Protein AF-L8HFN6-F1 (afdb_monomer_lite)

Secondary structure (DSSP, 8-state):
---------PPP-------------------SS--SB-HHHHHT-SSS-TTS-SS--S-EEEEEEEEEEEEEE--HHHHHHHSBTTEEESSSEEEEEEEEEEEETTTEEEEEEEEEEEEEETTEEEEEEEEEEES-SHHHHHHHHHH---EEE-EEEEEEETTEEEEEEEETTEEEEEEEEETT-EEPPHHHHHHHHTS-EEEEEEEE-TTSSEEEEEEEEE--EEEEEEEEEEE-EEEEE---TTS-GGGS---EEEEEEEEEEEEEE---EEEEETTHHHHHHHHHHHHHS-HHHHHHHHHHHHHHHTT--PPP-TTS-B-HHHHHT--SSSTTS-SS-SSPEEEEEEEEEEEEEE--HHHHHTTSBTTSEEEEEEEEEEEEEEETTTEEEEEEEEEEEEEETTEEEEEEEEEEES-HHHHHHHHHTT---EEE-EEEEEEETTEEEEEEEETTEEEEEEEEETT-EEPPHHHHHHHHHSPEEEEEEEE-TTSSEEEEEEEEE--EEEEEEEEEEEEEEEEETT----EEEEEEEEEEEEE---EEEEETTS-TT--------PPP------------------SSHHHHHHHHTTS--------

Structure (mmCIF, N/CA/C/O backbone):
data_AF-L8HFN6-F1
#
_entry.id   AF-L8HFN6-F1
#
loop_
_atom_site.group_PDB
_atom_site.id
_atom_site.type_symbol
_atom_site.label_atom_id
_atom_site.label_alt_id
_atom_site.label_comp_id
_atom_site.label_asym_id
_atom_site.label_entity_id
_atom_site.label_seq_id
_atom_site.pdbx_PDB_ins_code
_atom_site.Cartn_x
_atom_site.Cartn_y
_atom_site.Cartn_z
_atom_site.occupancy
_atom_site.B_iso_or_equiv
_atom_site.auth_seq_id
_atom_site.auth_comp_id
_atom_site.auth_asym_id
_atom_site.auth_atom_id
_atom_site.pdbx_PDB_model_num
ATOM 1 N N . MET A 1 1 ? 7.236 -3.598 -59.480 1.00 30.25 1 MET A N 1
ATOM 2 C CA . MET A 1 1 ? 7.307 -2.531 -60.506 1.00 30.25 1 MET A CA 1
ATOM 3 C C . MET A 1 1 ? 6.252 -1.482 -60.153 1.00 30.25 1 MET A C 1
ATOM 5 O O . MET A 1 1 ? 5.078 -1.786 -60.231 1.00 30.25 1 MET A O 1
ATOM 9 N N . LEU A 1 2 ? 6.607 -0.440 -59.393 1.00 29.55 2 LEU A N 1
ATOM 10 C CA . LEU A 1 2 ? 6.920 0.920 -59.878 1.00 29.55 2 LEU A CA 1
ATOM 11 C C . LEU A 1 2 ? 5.748 1.611 -60.611 1.00 29.55 2 LEU A C 1
ATOM 13 O O . LEU A 1 2 ? 5.614 1.443 -61.815 1.00 29.55 2 LEU A O 1
ATOM 17 N N . ARG A 1 3 ? 5.006 2.505 -59.935 1.00 27.17 3 ARG A N 1
ATOM 18 C CA . ARG A 1 3 ? 5.256 3.966 -59.955 1.00 27.17 3 ARG A CA 1
ATOM 19 C C . ARG A 1 3 ? 4.325 4.750 -59.015 1.00 27.17 3 ARG A C 1
ATOM 21 O O . ARG A 1 3 ? 3.211 4.346 -58.719 1.00 27.17 3 ARG A O 1
ATOM 28 N N . ARG A 1 4 ? 4.888 5.862 -58.537 1.00 30.92 4 ARG A N 1
ATOM 29 C CA . ARG A 1 4 ? 4.410 6.844 -57.554 1.00 30.92 4 ARG A CA 1
ATOM 30 C C . ARG A 1 4 ? 3.448 7.870 -58.166 1.00 30.92 4 ARG A C 1
ATOM 32 O O . ARG A 1 4 ? 3.646 8.251 -59.315 1.00 30.92 4 ARG A O 1
ATOM 39 N N . SER A 1 5 ? 2.625 8.488 -57.318 1.00 27.28 5 SER A N 1
ATOM 40 C CA . SER A 1 5 ? 2.396 9.943 -57.342 1.00 27.28 5 SER A CA 1
ATOM 41 C C . SER A 1 5 ? 2.045 10.459 -55.941 1.00 27.28 5 SER A C 1
ATOM 43 O O . SER A 1 5 ? 1.115 9.972 -55.305 1.00 27.28 5 SER A O 1
ATOM 45 N N . HIS A 1 6 ? 2.843 11.416 -55.459 1.00 29.08 6 HIS A N 1
ATOM 46 C CA . HIS A 1 6 ? 2.643 12.199 -54.239 1.00 29.08 6 HIS A CA 1
ATOM 47 C C . HIS A 1 6 ? 1.597 13.301 -54.453 1.00 29.08 6 HIS A C 1
ATOM 49 O O . HIS A 1 6 ? 1.551 13.903 -55.522 1.00 29.08 6 HIS A O 1
ATOM 55 N N . SER A 1 7 ? 0.857 13.636 -53.396 1.00 25.70 7 SER A N 1
ATOM 56 C CA . SER A 1 7 ? 0.204 14.935 -53.229 1.00 25.70 7 SER A CA 1
ATOM 57 C C . SER A 1 7 ? 0.270 15.321 -51.752 1.00 25.70 7 SER A C 1
ATOM 59 O O . SER A 1 7 ? -0.082 14.531 -50.878 1.00 25.70 7 SER A O 1
ATOM 61 N N . ALA A 1 8 ? 0.818 16.505 -51.494 1.00 26.86 8 ALA A N 1
ATOM 62 C CA . ALA A 1 8 ? 1.101 17.054 -50.180 1.00 26.86 8 ALA A CA 1
ATOM 63 C C . ALA A 1 8 ? -0.122 17.798 -49.625 1.00 26.86 8 ALA A C 1
ATOM 65 O O . ALA A 1 8 ? -0.675 18.663 -50.302 1.00 26.86 8 ALA A O 1
ATOM 66 N N . ALA A 1 9 ? -0.500 17.523 -48.375 1.00 26.67 9 ALA A N 1
ATOM 67 C CA . ALA A 1 9 ? -1.471 18.325 -47.636 1.00 26.67 9 ALA A CA 1
ATOM 68 C C . ALA A 1 9 ? -0.727 19.253 -46.663 1.00 26.67 9 ALA A C 1
ATOM 70 O O . ALA A 1 9 ? -0.125 18.805 -45.689 1.00 26.67 9 ALA A O 1
ATOM 71 N N . ARG A 1 10 ? -0.749 20.558 -46.960 1.00 25.44 10 ARG A N 1
ATOM 72 C CA . ARG A 1 10 ? -0.358 21.641 -46.047 1.00 25.44 10 ARG A CA 1
ATOM 73 C C . ARG A 1 10 ? -1.481 21.858 -45.031 1.00 25.44 10 ARG A C 1
ATOM 75 O O . ARG A 1 10 ? -2.604 22.151 -45.428 1.00 25.44 10 ARG A O 1
ATOM 82 N N . SER A 1 11 ? -1.169 21.770 -43.740 1.00 26.02 11 SER A N 1
ATOM 83 C CA . SER A 1 11 ? -2.045 22.221 -42.656 1.00 26.02 11 SER A CA 1
ATOM 84 C C . SER A 1 11 ? -1.974 23.745 -42.529 1.00 26.02 11 SER A C 1
ATOM 86 O O . SER A 1 11 ? -0.898 24.303 -42.309 1.00 26.02 11 SER A O 1
ATOM 88 N N . VAL A 1 12 ? -3.117 24.412 -42.662 1.00 26.52 12 VAL A N 1
ATOM 89 C CA . VAL A 1 12 ? -3.284 25.845 -42.395 1.00 26.52 12 VAL A CA 1
ATOM 90 C C . VAL A 1 12 ? -3.633 26.013 -40.916 1.00 26.52 12 VAL A C 1
ATOM 92 O O . VAL A 1 12 ? -4.651 25.507 -40.455 1.00 26.52 12 VAL A O 1
ATOM 95 N N . LEU A 1 13 ? -2.767 26.708 -40.177 1.00 26.59 13 LEU A N 1
ATOM 96 C CA . LEU A 1 13 ? -3.026 27.213 -38.830 1.00 26.59 13 LEU A CA 1
ATOM 97 C C . LEU A 1 13 ? -3.851 28.502 -38.947 1.00 26.59 13 LEU A C 1
ATOM 99 O O . LEU A 1 13 ? -3.356 29.499 -39.469 1.00 26.59 13 LEU A O 1
ATOM 103 N N . SER A 1 14 ? -5.087 28.496 -38.450 1.00 26.83 14 SER A N 1
ATOM 104 C CA . SER A 1 14 ? -5.863 29.710 -38.180 1.00 26.83 14 SER A CA 1
ATOM 105 C C . SER A 1 14 ? -5.984 29.888 -36.669 1.00 26.83 14 SER A C 1
ATOM 107 O O . SER A 1 14 ? -6.633 29.087 -35.996 1.00 26.83 14 SER A O 1
ATOM 109 N N . GLY A 1 15 ? -5.322 30.919 -36.145 1.00 25.78 15 GLY A N 1
ATOM 110 C CA . GLY A 1 15 ? -5.386 31.308 -34.742 1.00 25.78 15 GLY A CA 1
ATOM 111 C C . GLY A 1 15 ? -6.713 31.978 -34.390 1.00 25.78 15 GLY A C 1
ATOM 112 O O . GLY A 1 15 ? -7.187 32.854 -35.111 1.00 25.78 15 GLY A O 1
ATOM 113 N N . ALA A 1 16 ? -7.268 31.586 -33.247 1.00 25.08 16 ALA A N 1
ATOM 114 C CA . ALA A 1 16 ? -8.271 32.338 -32.506 1.00 25.08 16 ALA A CA 1
ATOM 115 C C . ALA A 1 16 ? -7.699 32.625 -31.101 1.00 25.08 16 ALA A C 1
ATOM 117 O O . ALA A 1 16 ? -7.070 31.736 -30.520 1.00 25.08 16 ALA A O 1
ATOM 118 N N . PRO A 1 17 ? -7.843 33.850 -30.565 1.00 25.36 17 PRO A N 1
ATOM 119 C CA . PRO A 1 17 ? -7.194 34.253 -29.324 1.00 25.36 17 PRO A CA 1
ATOM 120 C C . PRO A 1 17 ? -7.925 33.676 -28.106 1.00 25.36 17 PRO A C 1
ATOM 122 O O . PRO A 1 17 ? -9.143 33.786 -27.977 1.00 25.36 17 PRO A O 1
ATOM 125 N N . CYS A 1 18 ? -7.158 33.068 -27.202 1.00 23.52 18 CYS A N 1
ATOM 126 C CA . CYS A 1 18 ? -7.639 32.581 -25.916 1.00 23.52 18 CYS A CA 1
ATOM 127 C C . CYS A 1 18 ? -7.822 33.768 -24.956 1.00 23.52 18 CYS A C 1
ATOM 129 O O . CYS A 1 18 ? -6.887 34.532 -24.710 1.00 23.52 18 CYS A O 1
ATOM 131 N N . VAL A 1 19 ? -9.040 33.931 -24.440 1.00 24.48 19 VAL A N 1
ATOM 132 C CA . VAL A 1 19 ? -9.400 34.927 -23.426 1.00 24.48 19 VAL A CA 1
ATOM 133 C C . VAL A 1 19 ? -8.803 34.486 -22.087 1.00 24.48 19 VAL A C 1
ATOM 135 O O . VAL A 1 19 ? -9.232 33.497 -21.499 1.00 24.48 19 VAL A O 1
ATOM 138 N N . LEU A 1 20 ? -7.790 35.216 -21.618 1.00 25.38 20 LEU A N 1
ATOM 139 C CA . LEU A 1 20 ? -7.194 35.055 -20.292 1.00 25.38 20 LEU A CA 1
ATOM 140 C C . LEU A 1 20 ? -8.186 35.519 -19.218 1.00 25.38 20 LEU A C 1
ATOM 142 O O . LEU A 1 20 ? -8.453 36.711 -19.076 1.00 25.38 20 LEU A O 1
ATOM 146 N N . ALA A 1 21 ? -8.706 34.569 -18.442 1.00 25.39 21 ALA A N 1
ATOM 147 C CA . ALA A 1 21 ? -9.372 34.850 -17.179 1.00 25.39 21 ALA A CA 1
ATOM 148 C C . ALA A 1 21 ? -8.320 35.293 -16.150 1.00 25.39 21 ALA A C 1
ATOM 150 O O . ALA A 1 21 ? -7.453 34.525 -15.737 1.00 25.39 21 ALA A O 1
ATOM 151 N N . THR A 1 22 ? -8.383 36.557 -15.747 1.00 25.94 22 THR A N 1
ATOM 152 C CA . THR A 1 22 ? -7.576 37.123 -14.668 1.00 25.94 22 THR A CA 1
ATOM 153 C C . THR A 1 22 ? -8.143 36.695 -13.314 1.00 25.94 22 THR A C 1
ATOM 155 O O . THR A 1 22 ? -9.089 37.305 -12.820 1.00 25.94 22 THR A O 1
ATOM 158 N N . SER A 1 23 ? -7.550 35.684 -12.681 1.00 28.91 23 SER A N 1
ATOM 159 C CA . SER A 1 23 ? -7.635 35.493 -11.228 1.00 28.91 23 SER A CA 1
ATOM 160 C C . SER A 1 23 ? -6.236 35.658 -10.644 1.00 28.91 23 SER A C 1
ATOM 162 O O . SER A 1 23 ? -5.334 34.864 -10.917 1.00 28.91 23 SER A O 1
ATOM 164 N N . GLY A 1 24 ? -6.042 36.748 -9.901 1.00 28.62 24 GLY A N 1
ATOM 165 C CA . GLY A 1 24 ? -4.754 37.171 -9.370 1.00 28.62 24 GLY A CA 1
ATOM 166 C C . GLY A 1 24 ? -4.115 36.114 -8.478 1.00 28.62 24 GLY A C 1
ATOM 167 O O . GLY A 1 24 ? -4.518 35.928 -7.335 1.00 28.62 24 GLY A O 1
ATOM 168 N N . THR A 1 25 ? -3.068 35.477 -8.990 1.00 26.62 25 THR A N 1
ATOM 169 C CA . THR A 1 25 ? -2.087 34.771 -8.167 1.00 26.62 25 THR A CA 1
ATOM 170 C C . THR A 1 25 ? -0.911 35.728 -8.020 1.00 26.62 25 THR A C 1
ATOM 172 O O . THR A 1 25 ? -0.290 36.101 -9.014 1.00 26.62 25 THR A O 1
ATOM 175 N N . ARG A 1 26 ? -0.653 36.218 -6.802 1.00 25.92 26 ARG A N 1
ATOM 176 C CA . ARG A 1 26 ? 0.515 37.064 -6.524 1.00 25.92 26 ARG A CA 1
ATOM 177 C C . ARG A 1 26 ? 1.780 36.262 -6.834 1.00 25.92 26 ARG A C 1
ATOM 179 O O . ARG A 1 26 ? 2.119 35.343 -6.097 1.00 25.92 26 ARG A O 1
ATOM 186 N N . CYS A 1 27 ? 2.485 36.634 -7.898 1.00 26.44 27 CYS A N 1
ATOM 187 C CA . CYS A 1 27 ? 3.887 36.278 -8.073 1.00 26.44 27 CYS A CA 1
ATOM 188 C C . CYS A 1 27 ? 4.690 36.941 -6.946 1.00 26.44 27 CYS A C 1
ATOM 190 O O . CYS A 1 27 ? 4.787 38.167 -6.889 1.00 26.44 27 CYS A O 1
ATOM 192 N N . LEU A 1 28 ? 5.240 36.134 -6.041 1.00 32.06 28 LEU A N 1
ATOM 193 C CA . LEU A 1 28 ? 6.248 36.579 -5.085 1.00 32.06 28 LEU A CA 1
ATOM 194 C C . LEU A 1 28 ? 7.582 36.695 -5.828 1.00 32.06 28 LEU A C 1
ATOM 196 O O . LEU A 1 28 ? 8.101 35.715 -6.359 1.00 32.06 28 LEU A O 1
ATOM 200 N N . ALA A 1 29 ? 8.096 37.918 -5.915 1.00 30.14 29 ALA A N 1
ATOM 201 C CA . ALA A 1 29 ? 9.391 38.217 -6.500 1.00 30.14 29 ALA A CA 1
ATOM 202 C C . ALA A 1 29 ? 10.517 38.000 -5.472 1.00 30.14 29 ALA A C 1
ATOM 204 O O . ALA A 1 29 ? 10.477 38.567 -4.387 1.00 30.14 29 ALA A O 1
ATOM 205 N N . SER A 1 30 ? 11.504 37.189 -5.864 1.00 39.31 30 SER A N 1
ATOM 206 C CA . SER A 1 30 ? 12.950 37.278 -5.584 1.00 39.31 30 SER A CA 1
ATOM 207 C C . SER A 1 30 ? 13.430 38.089 -4.359 1.00 39.31 30 SER A C 1
ATOM 209 O O . SER A 1 30 ? 13.565 39.311 -4.452 1.00 39.31 30 SER A O 1
ATOM 211 N N . SER A 1 31 ? 13.912 37.384 -3.325 1.00 28.77 31 SER A N 1
ATOM 212 C CA . SER A 1 31 ? 15.131 37.735 -2.562 1.00 28.77 31 SER A CA 1
ATOM 213 C C . SER A 1 31 ? 15.544 36.606 -1.598 1.00 28.77 31 SER A C 1
ATOM 215 O O . SER A 1 31 ? 14.722 36.174 -0.798 1.00 28.77 31 SER A O 1
ATOM 217 N N . THR A 1 32 ? 16.829 36.212 -1.653 1.00 34.00 32 THR A N 1
ATOM 218 C CA . THR A 1 32 ? 17.643 35.457 -0.657 1.00 34.00 32 THR A CA 1
ATOM 219 C C . THR A 1 32 ? 17.161 34.073 -0.182 1.00 34.00 32 THR A C 1
ATOM 221 O O . THR A 1 32 ? 16.191 34.041 0.554 1.00 34.00 32 THR A O 1
ATOM 224 N N . LEU A 1 33 ? 17.896 32.988 -0.517 1.00 44.91 33 LEU A N 1
ATOM 225 C CA . LEU A 1 33 ? 18.160 31.686 0.179 1.00 44.91 33 LEU A CA 1
ATOM 226 C C . LEU A 1 33 ? 17.162 31.063 1.208 1.00 44.91 33 LEU A C 1
ATOM 228 O O . LEU A 1 33 ? 17.503 30.082 1.869 1.00 44.91 33 LEU A O 1
ATOM 232 N N . ASN A 1 34 ? 15.934 31.554 1.342 1.00 48.31 34 ASN A N 1
ATOM 233 C CA . ASN A 1 34 ? 14.925 31.156 2.323 1.00 48.31 34 ASN A CA 1
ATOM 234 C C . ASN A 1 34 ? 13.609 30.885 1.565 1.00 48.31 34 ASN A C 1
ATOM 236 O O . ASN A 1 34 ? 13.100 31.766 0.888 1.00 48.31 34 ASN A O 1
ATOM 240 N N . GLY A 1 35 ? 12.977 29.722 1.603 1.00 62.75 35 GLY A N 1
ATOM 241 C CA . GLY A 1 35 ? 13.132 28.619 2.529 1.00 62.75 35 GLY A CA 1
ATOM 242 C C . GLY A 1 35 ? 12.991 27.287 1.812 1.00 62.75 35 GLY A C 1
ATOM 243 O O . GLY A 1 35 ? 12.486 27.193 0.690 1.00 62.75 35 GLY A O 1
ATOM 244 N N . GLY A 1 36 ? 13.483 26.251 2.484 1.00 82.19 36 GLY A N 1
ATOM 245 C CA . GLY A 1 36 ? 13.111 24.892 2.133 1.00 82.19 36 GLY A CA 1
ATOM 246 C C . GLY A 1 36 ? 11.623 24.664 2.355 1.00 82.19 36 GLY A C 1
ATOM 247 O O . GLY A 1 36 ? 10.870 25.584 2.671 1.00 82.19 36 GLY A O 1
ATOM 248 N N . LEU A 1 37 ? 11.213 23.414 2.222 1.00 90.38 37 LEU A N 1
ATOM 249 C CA . LEU A 1 37 ? 9.872 23.001 2.591 1.00 90.38 37 LEU A CA 1
ATOM 250 C C . LEU A 1 37 ? 9.649 23.323 4.082 1.00 90.38 37 LEU A C 1
ATOM 252 O O . LEU A 1 37 ? 10.295 22.710 4.941 1.00 90.38 37 LEU A O 1
ATOM 256 N N . THR A 1 38 ? 8.813 24.327 4.366 1.00 93.38 38 THR A N 1
ATOM 257 C CA . THR A 1 38 ? 8.592 24.833 5.732 1.00 93.38 38 THR A CA 1
ATOM 258 C C . THR A 1 38 ? 7.744 23.862 6.536 1.00 93.38 38 THR A C 1
ATOM 260 O O . THR A 1 38 ? 7.013 23.048 5.963 1.00 93.38 38 THR A O 1
ATOM 263 N N . ARG A 1 39 ? 7.766 23.980 7.864 1.00 92.19 39 ARG A N 1
ATOM 264 C CA . ARG A 1 39 ? 6.853 23.246 8.746 1.00 92.19 39 ARG A CA 1
ATOM 265 C C . ARG A 1 39 ? 5.393 23.285 8.277 1.00 92.19 39 ARG A C 1
ATOM 267 O O . ARG A 1 39 ? 4.760 22.238 8.167 1.00 92.19 39 ARG A O 1
ATOM 274 N N . GLU A 1 40 ? 4.850 24.462 7.974 1.00 93.12 40 GLU A N 1
ATOM 275 C CA . GLU A 1 40 ? 3.450 24.620 7.552 1.00 93.12 40 GLU A CA 1
ATOM 276 C C . GLU A 1 40 ? 3.187 23.900 6.228 1.00 93.12 40 GLU A C 1
ATOM 278 O O . GLU A 1 40 ? 2.152 23.256 6.066 1.00 93.12 40 GLU A O 1
ATOM 283 N N . GLN A 1 41 ? 4.137 23.966 5.291 1.00 92.81 41 GLN A N 1
ATOM 284 C CA . GLN A 1 41 ? 4.040 23.258 4.016 1.00 92.81 41 GLN A CA 1
ATOM 285 C C . GLN A 1 41 ? 4.099 21.741 4.208 1.00 92.81 41 GLN A C 1
ATOM 287 O O . GLN A 1 41 ? 3.347 21.029 3.548 1.00 92.81 41 GLN A O 1
ATOM 292 N N . ILE A 1 42 ? 4.946 21.251 5.120 1.00 94.94 42 ILE A N 1
ATOM 293 C CA . ILE A 1 42 ? 5.053 19.829 5.473 1.00 94.94 42 ILE A CA 1
ATOM 294 C C . ILE A 1 42 ? 3.743 19.324 6.077 1.00 94.94 42 ILE A C 1
ATOM 296 O O . ILE A 1 42 ? 3.239 18.288 5.649 1.00 94.94 42 ILE A O 1
ATOM 300 N N . LEU A 1 43 ? 3.169 20.055 7.036 1.00 94.25 43 LEU A N 1
ATOM 301 C CA . LEU A 1 43 ? 1.906 19.682 7.681 1.00 94.25 43 LEU A CA 1
ATOM 302 C C . LEU A 1 43 ? 0.703 19.768 6.729 1.00 94.25 43 LEU A C 1
ATOM 304 O O . LEU A 1 43 ? -0.301 19.096 6.956 1.00 94.25 43 LEU A O 1
ATOM 308 N N . ALA A 1 44 ? 0.810 20.562 5.661 1.00 92.25 44 ALA A N 1
ATOM 309 C CA . ALA A 1 44 ? -0.190 20.668 4.603 1.00 92.25 44 ALA A CA 1
ATOM 310 C C . ALA A 1 44 ? -0.011 19.640 3.467 1.00 92.25 44 ALA A C 1
ATOM 312 O O . ALA A 1 44 ? -0.819 19.620 2.533 1.00 92.25 44 ALA A O 1
ATOM 313 N N . LEU A 1 45 ? 1.033 18.799 3.498 1.00 91.81 45 LEU A N 1
ATOM 314 C CA . LEU A 1 45 ? 1.214 17.761 2.486 1.00 91.81 45 LEU A CA 1
ATOM 315 C C . LEU A 1 45 ? 0.116 16.694 2.604 1.00 91.81 45 LEU A C 1
ATOM 317 O O . LEU A 1 45 ? -0.090 16.157 3.690 1.00 91.81 45 LEU A O 1
ATOM 321 N N . PRO A 1 46 ? -0.512 16.283 1.487 1.00 90.19 46 PRO A N 1
ATOM 322 C CA . PRO A 1 46 ? -1.456 15.170 1.521 1.00 90.19 46 PRO A CA 1
ATOM 323 C C . PRO A 1 46 ? -0.756 13.832 1.772 1.00 90.19 46 PRO A C 1
ATOM 325 O O . PRO A 1 46 ? -1.295 12.961 2.446 1.00 90.19 46 PRO A O 1
ATOM 328 N N . SER A 1 47 ? 0.427 13.642 1.178 1.00 93.44 47 SER A N 1
ATOM 329 C CA . SER A 1 47 ? 1.220 12.421 1.295 1.00 93.44 47 SER A CA 1
ATOM 330 C C . SER A 1 47 ? 2.633 12.605 0.753 1.00 93.44 47 SER A C 1
ATOM 332 O O . SER A 1 47 ? 2.929 13.547 0.017 1.00 93.44 47 SER A O 1
ATOM 334 N N . MET A 1 48 ? 3.506 11.650 1.065 1.00 94.50 48 MET A N 1
ATOM 335 C CA . MET A 1 48 ? 4.805 11.509 0.405 1.00 94.50 48 MET A CA 1
ATOM 336 C C . MET A 1 48 ? 4.645 11.010 -1.045 1.00 94.50 48 MET A C 1
ATOM 338 O O . MET A 1 48 ? 3.718 10.229 -1.313 1.00 94.50 48 MET A O 1
ATOM 342 N N . PRO A 1 49 ? 5.582 11.301 -1.970 1.00 94.12 49 PRO A N 1
ATOM 343 C CA . PRO A 1 49 ? 6.625 12.339 -1.922 1.00 94.12 49 PRO A CA 1
ATOM 344 C C . PRO A 1 49 ? 6.087 13.775 -1.870 1.00 94.12 49 PRO A C 1
ATOM 346 O O . PRO A 1 49 ? 5.076 14.062 -2.498 1.00 94.12 49 PRO A O 1
ATOM 349 N N . ALA A 1 50 ? 6.836 14.711 -1.278 1.00 88.88 50 ALA A N 1
ATOM 350 C CA . ALA A 1 50 ? 6.464 16.133 -1.275 1.00 88.88 50 ALA A CA 1
ATOM 351 C C . ALA A 1 50 ? 6.354 16.743 -2.691 1.00 88.88 50 ALA A C 1
ATOM 353 O O . ALA A 1 50 ? 5.440 17.511 -2.974 1.00 88.88 50 ALA A O 1
ATOM 354 N N . ILE A 1 51 ? 7.263 16.367 -3.601 1.00 87.00 51 ILE A N 1
ATOM 355 C CA . ILE A 1 51 ? 7.304 16.875 -4.986 1.00 87.00 51 ILE A CA 1
ATOM 356 C C . ILE A 1 51 ? 6.219 16.279 -5.894 1.00 87.00 51 ILE A C 1
ATOM 358 O O . ILE A 1 51 ? 5.889 16.838 -6.938 1.00 87.00 51 ILE A O 1
ATOM 362 N N . SER A 1 52 ? 5.675 15.118 -5.530 1.00 88.75 52 SER A N 1
ATOM 363 C CA . SER A 1 52 ? 4.664 14.416 -6.321 1.00 88.75 52 SER A CA 1
ATOM 364 C C . SER A 1 52 ? 3.886 13.455 -5.425 1.00 88.75 52 SER A C 1
ATOM 366 O O . SER A 1 52 ? 4.149 12.247 -5.474 1.00 88.75 52 SER A O 1
ATOM 368 N N . PRO A 1 53 ? 2.941 13.959 -4.609 1.00 91.56 53 PRO A N 1
ATOM 369 C CA . PRO A 1 53 ? 2.216 13.133 -3.654 1.00 91.56 53 PRO A CA 1
ATOM 370 C C . PRO A 1 53 ? 1.614 11.879 -4.291 1.00 91.56 53 PRO A C 1
ATOM 372 O O . PRO A 1 53 ? 1.268 11.857 -5.479 1.00 91.56 53 PRO A O 1
ATOM 375 N N . SER A 1 54 ? 1.540 10.797 -3.518 1.00 92.00 54 SER A N 1
ATOM 376 C CA . SER A 1 54 ? 1.021 9.512 -4.016 1.00 92.00 54 SER A CA 1
ATOM 377 C C . SER A 1 54 ? -0.495 9.511 -4.145 1.00 92.00 54 SER A C 1
ATOM 379 O O . SER A 1 54 ? -1.040 8.763 -4.948 1.00 92.00 54 SER A O 1
ATOM 381 N N . TYR A 1 55 ? -1.156 10.383 -3.394 1.00 93.69 55 TYR A N 1
ATOM 382 C CA . TYR A 1 55 ? -2.577 10.665 -3.490 1.00 93.69 55 TYR A CA 1
ATOM 383 C C . TYR A 1 55 ? -2.843 12.129 -3.094 1.00 93.69 55 TYR A C 1
ATOM 385 O O . TYR A 1 55 ? -2.079 12.689 -2.297 1.00 93.69 55 TYR A O 1
ATOM 393 N N . PRO A 1 56 ? -3.883 12.768 -3.665 1.00 90.38 56 PRO A N 1
ATOM 394 C CA . PRO A 1 56 ? -4.278 14.133 -3.324 1.00 90.38 56 PRO A CA 1
ATOM 395 C C . PRO A 1 56 ? -5.129 14.173 -2.047 1.00 90.38 56 PRO A C 1
ATOM 397 O O . PRO A 1 56 ? -5.560 13.130 -1.555 1.00 90.38 56 PRO A O 1
ATOM 400 N N . MET A 1 57 ? -5.427 15.379 -1.553 1.00 88.19 57 MET A N 1
ATOM 401 C CA . MET A 1 57 ? -6.479 15.586 -0.548 1.00 88.19 57 MET A CA 1
ATOM 402 C C . MET A 1 57 ? -7.858 15.220 -1.120 1.00 88.19 57 MET A C 1
ATOM 404 O O . MET A 1 57 ? -8.094 15.352 -2.323 1.00 88.19 57 MET A O 1
ATOM 408 N N . GLY A 1 58 ? -8.767 14.778 -0.249 1.00 86.31 58 GLY A N 1
ATOM 409 C CA . GLY A 1 58 ? -10.168 14.529 -0.595 1.00 86.31 58 GLY A CA 1
ATOM 410 C C . GLY A 1 58 ? -10.986 15.815 -0.834 1.00 86.31 58 GLY A C 1
ATOM 411 O O . GLY A 1 58 ? -10.428 16.914 -0.857 1.00 86.31 58 GLY A O 1
ATOM 412 N N . PRO A 1 59 ? -12.322 15.703 -0.980 1.00 87.94 59 PRO A N 1
ATOM 413 C CA . PRO A 1 59 ? -13.126 14.485 -0.837 1.00 87.94 59 PRO A CA 1
ATOM 414 C C . PRO A 1 59 ? -12.990 13.521 -2.025 1.00 87.94 59 PRO A C 1
ATOM 416 O O . PRO A 1 59 ? -12.792 13.934 -3.167 1.00 87.94 59 PRO A O 1
ATOM 419 N N . TYR A 1 60 ? -13.163 12.223 -1.762 1.00 95.06 60 TYR A N 1
ATOM 420 C CA . TYR A 1 60 ? -13.072 11.173 -2.780 1.00 95.06 60 TYR A CA 1
ATOM 421 C C . TYR A 1 60 ? -14.474 10.741 -3.214 1.00 95.06 60 TYR A C 1
ATOM 423 O O . TYR A 1 60 ? -15.174 10.007 -2.508 1.00 95.06 60 TYR A O 1
ATOM 431 N N . ARG A 1 61 ? -14.899 11.239 -4.379 1.00 97.38 61 ARG A N 1
ATOM 432 C CA . ARG A 1 61 ? -16.177 10.896 -5.008 1.00 97.38 61 ARG A CA 1
ATOM 433 C C . ARG A 1 61 ? -15.998 9.699 -5.935 1.00 97.38 61 ARG A C 1
ATOM 435 O O . ARG A 1 61 ? -15.084 9.685 -6.750 1.00 97.38 61 ARG A O 1
ATOM 442 N N . PHE A 1 62 ? -16.910 8.741 -5.831 1.00 98.38 62 PHE A N 1
ATOM 443 C CA . PHE A 1 62 ? -16.999 7.572 -6.696 1.00 98.38 62 PHE A CA 1
ATOM 444 C C . PHE A 1 62 ? -18.270 7.665 -7.535 1.00 98.38 62 PHE A C 1
ATOM 446 O O . PHE A 1 62 ? -19.375 7.759 -6.991 1.00 98.38 62 PHE A O 1
ATOM 453 N N . VAL A 1 63 ? -18.113 7.624 -8.854 1.00 98.12 63 VAL A N 1
ATOM 454 C CA . VAL A 1 63 ? -19.205 7.648 -9.827 1.00 98.12 63 VAL A CA 1
ATOM 455 C C . VAL A 1 63 ? -19.307 6.275 -10.485 1.00 98.12 63 VAL A C 1
ATOM 457 O O . VAL A 1 63 ? -18.308 5.670 -10.867 1.00 98.12 63 VAL A O 1
ATOM 460 N N . ASN A 1 64 ? -20.532 5.759 -10.599 1.00 97.94 64 ASN A N 1
ATOM 461 C CA . ASN A 1 64 ? -20.831 4.428 -11.127 1.00 97.94 64 ASN A CA 1
ATOM 462 C C . ASN A 1 64 ? -20.048 3.295 -10.439 1.00 97.94 64 ASN A C 1
ATOM 464 O O . ASN A 1 64 ? -19.690 2.313 -11.088 1.00 97.94 64 ASN A O 1
ATOM 468 N N . ARG A 1 65 ? -19.818 3.402 -9.124 1.00 98.69 65 ARG A N 1
ATOM 469 C CA . ARG A 1 65 ? -19.197 2.334 -8.335 1.00 98.69 65 ARG A CA 1
ATOM 470 C C . ARG A 1 65 ? -20.096 1.104 -8.366 1.00 98.69 65 ARG A C 1
ATOM 472 O O . ARG A 1 65 ? -21.251 1.159 -7.939 1.00 98.69 65 ARG A O 1
ATOM 479 N N . GLU A 1 66 ? -19.574 0.011 -8.899 1.00 98.81 66 GLU A N 1
ATOM 480 C CA . GLU A 1 66 ? -20.310 -1.221 -9.162 1.00 98.81 66 GLU A CA 1
ATOM 481 C C . GLU A 1 66 ? -19.820 -2.323 -8.228 1.00 98.81 66 GLU A C 1
ATOM 483 O O . GLU A 1 66 ? -18.655 -2.687 -8.258 1.00 98.81 66 GLU A O 1
ATOM 488 N N . TYR A 1 67 ? -20.714 -2.849 -7.402 1.00 98.81 67 TYR A N 1
ATOM 489 C CA . TYR A 1 67 ? -20.468 -3.883 -6.409 1.00 98.81 67 TYR A CA 1
ATOM 490 C C . TYR A 1 67 ? -21.040 -5.214 -6.875 1.00 98.81 67 TYR A C 1
ATOM 492 O O . TYR A 1 67 ? -22.209 -5.289 -7.256 1.00 98.81 67 TYR A O 1
ATOM 500 N N . PHE A 1 68 ? -20.267 -6.278 -6.713 1.00 98.88 68 PHE A N 1
ATOM 501 C CA . PHE A 1 68 ? -20.730 -7.655 -6.690 1.00 98.88 68 PHE A CA 1
ATOM 502 C C . PHE A 1 68 ? -20.345 -8.287 -5.354 1.00 98.88 68 PHE A C 1
ATOM 504 O O . PHE A 1 68 ? -19.167 -8.468 -5.063 1.00 98.88 68 PHE A O 1
ATOM 511 N N . ILE A 1 69 ? -21.343 -8.625 -4.542 1.00 98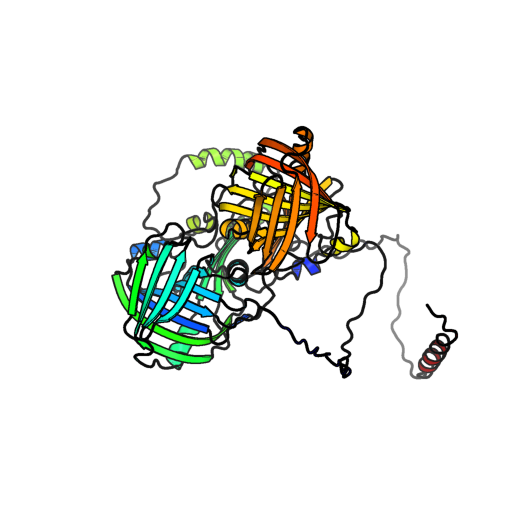.88 69 ILE A N 1
ATOM 512 C CA . ILE A 1 69 ? -21.159 -9.128 -3.180 1.00 98.88 69 ILE A CA 1
ATOM 513 C C . ILE A 1 69 ? -21.768 -10.522 -3.085 1.00 98.88 69 ILE A C 1
ATOM 515 O O . ILE A 1 69 ? -22.954 -10.697 -3.366 1.00 98.88 69 ILE A O 1
ATOM 519 N N . VAL A 1 70 ? -20.990 -11.503 -2.635 1.00 98.88 70 VAL A N 1
ATOM 520 C CA . VAL A 1 70 ? -21.474 -12.839 -2.277 1.00 98.88 70 VAL A CA 1
ATOM 521 C C . VAL A 1 70 ? -21.467 -12.980 -0.762 1.00 98.88 70 VAL A C 1
ATOM 523 O O . VAL A 1 70 ? -20.415 -12.929 -0.127 1.00 98.88 70 VAL A O 1
ATOM 526 N N . THR A 1 71 ? -22.644 -13.186 -0.176 1.00 98.81 71 THR A N 1
ATOM 527 C CA . THR A 1 71 ? -22.771 -13.516 1.246 1.00 98.81 71 THR A CA 1
ATOM 528 C C . THR A 1 71 ? -22.715 -15.028 1.422 1.00 98.81 71 THR A C 1
ATOM 530 O O . THR A 1 71 ? -23.429 -15.770 0.738 1.00 98.81 71 THR A O 1
ATOM 533 N N . TYR A 1 72 ? -21.886 -15.496 2.350 1.00 98.88 72 TYR A N 1
ATOM 534 C CA . TYR A 1 72 ? -21.739 -16.913 2.661 1.00 98.88 72 TYR A CA 1
ATOM 535 C C . TYR A 1 72 ? -21.574 -17.152 4.162 1.00 98.88 72 TYR A C 1
ATOM 537 O O . TYR A 1 72 ? -21.122 -16.284 4.900 1.00 98.88 72 TYR A O 1
ATOM 545 N N . GLU A 1 73 ? -21.959 -18.338 4.613 1.00 98.75 73 GLU A N 1
ATOM 546 C CA . GLU A 1 73 ? -21.716 -18.831 5.965 1.00 98.75 73 GLU A CA 1
ATOM 547 C C . GLU A 1 73 ? -20.329 -19.493 6.025 1.00 98.75 73 GLU A C 1
ATOM 549 O O . GLU A 1 73 ? -19.999 -20.324 5.169 1.00 98.75 73 GLU A O 1
ATOM 554 N N . THR A 1 74 ? -19.531 -19.137 7.032 1.00 98.69 74 THR A N 1
ATOM 555 C CA . THR A 1 74 ? -18.189 -19.680 7.294 1.00 98.69 74 THR A CA 1
ATOM 556 C C . THR A 1 74 ? -18.139 -20.497 8.592 1.00 98.69 74 THR A C 1
ATOM 558 O O . THR A 1 74 ? -19.146 -20.708 9.274 1.00 98.69 74 THR A O 1
ATOM 561 N N . ASP A 1 75 ? -16.946 -20.981 8.923 1.00 97.38 75 ASP A N 1
ATOM 562 C CA . ASP A 1 75 ? -16.603 -21.562 10.216 1.00 97.38 75 ASP A CA 1
ATOM 563 C C . ASP A 1 75 ? -16.452 -20.479 11.304 1.00 97.38 75 ASP A C 1
ATOM 565 O O . ASP A 1 75 ? -15.658 -19.549 11.154 1.00 97.38 75 ASP A O 1
ATOM 569 N N . MET A 1 76 ? -17.214 -20.587 12.400 1.00 95.56 76 MET A N 1
ATOM 570 C CA . MET A 1 76 ? -17.225 -19.561 13.456 1.00 95.56 76 MET A CA 1
ATOM 571 C C . MET A 1 76 ? -15.892 -19.407 14.181 1.00 95.56 76 MET A C 1
ATOM 573 O O . MET A 1 76 ? -15.564 -18.299 14.605 1.00 95.56 76 MET A O 1
ATOM 577 N N . ASP A 1 77 ? -15.120 -20.481 14.327 1.00 94.00 77 ASP A N 1
ATOM 578 C CA . ASP A 1 77 ? -13.837 -20.406 15.017 1.00 94.00 77 ASP A CA 1
ATOM 579 C C . ASP A 1 77 ? -12.783 -19.768 14.108 1.00 94.00 77 ASP A C 1
ATOM 581 O O . ASP A 1 77 ? -12.007 -18.934 14.572 1.00 94.00 77 ASP A O 1
ATOM 585 N N . SER A 1 78 ? -12.805 -20.057 12.798 1.00 95.25 78 SER A N 1
ATOM 586 C CA . SER A 1 78 ? -12.034 -19.277 11.816 1.00 95.25 78 SER A CA 1
ATOM 587 C C . SER A 1 78 ? -12.405 -17.801 11.826 1.00 95.25 78 SER A C 1
ATOM 589 O O . SER A 1 78 ? -11.513 -16.957 11.791 1.00 95.25 78 SER A O 1
ATOM 591 N N . LEU A 1 79 ? -13.699 -17.482 11.906 1.00 95.62 79 LEU A N 1
ATOM 592 C CA . LEU A 1 79 ? -14.156 -16.098 11.927 1.00 95.62 79 LEU A CA 1
ATOM 593 C C . LEU A 1 79 ? -13.626 -15.354 13.155 1.00 95.62 79 LEU A C 1
ATOM 595 O O . LEU A 1 79 ? -13.022 -14.300 13.013 1.00 95.62 79 LEU A O 1
ATOM 599 N N . ARG A 1 80 ? -13.776 -15.919 14.359 1.00 94.50 80 ARG A N 1
ATOM 600 C CA . ARG A 1 80 ? -13.307 -15.281 15.603 1.00 94.50 80 ARG A CA 1
ATOM 601 C C . ARG A 1 80 ? -11.809 -14.979 15.596 1.00 94.50 80 ARG A C 1
ATOM 603 O O . ARG A 1 80 ? -11.409 -13.954 16.135 1.00 94.50 80 ARG A O 1
ATOM 610 N N . ARG A 1 81 ? -10.988 -15.822 14.958 1.00 93.94 81 ARG A N 1
ATOM 611 C CA . ARG A 1 81 ? -9.529 -15.625 14.869 1.00 93.94 81 ARG A CA 1
ATOM 612 C C . ARG A 1 81 ? -9.113 -14.366 14.108 1.00 93.94 81 ARG A C 1
ATOM 614 O O . ARG A 1 81 ? -8.017 -13.875 14.352 1.00 93.94 81 ARG A O 1
ATOM 621 N N . VAL A 1 82 ? -9.950 -13.853 13.204 1.00 95.44 82 VAL A N 1
ATOM 622 C CA . VAL A 1 82 ? -9.605 -12.705 12.345 1.00 95.44 82 VAL A CA 1
ATOM 623 C C . VAL A 1 82 ? -10.266 -11.396 12.776 1.00 95.44 82 VAL A C 1
ATOM 625 O O . VAL A 1 82 ? -10.008 -10.362 12.166 1.00 95.44 82 VAL A O 1
ATOM 628 N N . ILE A 1 83 ? -11.117 -11.426 13.806 1.00 97.00 83 ILE A N 1
ATOM 629 C CA . ILE A 1 83 ? -11.812 -10.243 14.322 1.00 97.00 83 ILE A CA 1
ATOM 630 C C . ILE A 1 83 ? -11.038 -9.675 15.521 1.00 97.00 83 ILE A C 1
ATOM 632 O O . ILE A 1 83 ? -10.780 -10.418 16.474 1.00 97.00 83 ILE A O 1
ATOM 636 N N . PRO A 1 84 ? -10.646 -8.386 15.490 1.00 96.75 84 PRO A N 1
ATOM 637 C CA . PRO A 1 84 ? -9.972 -7.740 16.609 1.00 96.75 84 PRO A CA 1
ATOM 638 C C . PRO A 1 84 ? -10.945 -7.321 17.707 1.00 96.75 84 PRO A C 1
ATOM 640 O O . PRO A 1 84 ? -11.979 -6.718 17.433 1.00 96.75 84 PRO A O 1
ATOM 643 N N . GLU A 1 85 ? -10.587 -7.576 18.964 1.00 94.12 85 GLU A N 1
ATOM 644 C CA . GLU A 1 85 ? -11.295 -6.995 20.113 1.00 94.12 85 GLU A CA 1
ATOM 645 C C . GLU A 1 85 ? -11.282 -5.461 20.007 1.00 94.12 85 GLU A C 1
ATOM 647 O O . GLU A 1 85 ? -10.266 -4.918 19.585 1.00 94.12 85 GLU A O 1
ATOM 652 N N . PRO A 1 86 ? -12.341 -4.726 20.387 1.00 95.62 86 PRO A N 1
ATOM 653 C CA . PRO A 1 86 ? -13.562 -5.192 21.044 1.00 95.62 86 PRO A CA 1
ATOM 654 C C . PRO A 1 86 ? -14.695 -5.555 20.063 1.00 95.62 86 PRO A C 1
ATOM 656 O O . PRO A 1 86 ? -15.864 -5.501 20.439 1.00 95.62 86 PRO A O 1
ATOM 659 N N . LEU A 1 87 ? -14.393 -5.864 18.797 1.00 97.44 87 LEU A N 1
ATOM 660 C CA . LEU A 1 87 ? -15.422 -6.273 17.843 1.00 97.44 87 LEU A CA 1
ATOM 661 C C . LEU A 1 87 ? -15.895 -7.702 18.114 1.00 97.44 87 LEU A C 1
ATOM 663 O O . LEU A 1 87 ? -15.100 -8.604 18.371 1.00 97.44 87 LEU A O 1
ATOM 667 N N . GLU A 1 88 ? -17.196 -7.922 17.958 1.00 95.81 88 GLU A N 1
ATOM 668 C CA . GLU A 1 88 ? -17.822 -9.238 18.093 1.00 95.81 88 GLU A CA 1
ATOM 669 C C . GLU A 1 88 ? -18.547 -9.612 16.793 1.00 95.81 88 GLU A C 1
ATOM 671 O O . GLU A 1 88 ? -19.318 -8.803 16.284 1.00 95.81 88 GLU A O 1
ATOM 676 N N . PRO A 1 89 ? -18.352 -10.804 16.203 1.00 95.94 89 PRO A N 1
ATOM 677 C CA . PRO A 1 89 ? -19.098 -11.196 15.006 1.00 95.94 89 PRO A CA 1
ATOM 678 C C . PRO A 1 89 ? -20.602 -11.330 15.307 1.00 95.94 89 PRO A C 1
ATOM 680 O O . PRO A 1 89 ? -20.986 -12.005 16.260 1.00 95.94 89 PRO A O 1
ATOM 683 N N . ILE A 1 90 ? -21.466 -10.750 14.461 1.00 96.00 90 ILE A N 1
ATOM 684 C CA . ILE A 1 90 ? -22.936 -10.848 14.616 1.00 96.00 90 ILE A CA 1
ATOM 685 C C . ILE A 1 90 ? -23.422 -12.288 14.385 1.00 96.00 90 ILE A C 1
ATOM 687 O O . ILE A 1 90 ? -24.366 -12.759 15.015 1.00 96.00 90 ILE A O 1
ATOM 691 N N . SER A 1 91 ? -22.816 -12.971 13.416 1.00 96.81 91 SER A N 1
ATOM 692 C CA . SER A 1 91 ? -23.155 -14.332 12.990 1.00 96.81 91 SER A CA 1
ATOM 693 C C . SER A 1 91 ? -21.954 -14.963 12.280 1.00 96.81 91 SER A C 1
ATOM 695 O O . SER A 1 91 ? -20.894 -14.346 12.202 1.00 96.81 91 SER A O 1
ATOM 697 N N . ASN A 1 92 ? -22.121 -16.156 11.704 1.00 97.56 92 ASN A N 1
ATOM 698 C CA . ASN A 1 92 ? -21.111 -16.785 10.848 1.00 97.56 92 ASN A CA 1
ATOM 699 C C . ASN A 1 92 ? -21.130 -16.290 9.394 1.00 97.56 92 ASN A C 1
ATOM 701 O O . ASN A 1 92 ? -20.550 -16.945 8.529 1.00 97.56 92 ASN A O 1
ATOM 705 N N . GLN A 1 93 ? -21.820 -15.187 9.095 1.00 98.31 93 GLN A N 1
ATOM 706 C CA . GLN A 1 93 ? -21.879 -14.641 7.744 1.00 98.31 93 GLN A CA 1
ATOM 707 C C . GLN A 1 93 ? -20.656 -13.786 7.418 1.00 98.31 93 GLN A C 1
ATOM 709 O O . GLN A 1 93 ? -20.240 -12.932 8.197 1.00 98.31 93 GLN A O 1
ATOM 714 N N . VAL A 1 94 ? -20.136 -13.981 6.212 1.00 98.75 94 VAL A N 1
ATOM 715 C CA . VAL A 1 94 ? -19.043 -13.218 5.614 1.00 98.75 94 VAL A CA 1
ATOM 716 C C . VAL A 1 94 ? -19.507 -12.702 4.257 1.00 98.75 94 VAL A C 1
ATOM 718 O O . VAL A 1 94 ? -20.279 -13.356 3.550 1.00 98.75 94 VAL A O 1
ATOM 721 N N . LEU A 1 95 ? -19.059 -11.504 3.903 1.00 98.75 95 LEU A N 1
ATOM 722 C CA . LEU A 1 95 ? -19.279 -10.886 2.608 1.00 98.75 95 LEU A CA 1
ATOM 723 C C . LEU A 1 95 ? -17.953 -10.931 1.852 1.00 98.75 95 LEU A C 1
ATOM 725 O O . LEU A 1 95 ? -16.953 -10.391 2.319 1.00 98.75 95 LEU A O 1
ATOM 729 N N . TYR A 1 96 ? -17.944 -11.579 0.691 1.00 98.88 96 TYR A N 1
ATOM 730 C CA . TYR A 1 96 ? -16.840 -11.469 -0.255 1.00 98.88 96 TYR A CA 1
ATOM 731 C C . TYR A 1 96 ? -17.272 -10.581 -1.411 1.00 98.88 96 TYR A C 1
ATOM 733 O O . TYR A 1 96 ? -18.349 -10.796 -1.972 1.00 98.88 96 TYR A O 1
ATOM 741 N N . GLU A 1 97 ? -16.460 -9.595 -1.764 1.00 98.56 97 GLU A N 1
ATOM 742 C CA . GLU A 1 97 ? -16.848 -8.573 -2.731 1.00 98.56 97 GLU A CA 1
ATOM 743 C C . GLU A 1 97 ? -15.834 -8.382 -3.857 1.00 98.56 97 GLU A C 1
ATOM 745 O O . GLU A 1 97 ? -14.630 -8.584 -3.689 1.00 98.56 97 GLU A O 1
ATOM 750 N N . TRP A 1 98 ? -16.363 -7.987 -5.013 1.00 98.88 98 TRP A N 1
ATOM 751 C CA . TRP A 1 98 ? -15.649 -7.372 -6.123 1.00 98.88 98 TRP A CA 1
ATOM 752 C C . TRP A 1 98 ? -16.302 -6.040 -6.424 1.00 98.88 98 TRP A C 1
ATOM 754 O O . TRP A 1 98 ? -17.530 -5.933 -6.421 1.00 98.88 98 TRP A O 1
ATOM 764 N N . ILE A 1 99 ? -15.491 -5.029 -6.686 1.00 98.75 99 ILE A N 1
ATOM 765 C CA . ILE A 1 99 ? -15.961 -3.674 -6.900 1.00 98.75 99 ILE A CA 1
ATOM 766 C C . ILE A 1 99 ? -15.217 -3.088 -8.094 1.00 98.75 99 ILE A C 1
ATOM 768 O O . ILE A 1 99 ? -13.990 -3.040 -8.096 1.00 98.75 99 ILE A O 1
ATOM 772 N N . ALA A 1 100 ? -15.954 -2.619 -9.097 1.00 98.69 100 ALA A N 1
ATOM 773 C CA . ALA A 1 100 ? -15.407 -1.785 -10.156 1.00 98.69 100 ALA A CA 1
ATOM 774 C C . ALA A 1 100 ? -15.640 -0.307 -9.819 1.00 98.69 100 ALA A C 1
ATOM 776 O O . ALA A 1 100 ? -16.752 0.110 -9.481 1.00 98.69 100 ALA A O 1
ATOM 777 N N . MET A 1 101 ? -14.579 0.489 -9.911 1.00 98.31 101 MET A N 1
ATOM 778 C CA . MET A 1 101 ? -14.565 1.919 -9.614 1.00 98.31 101 MET A CA 1
ATOM 779 C C . MET A 1 101 ? -14.089 2.673 -10.859 1.00 98.31 101 MET A C 1
ATOM 781 O O . MET A 1 101 ? -12.932 3.087 -10.919 1.00 98.31 101 MET A O 1
ATOM 785 N N . PRO A 1 102 ? -14.950 2.810 -11.885 1.00 97.12 102 PRO A N 1
ATOM 786 C CA . PRO A 1 102 ? -14.547 3.326 -13.195 1.00 97.12 102 PRO A CA 1
ATOM 787 C C . PRO A 1 102 ? -14.227 4.827 -13.195 1.00 97.12 102 PRO A C 1
ATOM 789 O O . PRO A 1 102 ? -13.579 5.309 -14.119 1.00 97.12 102 PRO A O 1
ATOM 792 N N . ASP A 1 103 ? -14.696 5.568 -12.190 1.00 96.38 103 ASP A N 1
ATOM 793 C CA . ASP A 1 103 ? -14.507 7.013 -12.075 1.00 96.38 103 ASP A CA 1
ATOM 794 C C . ASP A 1 103 ? -14.435 7.410 -10.593 1.00 96.38 103 ASP A C 1
ATOM 796 O O . ASP A 1 103 ? -15.450 7.476 -9.890 1.00 96.38 103 ASP A O 1
ATOM 800 N N . SER A 1 104 ? -13.208 7.588 -10.100 1.00 96.94 104 SER A N 1
ATOM 801 C CA . SER A 1 104 ? -12.910 7.925 -8.706 1.00 96.94 104 SER A CA 1
ATOM 802 C C . SER A 1 104 ? -12.037 9.173 -8.634 1.00 96.94 104 SER A C 1
ATOM 804 O O . SER A 1 104 ? -10.863 9.139 -9.014 1.00 96.94 104 SER A O 1
ATOM 806 N N . SER A 1 105 ? -12.571 10.275 -8.106 1.00 91.94 105 SER A N 1
ATOM 807 C CA . SER A 1 105 ? -11.826 11.531 -7.970 1.00 91.94 105 SER A CA 1
ATOM 808 C C . SER A 1 105 ? -10.523 11.323 -7.195 1.00 91.94 105 SER A C 1
ATOM 810 O O . SER A 1 105 ? -10.533 10.816 -6.076 1.00 91.94 105 SER A O 1
ATOM 812 N N . GLY A 1 106 ? -9.397 11.716 -7.793 1.00 88.81 106 GLY A N 1
ATOM 813 C CA . GLY A 1 106 ? -8.063 11.612 -7.190 1.00 88.81 106 GLY A CA 1
ATOM 814 C C . GLY A 1 106 ? -7.392 10.235 -7.280 1.00 88.81 106 GLY A C 1
ATOM 815 O O . GLY A 1 106 ? -6.176 10.172 -7.120 1.00 88.81 106 GLY A O 1
ATOM 816 N N . PHE A 1 107 ? -8.138 9.166 -7.583 1.00 92.06 107 PHE A N 1
ATOM 817 C CA . PHE A 1 107 ? -7.595 7.807 -7.739 1.00 92.06 107 PHE A CA 1
ATOM 818 C C . PHE A 1 107 ? -7.615 7.315 -9.190 1.00 92.06 107 PHE A C 1
ATOM 820 O O . PHE A 1 107 ? -6.706 6.617 -9.607 1.00 92.06 107 PHE A O 1
ATOM 827 N N . GLY A 1 108 ? -8.598 7.723 -9.994 1.00 91.75 108 GLY A N 1
ATOM 828 C CA . GLY A 1 108 ? -8.751 7.263 -11.374 1.00 91.75 108 GLY A CA 1
ATOM 829 C C . GLY A 1 108 ? -9.719 6.086 -11.497 1.00 91.75 108 GLY A C 1
ATOM 830 O O . GLY A 1 108 ? -10.780 6.085 -10.871 1.00 91.75 108 GLY A O 1
ATOM 831 N N . SER A 1 109 ? -9.375 5.113 -12.345 1.00 96.25 109 SER A N 1
ATOM 832 C CA . SER A 1 109 ? -10.222 3.965 -12.688 1.00 96.25 109 SER A CA 1
ATOM 833 C C . SER A 1 109 ? -9.540 2.666 -12.287 1.00 96.25 109 SER A C 1
ATOM 835 O O . SER A 1 109 ? -8.519 2.306 -12.872 1.00 96.25 109 SER A O 1
ATOM 837 N N . TYR A 1 110 ? -10.136 1.932 -11.355 1.00 97.69 110 TYR A N 1
ATOM 838 C CA . TYR A 1 110 ? -9.536 0.719 -10.804 1.00 97.69 110 TYR A CA 1
ATOM 839 C C . TYR A 1 110 ? -10.594 -0.279 -10.338 1.00 97.69 110 TYR A C 1
ATOM 841 O O . TYR A 1 110 ? -11.801 -0.028 -10.413 1.00 97.69 110 TYR A O 1
ATOM 849 N N . GLN A 1 111 ? -10.136 -1.441 -9.886 1.00 98.69 111 GLN A N 1
ATOM 850 C CA . GLN A 1 111 ? -10.986 -2.478 -9.323 1.00 98.69 111 GLN A CA 1
ATOM 851 C C . GLN A 1 111 ? -10.436 -2.999 -8.002 1.00 98.69 111 GLN A C 1
ATOM 853 O O . GLN A 1 111 ? -9.243 -2.911 -7.710 1.00 98.69 111 GLN A O 1
ATOM 858 N N . GLU A 1 112 ? -11.338 -3.543 -7.199 1.00 98.69 112 GLU A N 1
ATOM 859 C CA . GLU A 1 112 ? -11.103 -3.941 -5.823 1.00 98.69 112 GLU A CA 1
ATOM 860 C C . GLU A 1 112 ? -11.778 -5.289 -5.548 1.00 98.69 112 GLU A C 1
ATOM 862 O O . GLU A 1 112 ? -12.832 -5.599 -6.102 1.00 98.69 112 GLU A O 1
ATOM 867 N N . SER A 1 113 ? -11.182 -6.106 -4.686 1.00 98.81 113 SER A N 1
ATOM 868 C CA . SER A 1 113 ? -11.817 -7.302 -4.141 1.00 98.81 113 SER A CA 1
ATOM 869 C C . SER A 1 113 ? -11.444 -7.485 -2.679 1.00 98.81 113 SER A C 1
ATOM 871 O O . SER A 1 113 ? -10.315 -7.195 -2.291 1.00 98.81 113 SER A O 1
ATOM 873 N N . GLY A 1 114 ? -12.369 -7.955 -1.848 1.00 98.25 114 GLY A N 1
ATOM 874 C CA . GLY A 1 114 ? -12.142 -7.972 -0.409 1.00 98.25 114 GLY A CA 1
ATOM 875 C C . GLY A 1 114 ? -13.073 -8.877 0.376 1.00 98.25 114 GLY A C 1
ATOM 876 O O . GLY A 1 114 ? -13.988 -9.507 -0.155 1.00 98.25 114 GLY A O 1
ATOM 877 N N . THR A 1 115 ? -12.790 -8.964 1.671 1.00 98.75 115 THR A N 1
ATOM 878 C CA . THR A 1 115 ? -13.569 -9.734 2.638 1.00 98.75 115 THR A CA 1
ATOM 879 C C . THR A 1 115 ? -14.019 -8.823 3.770 1.00 98.75 115 THR A C 1
ATOM 881 O O . THR A 1 115 ? -13.192 -8.187 4.425 1.00 98.75 115 THR A O 1
ATOM 884 N N . VAL A 1 116 ? -15.325 -8.798 4.016 1.00 98.75 116 VAL A N 1
ATOM 885 C CA . VAL A 1 116 ? -15.982 -7.971 5.030 1.00 98.75 116 VAL A CA 1
ATOM 886 C C . VAL A 1 116 ? -16.806 -8.861 5.958 1.00 98.75 116 VAL A C 1
ATOM 888 O O . VAL A 1 116 ? -17.483 -9.790 5.514 1.00 98.75 116 VAL A O 1
ATOM 891 N N . VAL A 1 117 ? -16.770 -8.574 7.256 1.00 98.56 117 VAL A N 1
ATOM 892 C CA . VAL A 1 117 ? -17.504 -9.315 8.287 1.00 98.56 117 VAL A CA 1
ATOM 893 C C . VAL A 1 117 ? -18.446 -8.372 9.038 1.00 98.56 117 VAL A C 1
ATOM 895 O O . VAL A 1 117 ? -17.996 -7.354 9.560 1.00 98.56 117 VAL A O 1
ATOM 898 N N . PRO A 1 118 ? -19.749 -8.685 9.137 1.00 98.31 118 PRO A N 1
ATOM 899 C CA . PRO A 1 118 ? -20.665 -7.961 10.010 1.00 98.31 118 PRO A CA 1
ATOM 900 C C . PRO A 1 118 ? -20.371 -8.262 11.488 1.00 98.31 118 PRO A C 1
ATOM 902 O O . PRO A 1 118 ? -20.481 -9.403 11.947 1.00 98.31 118 PRO A O 1
ATOM 905 N N . CYS A 1 119 ? -20.054 -7.218 12.240 1.00 98.06 119 CYS A N 1
ATOM 906 C CA . CYS A 1 119 ? -19.683 -7.243 13.649 1.00 98.06 119 CYS A CA 1
ATOM 907 C C . CYS A 1 119 ? -20.550 -6.289 14.486 1.00 98.06 119 CYS A C 1
ATOM 909 O O . CYS A 1 119 ? -21.342 -5.499 13.970 1.00 98.06 119 CYS A O 1
ATOM 911 N N . LEU A 1 120 ? -20.384 -6.362 15.800 1.00 97.81 120 LEU A N 1
ATOM 912 C CA . LEU A 1 120 ? -20.841 -5.394 16.779 1.00 97.81 120 LEU A CA 1
ATOM 913 C C . LEU A 1 120 ? -19.624 -4.683 17.368 1.00 97.81 120 LEU A C 1
ATOM 915 O O . LEU A 1 120 ? -18.630 -5.327 17.689 1.00 97.81 120 LEU A O 1
ATOM 919 N N . TYR A 1 121 ? -19.729 -3.371 17.541 1.00 96.62 121 TYR A N 1
ATOM 920 C CA . TYR A 1 121 ? -18.859 -2.575 18.399 1.00 96.62 121 TYR A CA 1
ATOM 921 C C . TYR A 1 121 ? -19.733 -2.007 19.515 1.00 96.62 121 TYR A C 1
ATOM 923 O O . TYR A 1 121 ? -20.678 -1.271 19.227 1.00 96.62 121 TYR A O 1
ATOM 931 N N . GLU A 1 122 ? -19.481 -2.392 20.769 1.00 94.69 122 GLU A N 1
ATOM 932 C CA . GLU A 1 122 ? -20.294 -1.967 21.926 1.00 94.69 122 GLU A CA 1
ATOM 933 C C . GLU A 1 122 ? -21.810 -2.188 21.703 1.00 94.69 122 GLU A C 1
ATOM 935 O O . GLU A 1 122 ? -22.648 -1.323 21.959 1.00 94.69 122 GLU A O 1
ATOM 940 N N . GLY A 1 123 ? -22.170 -3.345 21.133 1.00 95.19 123 GLY A N 1
ATOM 941 C CA . GLY A 1 123 ? -23.555 -3.706 20.809 1.00 95.19 123 GLY A CA 1
ATOM 942 C C . GLY A 1 123 ? -24.151 -3.020 19.570 1.00 95.19 123 GLY A C 1
ATOM 943 O O . GLY A 1 123 ? -25.294 -3.308 19.214 1.00 95.19 123 GLY A O 1
ATOM 944 N N . LYS A 1 124 ? -23.412 -2.143 18.876 1.00 95.94 124 LYS A N 1
ATOM 945 C CA . LYS A 1 124 ? -23.872 -1.455 17.657 1.00 95.94 124 LYS A CA 1
ATOM 946 C C . LYS A 1 124 ? -23.332 -2.130 16.389 1.00 95.94 124 LYS A C 1
ATOM 948 O O . LYS A 1 124 ? -22.136 -2.406 16.332 1.00 95.94 124 LYS A O 1
ATOM 953 N N . PRO A 1 125 ? -24.160 -2.357 15.350 1.00 96.94 125 PRO A N 1
ATOM 954 C CA . PRO A 1 125 ? -23.706 -2.969 14.102 1.00 96.94 125 PRO A CA 1
ATOM 955 C C . PRO A 1 125 ? -22.616 -2.164 13.386 1.00 96.94 125 PRO A C 1
ATOM 957 O O . PRO A 1 125 ? -22.773 -0.965 13.151 1.00 96.94 125 PRO A O 1
ATOM 960 N N . VAL A 1 126 ? -21.556 -2.854 12.970 1.00 97.88 126 VAL A N 1
ATOM 961 C CA . VAL A 1 126 ? -20.452 -2.321 12.167 1.00 97.88 126 VAL A CA 1
ATOM 962 C C . VAL A 1 126 ? -19.930 -3.395 11.212 1.00 97.88 126 VAL A C 1
ATOM 964 O O . VAL A 1 126 ? -19.851 -4.564 11.566 1.00 97.88 126 VAL A O 1
ATOM 967 N N . ASN A 1 127 ? -19.567 -3.031 9.990 1.00 98.38 127 ASN A N 1
ATOM 968 C CA . ASN A 1 127 ? -18.878 -3.930 9.070 1.00 98.38 127 ASN A CA 1
ATOM 969 C C . ASN A 1 127 ? -17.365 -3.787 9.262 1.00 98.38 127 ASN A C 1
ATOM 971 O O . ASN A 1 127 ? -16.837 -2.687 9.124 1.00 98.38 127 ASN A O 1
ATOM 975 N N . TYR A 1 128 ? -16.664 -4.875 9.558 1.00 98.62 128 TYR A N 1
ATOM 976 C CA . TYR A 1 128 ? -15.207 -4.903 9.646 1.00 98.62 128 TYR A CA 1
ATOM 977 C C . TYR A 1 128 ? -14.590 -5.428 8.353 1.00 98.62 128 TYR A C 1
ATOM 979 O O . TYR A 1 128 ? -14.920 -6.529 7.905 1.00 98.62 128 TYR A O 1
ATOM 987 N N . THR A 1 129 ? -13.673 -4.665 7.766 1.00 98.75 129 THR A N 1
ATOM 988 C CA . THR A 1 129 ? -12.923 -5.109 6.588 1.00 98.75 129 THR A CA 1
ATOM 989 C C . THR A 1 129 ? -11.705 -5.921 7.018 1.00 98.75 129 THR A C 1
ATOM 991 O O . THR A 1 129 ? -10.819 -5.403 7.693 1.00 98.75 129 THR A O 1
ATOM 994 N N . VAL A 1 130 ? -11.636 -7.188 6.604 1.00 98.38 130 VAL A N 1
ATOM 995 C CA . VAL A 1 130 ? -10.561 -8.118 6.992 1.00 98.38 130 VAL A CA 1
ATOM 996 C C . VAL A 1 130 ? -9.341 -7.972 6.079 1.00 98.38 130 VAL A C 1
ATOM 998 O O . VAL A 1 130 ? -8.207 -7.930 6.549 1.00 98.38 130 VAL A O 1
ATOM 1001 N N . GLN A 1 131 ? -9.567 -7.905 4.765 1.00 97.94 131 GLN A N 1
ATOM 1002 C CA . GLN A 1 131 ? -8.526 -7.773 3.739 1.00 97.94 131 GLN A CA 1
ATOM 1003 C C . GLN A 1 131 ? -9.120 -7.228 2.439 1.00 97.94 131 GLN A C 1
ATOM 1005 O O . GLN A 1 131 ? -10.290 -7.477 2.137 1.00 97.94 131 GLN A O 1
ATOM 1010 N N . MET A 1 132 ? -8.300 -6.525 1.664 1.00 98.38 132 MET A N 1
ATOM 1011 C CA . MET A 1 132 ? -8.662 -5.946 0.374 1.00 98.38 132 MET A CA 1
ATOM 1012 C C . MET A 1 132 ? -7.492 -6.017 -0.606 1.00 98.38 132 MET A C 1
ATOM 1014 O O . MET A 1 132 ? -6.325 -5.920 -0.222 1.00 98.38 132 MET A O 1
ATOM 1018 N N . PHE A 1 133 ? -7.819 -6.117 -1.887 1.00 98.56 133 PHE A N 1
ATOM 1019 C CA . PHE A 1 133 ? -6.869 -6.218 -2.981 1.00 98.56 133 PHE A CA 1
ATOM 1020 C C . PHE A 1 133 ? -7.284 -5.310 -4.129 1.00 98.56 133 PHE A C 1
ATOM 1022 O O . PHE A 1 133 ? -8.435 -5.371 -4.556 1.00 98.56 133 PHE A O 1
ATOM 1029 N N . LEU A 1 134 ? -6.374 -4.459 -4.597 1.00 98.25 134 LEU A N 1
ATOM 1030 C CA . LEU A 1 134 ? -6.632 -3.480 -5.655 1.00 98.25 134 LEU A CA 1
ATOM 1031 C C . LEU A 1 134 ? -5.539 -3.547 -6.720 1.00 98.25 134 LEU A C 1
ATOM 1033 O O . LEU A 1 134 ? -4.395 -3.877 -6.408 1.00 98.25 134 LEU A O 1
ATOM 1037 N N . ASN A 1 135 ? -5.877 -3.162 -7.947 1.00 95.81 135 ASN A N 1
ATOM 1038 C CA . ASN A 1 135 ? -4.937 -3.079 -9.069 1.00 95.81 135 ASN A CA 1
ATOM 1039 C C . ASN A 1 135 ? -4.425 -1.652 -9.342 1.00 95.81 135 ASN A C 1
ATOM 1041 O O . ASN A 1 135 ? -3.915 -1.375 -10.424 1.00 95.81 135 ASN A O 1
ATOM 1045 N N . ASP A 1 136 ? -4.557 -0.748 -8.370 1.00 94.50 136 ASP A N 1
ATOM 1046 C CA . ASP A 1 136 ? -4.093 0.634 -8.473 1.00 94.50 136 ASP A CA 1
ATOM 1047 C C . ASP A 1 136 ? -3.530 1.128 -7.136 1.00 94.50 136 ASP A C 1
ATOM 1049 O O . ASP A 1 136 ? -4.099 0.855 -6.080 1.00 94.50 136 ASP A O 1
ATOM 1053 N N . GLU A 1 137 ? -2.402 1.841 -7.170 1.00 93.81 137 GLU A N 1
ATOM 1054 C CA . GLU A 1 137 ? -1.626 2.155 -5.961 1.00 93.81 137 GLU A CA 1
ATOM 1055 C C . GLU A 1 137 ? -2.083 3.401 -5.188 1.00 93.81 137 GLU A C 1
ATOM 1057 O O . GLU A 1 137 ? -2.150 3.322 -3.959 1.00 93.81 137 GLU A O 1
ATOM 1062 N N . PRO A 1 138 ? -2.426 4.546 -5.813 1.00 94.19 138 PRO A N 1
ATOM 1063 C CA . PRO A 1 138 ? -2.963 5.697 -5.088 1.00 94.19 138 PRO A CA 1
ATOM 1064 C C . PRO A 1 138 ? -4.095 5.351 -4.097 1.00 94.19 138 PRO A C 1
ATOM 1066 O O . PRO A 1 138 ? -3.992 5.763 -2.936 1.00 94.19 138 PRO A O 1
ATOM 1069 N N . PRO A 1 139 ? -5.127 4.550 -4.452 1.00 97.25 139 PRO A N 1
ATOM 1070 C CA . PRO A 1 139 ? -6.163 4.146 -3.501 1.00 97.25 139 PRO A CA 1
ATOM 1071 C C . PRO A 1 139 ? -5.702 3.092 -2.479 1.00 97.25 139 PRO A C 1
ATOM 1073 O O . PRO A 1 139 ? -6.374 2.932 -1.452 1.00 97.25 139 PRO A O 1
ATOM 1076 N N . ILE A 1 140 ? -4.598 2.370 -2.719 1.00 98.00 140 ILE A N 1
ATOM 1077 C CA . ILE A 1 140 ? -3.957 1.494 -1.723 1.00 98.00 140 ILE A CA 1
ATOM 1078 C C . ILE A 1 140 ? -3.276 2.357 -0.666 1.00 98.00 140 ILE A C 1
ATOM 1080 O O . ILE A 1 140 ? -3.679 2.295 0.496 1.00 98.00 140 ILE A O 1
ATOM 1084 N N . ALA A 1 141 ? -2.320 3.199 -1.064 1.00 97.06 141 ALA A N 1
ATOM 1085 C CA . ALA A 1 141 ? -1.578 4.068 -0.154 1.00 97.06 141 ALA A CA 1
ATOM 1086 C C . ALA A 1 141 ? -2.523 4.979 0.645 1.00 97.06 141 ALA A C 1
ATOM 1088 O O . ALA A 1 141 ? -2.502 4.973 1.873 1.00 97.06 141 ALA A O 1
ATOM 1089 N N . CYS A 1 142 ? -3.439 5.676 -0.036 1.00 96.94 142 CYS A N 1
ATOM 1090 C CA . CYS A 1 142 ? -4.412 6.558 0.611 1.00 96.94 142 CYS A CA 1
ATOM 1091 C C . CYS A 1 142 ? -5.331 5.798 1.575 1.00 96.94 142 CYS A C 1
ATOM 1093 O O . CYS A 1 142 ? -5.558 6.213 2.712 1.00 96.94 142 CYS A O 1
ATOM 1095 N N . GLY A 1 143 ? -5.829 4.637 1.131 1.00 97.69 143 GLY A N 1
ATOM 1096 C CA . GLY A 1 143 ? -6.709 3.781 1.915 1.00 97.69 143 GLY A CA 1
ATOM 1097 C C . GLY A 1 143 ? -6.081 3.345 3.239 1.00 97.69 143 GLY A C 1
ATOM 1098 O O . GLY A 1 143 ? -6.732 3.399 4.285 1.00 97.69 143 GLY A O 1
ATOM 1099 N N . ARG A 1 144 ? -4.817 2.922 3.180 1.00 98.44 144 ARG A N 1
ATOM 1100 C CA . ARG A 1 144 ? -4.043 2.450 4.330 1.00 98.44 144 ARG A CA 1
ATOM 1101 C C . ARG A 1 144 ? -3.665 3.588 5.272 1.00 98.44 144 ARG A C 1
ATOM 1103 O O . ARG A 1 144 ? -3.877 3.478 6.476 1.00 98.44 144 ARG A O 1
ATOM 1110 N N . GLU A 1 145 ? -3.149 4.681 4.720 1.00 97.94 145 GLU A N 1
ATOM 1111 C CA . GLU A 1 145 ? -2.563 5.775 5.493 1.00 97.94 145 GLU A CA 1
ATOM 1112 C C . GLU A 1 145 ? -3.627 6.643 6.189 1.00 97.94 145 GLU A C 1
ATOM 1114 O O . GLU A 1 145 ? -3.410 7.032 7.333 1.00 97.94 145 GLU A O 1
ATOM 1119 N N . ILE A 1 146 ? -4.801 6.879 5.581 1.00 96.31 146 ILE A N 1
ATOM 1120 C CA . ILE A 1 146 ? -5.887 7.670 6.199 1.00 96.31 146 ILE A CA 1
ATOM 1121 C C . ILE A 1 146 ? -6.795 6.783 7.066 1.00 96.31 146 ILE A C 1
ATOM 1123 O O . ILE A 1 146 ? -6.854 6.960 8.285 1.00 96.31 146 ILE A O 1
ATOM 1127 N N . TRP A 1 147 ? -7.490 5.813 6.455 1.00 97.75 147 TRP A N 1
ATOM 1128 C CA . TRP A 1 147 ? -8.570 5.044 7.105 1.00 97.75 147 TRP A CA 1
ATOM 1129 C C . TRP A 1 147 ? -8.153 3.668 7.631 1.00 97.75 147 TRP A C 1
ATOM 1131 O O . TRP A 1 147 ? -8.988 2.965 8.201 1.00 97.75 147 TRP A O 1
ATOM 1141 N N . GLY A 1 148 ? -6.913 3.235 7.397 1.00 97.88 148 GLY A N 1
ATOM 1142 C CA . GLY A 1 148 ? -6.466 1.896 7.777 1.00 97.88 148 GLY A CA 1
ATOM 1143 C C . GLY A 1 148 ? -7.103 0.766 6.973 1.00 97.88 148 GLY A C 1
ATOM 1144 O O . GLY A 1 148 ? -7.256 -0.336 7.495 1.00 97.88 148 GLY A O 1
ATOM 1145 N N . PHE A 1 149 ? -7.522 1.008 5.727 1.00 98.56 149 PHE A N 1
ATOM 1146 C CA . PHE A 1 149 ? -8.014 -0.082 4.885 1.00 98.56 149 PHE A CA 1
ATOM 1147 C C . PHE A 1 149 ? -6.922 -1.148 4.701 1.00 98.56 149 PHE A C 1
ATOM 1149 O O . PHE A 1 149 ? -5.796 -0.800 4.340 1.00 98.56 149 PHE A O 1
ATOM 1156 N N . PRO A 1 150 ? -7.230 -2.446 4.868 1.00 98.31 150 PRO A N 1
ATOM 1157 C CA . PRO A 1 150 ? -6.244 -3.522 4.799 1.00 98.31 150 PRO A CA 1
ATOM 1158 C C . PRO A 1 150 ? -5.936 -3.902 3.341 1.00 98.31 150 PRO A C 1
ATOM 1160 O O . PRO A 1 150 ? -6.240 -5.004 2.890 1.00 98.31 150 PRO A O 1
ATOM 1163 N N . LYS A 1 151 ? -5.378 -2.960 2.576 1.00 98.38 151 LYS A N 1
ATOM 1164 C CA . LYS A 1 151 ? -5.172 -3.088 1.128 1.00 98.38 151 LYS A CA 1
ATOM 1165 C C . LYS A 1 151 ? -3.797 -3.650 0.779 1.00 98.38 151 LYS A C 1
ATOM 1167 O O . LYS A 1 151 ? -2.797 -3.263 1.388 1.00 98.38 151 LYS A O 1
ATOM 1172 N N . LYS A 1 152 ? -3.758 -4.512 -0.238 1.00 97.88 152 LYS A N 1
ATOM 1173 C CA . LYS A 1 152 ? -2.552 -4.992 -0.935 1.00 97.88 152 LYS A CA 1
ATOM 1174 C C . LYS A 1 152 ? -2.752 -4.899 -2.446 1.00 97.88 152 LYS A C 1
ATOM 1176 O O . LYS A 1 152 ? -3.884 -4.953 -2.921 1.00 97.88 152 LYS A O 1
ATOM 1181 N N . TYR A 1 153 ? -1.666 -4.810 -3.205 1.00 96.75 153 TYR A N 1
ATOM 1182 C CA . TYR A 1 153 ? -1.756 -4.850 -4.664 1.00 96.75 153 TYR A CA 1
ATOM 1183 C C . TYR A 1 153 ? -2.077 -6.266 -5.169 1.00 96.75 153 TYR A C 1
ATOM 1185 O O . TYR A 1 153 ? -1.396 -7.226 -4.794 1.00 96.75 153 TYR A O 1
ATOM 1193 N N . ALA A 1 154 ? -3.086 -6.402 -6.032 1.00 97.38 154 ALA A N 1
ATOM 1194 C CA . ALA A 1 154 ? -3.366 -7.606 -6.815 1.00 97.38 154 ALA A CA 1
ATOM 1195 C C . ALA A 1 154 ? -4.282 -7.291 -8.011 1.00 97.38 154 ALA A C 1
ATOM 1197 O O . ALA A 1 154 ? -4.941 -6.259 -8.049 1.00 97.38 154 ALA A O 1
ATOM 1198 N N . GLU A 1 155 ? -4.403 -8.225 -8.951 1.00 98.06 155 GLU A N 1
ATOM 1199 C CA . GLU A 1 155 ? -5.279 -8.058 -10.113 1.00 98.06 155 GLU A CA 1
ATOM 1200 C C . GLU A 1 155 ? -6.710 -8.499 -9.770 1.00 98.06 155 GLU A C 1
ATOM 1202 O O . GLU A 1 155 ? -7.006 -9.699 -9.690 1.00 98.06 155 GLU A O 1
ATOM 1207 N N . ALA A 1 156 ? -7.592 -7.525 -9.535 1.00 98.19 156 ALA A N 1
ATOM 1208 C CA . ALA A 1 156 ? -9.026 -7.726 -9.345 1.00 98.19 156 ALA A CA 1
ATOM 1209 C C . ALA A 1 156 ? -9.795 -7.398 -10.634 1.00 98.19 156 ALA A C 1
ATOM 1211 O O . ALA A 1 156 ? -9.493 -6.423 -11.320 1.00 98.19 156 ALA A O 1
ATOM 1212 N N . GLU A 1 157 ? -10.805 -8.203 -10.957 1.00 98.44 157 GLU A N 1
ATOM 1213 C CA . GLU A 1 157 ? -11.649 -8.012 -12.137 1.00 98.44 157 GLU A CA 1
ATOM 1214 C C . GLU A 1 157 ? -13.115 -8.325 -11.813 1.00 98.44 157 GLU A C 1
ATOM 1216 O O . GLU A 1 157 ? -13.427 -9.344 -11.203 1.00 98.44 157 GLU A O 1
ATOM 1221 N N . LEU A 1 158 ? -14.017 -7.485 -12.299 1.00 98.75 158 LEU A N 1
ATOM 1222 C CA . LEU A 1 158 ? -15.462 -7.598 -12.282 1.00 98.75 158 LEU A CA 1
ATOM 1223 C C . LEU A 1 158 ? -15.944 -7.298 -13.695 1.00 98.75 158 LEU A C 1
ATOM 1225 O O . LEU A 1 158 ? -15.640 -6.248 -14.265 1.00 98.75 158 LEU A O 1
ATOM 1229 N N . ARG A 1 159 ? -16.670 -8.243 -14.284 1.00 98.38 159 ARG A N 1
ATOM 1230 C CA . ARG A 1 159 ? -17.214 -8.099 -15.634 1.00 98.38 159 ARG A CA 1
ATOM 1231 C C . ARG A 1 159 ? -18.417 -8.996 -15.850 1.00 98.38 159 ARG A C 1
ATOM 1233 O O . ARG A 1 159 ? -18.645 -9.953 -15.112 1.00 98.38 159 ARG A O 1
ATOM 1240 N N . VAL A 1 160 ? -19.152 -8.714 -16.915 1.00 98.44 160 VAL A N 1
ATOM 1241 C CA . VAL A 1 160 ? -20.218 -9.586 -17.406 1.00 98.44 160 VAL A CA 1
ATOM 1242 C C . VAL A 1 160 ? -19.647 -10.509 -18.477 1.00 98.44 160 VAL A C 1
ATOM 1244 O O . VAL A 1 160 ? -19.161 -10.055 -19.509 1.00 98.44 160 VAL A O 1
ATOM 1247 N N . GLU A 1 161 ? -19.728 -11.808 -18.230 1.00 97.44 161 GLU A N 1
ATOM 1248 C CA . GLU A 1 161 ? -19.385 -12.879 -19.163 1.00 97.44 161 GLU A CA 1
ATOM 1249 C C . GLU A 1 161 ? -20.697 -13.483 -19.675 1.00 97.44 161 GLU A C 1
ATOM 1251 O O . GLU A 1 161 ? -21.270 -14.378 -19.054 1.00 97.44 161 GLU A O 1
ATOM 1256 N N . LYS A 1 162 ? -21.204 -12.957 -20.798 1.00 96.94 162 LYS A N 1
ATOM 1257 C CA . LYS A 1 162 ? -22.506 -13.327 -21.391 1.00 96.94 162 LYS A CA 1
ATOM 1258 C C . LYS A 1 162 ? -23.680 -13.124 -20.417 1.00 96.94 162 LYS A C 1
ATOM 1260 O O . LYS A 1 162 ? -24.157 -12.005 -20.280 1.00 96.94 162 LYS A O 1
ATOM 1265 N N . ASP A 1 163 ? -24.154 -14.187 -19.772 1.00 97.12 163 ASP A N 1
ATOM 1266 C CA . ASP A 1 163 ? -25.296 -14.221 -18.846 1.00 97.12 163 ASP A CA 1
ATOM 1267 C C . ASP A 1 163 ? -24.876 -14.214 -17.362 1.00 97.12 163 ASP A C 1
ATOM 1269 O O . ASP A 1 163 ? -25.725 -14.255 -16.465 1.00 97.12 163 ASP A O 1
ATOM 1273 N N . THR A 1 164 ? -23.569 -14.141 -17.094 1.00 98.69 164 THR A N 1
ATOM 1274 C CA . THR A 1 164 ? -22.992 -14.317 -15.760 1.00 98.69 164 THR A CA 1
ATOM 1275 C C . THR A 1 164 ? -22.163 -13.101 -15.350 1.00 98.69 164 THR A C 1
ATOM 1277 O O . THR A 1 164 ? -21.176 -12.751 -15.998 1.00 98.69 164 THR A O 1
ATOM 1280 N N . LEU A 1 165 ? -22.513 -12.473 -14.225 1.00 98.88 165 LEU A N 1
ATOM 1281 C CA . LEU A 1 165 ? -21.636 -11.515 -13.552 1.00 98.88 165 LEU A CA 1
ATOM 1282 C C . LEU A 1 165 ? -20.498 -12.287 -12.884 1.00 98.88 165 LEU A C 1
ATOM 1284 O O . LEU A 1 165 ? -20.753 -13.181 -12.077 1.00 98.88 165 LEU A O 1
ATOM 1288 N N . THR A 1 166 ? -19.258 -11.958 -13.229 1.00 98.81 166 THR A N 1
ATOM 1289 C CA . THR A 1 166 ? -18.068 -12.701 -12.811 1.00 98.81 166 THR A CA 1
ATOM 1290 C C . THR A 1 166 ? -17.080 -11.776 -12.118 1.00 98.81 166 THR A C 1
ATOM 1292 O O . THR A 1 166 ? -16.667 -10.767 -12.688 1.00 98.81 166 THR A O 1
ATOM 1295 N N . GLY A 1 167 ? -16.691 -12.155 -10.902 1.00 98.81 167 GLY A N 1
ATOM 1296 C CA . GLY A 1 167 ? -15.624 -11.531 -10.128 1.00 98.81 167 GLY A CA 1
ATOM 1297 C C . GLY A 1 167 ? -14.413 -12.457 -10.025 1.00 98.81 167 GLY A C 1
ATOM 1298 O O . GLY A 1 167 ? -14.570 -13.646 -9.746 1.00 98.81 167 GLY A O 1
ATOM 1299 N N . ILE A 1 168 ? -13.208 -11.939 -10.246 1.00 98.81 168 ILE A N 1
ATOM 1300 C CA . ILE A 1 168 ? -11.936 -12.662 -10.203 1.00 98.81 168 ILE A CA 1
ATOM 1301 C C . ILE A 1 168 ? -10.924 -11.890 -9.356 1.00 98.81 168 ILE A C 1
ATOM 1303 O O . ILE A 1 168 ? -10.790 -10.680 -9.491 1.00 98.81 168 ILE A O 1
ATOM 1307 N N . LEU A 1 169 ? -10.177 -12.604 -8.510 1.00 98.81 169 LEU A N 1
ATOM 1308 C CA . LEU A 1 169 ? -8.976 -12.087 -7.851 1.00 98.81 169 LEU A CA 1
ATOM 1309 C C . LEU A 1 169 ? -7.766 -12.951 -8.217 1.00 98.81 169 LEU A C 1
ATOM 1311 O O . LEU A 1 169 ? -7.774 -14.168 -7.999 1.00 98.81 169 LEU A O 1
ATOM 1315 N N . THR A 1 170 ? -6.712 -12.324 -8.733 1.00 98.69 170 THR A N 1
ATOM 1316 C CA . THR A 1 170 ? -5.429 -12.956 -9.050 1.00 98.69 170 THR A CA 1
ATOM 1317 C C . THR A 1 170 ? -4.302 -12.265 -8.279 1.00 98.69 170 THR A C 1
ATOM 1319 O O . THR A 1 170 ? -4.024 -11.091 -8.493 1.00 98.69 170 THR A O 1
ATOM 1322 N N . TYR A 1 171 ? -3.614 -13.001 -7.406 1.00 97.31 171 TYR A N 1
ATOM 1323 C CA . TYR A 1 171 ? -2.460 -12.518 -6.646 1.00 97.31 171 TYR A CA 1
ATOM 1324 C C . TYR A 1 171 ? -1.183 -13.177 -7.176 1.00 97.31 171 TYR A C 1
ATOM 1326 O O . TYR A 1 171 ? -1.102 -14.402 -7.247 1.00 97.31 171 TYR A O 1
ATOM 1334 N N . GLY A 1 172 ? -0.182 -12.386 -7.579 1.00 91.88 172 GLY A N 1
ATOM 1335 C CA . GLY A 1 172 ? 1.094 -12.920 -8.083 1.00 91.88 172 GLY A CA 1
ATOM 1336 C C . GLY A 1 172 ? 0.941 -13.885 -9.271 1.00 91.88 172 GLY A C 1
ATOM 1337 O O . GLY A 1 172 ? 1.636 -14.896 -9.347 1.00 91.88 172 GLY A O 1
ATOM 1338 N N . GLY A 1 173 ? -0.029 -13.632 -10.157 1.00 95.19 173 GLY A N 1
ATOM 1339 C CA . GLY A 1 173 ? -0.349 -14.507 -11.293 1.00 95.19 173 GLY A CA 1
ATOM 1340 C C . GLY A 1 173 ? -1.115 -15.790 -10.934 1.00 95.19 173 GLY A C 1
ATOM 1341 O O . GLY A 1 173 ? -1.341 -16.631 -11.804 1.00 95.19 173 GLY A O 1
ATOM 1342 N N . ARG A 1 174 ? -1.531 -15.970 -9.673 1.00 97.25 174 ARG A N 1
ATOM 1343 C CA . ARG A 1 174 ? -2.310 -17.127 -9.204 1.00 97.25 174 ARG A CA 1
ATOM 1344 C C . ARG A 1 174 ? -3.715 -16.706 -8.794 1.00 97.25 174 ARG A C 1
ATOM 1346 O O . ARG A 1 174 ? -3.902 -15.697 -8.123 1.00 97.25 174 ARG A O 1
ATOM 1353 N N . ARG A 1 175 ? -4.721 -17.478 -9.202 1.00 98.25 175 ARG A N 1
ATOM 1354 C CA . ARG A 1 175 ? -6.121 -17.252 -8.818 1.00 98.25 175 ARG A CA 1
ATOM 1355 C C . ARG A 1 175 ? -6.270 -17.458 -7.307 1.00 98.25 175 ARG A C 1
ATOM 1357 O O . ARG A 1 175 ? -5.867 -18.504 -6.810 1.00 98.25 175 ARG A O 1
ATOM 1364 N N . ALA A 1 176 ? -6.848 -16.482 -6.612 1.00 98.25 176 ALA A N 1
ATOM 1365 C CA . ALA A 1 176 ? -7.129 -16.542 -5.175 1.00 98.25 176 ALA A CA 1
ATOM 1366 C C . ALA A 1 176 ? -8.640 -16.594 -4.885 1.00 98.25 176 ALA A C 1
ATOM 1368 O O . ALA A 1 176 ? -9.064 -17.245 -3.933 1.00 98.25 176 ALA A O 1
ATOM 1369 N N . ALA A 1 177 ? -9.467 -15.972 -5.733 1.00 98.81 177 ALA A N 1
ATOM 1370 C CA . ALA A 1 177 ? -10.921 -16.066 -5.631 1.00 98.81 177 ALA A CA 1
ATOM 1371 C C . ALA A 1 177 ? -11.618 -15.982 -6.993 1.00 98.81 177 ALA A C 1
ATOM 1373 O O . ALA A 1 177 ? -11.114 -15.370 -7.940 1.00 98.81 177 ALA A O 1
ATOM 1374 N N . MET A 1 178 ? -12.799 -16.593 -7.065 1.00 98.75 178 MET A N 1
ATOM 1375 C CA . MET A 1 178 ? -13.734 -16.493 -8.180 1.00 98.75 178 MET A CA 1
ATOM 1376 C C . MET A 1 178 ? -15.170 -16.488 -7.659 1.00 98.75 178 MET A C 1
ATOM 1378 O O . MET A 1 178 ? -15.584 -17.409 -6.956 1.00 98.75 178 MET A O 1
ATOM 1382 N N . GLY A 1 179 ? -15.938 -15.476 -8.043 1.00 98.81 179 GLY A N 1
ATOM 1383 C CA . GLY A 1 179 ? -17.362 -15.360 -7.764 1.00 98.81 179 GLY A CA 1
ATOM 1384 C C . GLY A 1 179 ? -18.158 -15.324 -9.056 1.00 98.81 179 GLY A C 1
ATOM 1385 O O . GLY A 1 179 ? -17.718 -14.740 -10.044 1.00 98.81 179 GLY A O 1
ATOM 1386 N N . THR A 1 180 ? -19.343 -15.924 -9.046 1.00 98.88 180 THR A N 1
ATOM 1387 C CA . THR A 1 180 ? -20.288 -15.844 -10.168 1.00 98.88 180 THR A CA 1
ATOM 1388 C C . THR A 1 180 ? -21.695 -15.590 -9.658 1.00 98.88 180 THR A C 1
ATOM 1390 O O . THR A 1 180 ? -22.059 -16.064 -8.580 1.00 98.88 180 THR A O 1
ATOM 1393 N N . MET A 1 181 ? -22.487 -14.846 -10.422 1.00 98.81 181 MET A N 1
ATOM 1394 C CA . MET A 1 181 ? -23.894 -14.576 -10.142 1.00 98.81 181 MET A CA 1
ATOM 1395 C C . MET A 1 181 ? -24.678 -14.481 -11.450 1.00 98.81 181 MET A C 1
ATOM 1397 O O . MET A 1 181 ? -24.193 -13.908 -12.424 1.00 98.81 181 MET A O 1
ATOM 1401 N N . ALA A 1 182 ? -25.901 -15.018 -11.468 1.00 98.38 182 ALA A N 1
ATOM 1402 C CA . ALA A 1 182 ? -26.800 -14.833 -12.607 1.00 98.38 182 ALA A CA 1
ATOM 1403 C C . ALA A 1 182 ? -27.063 -13.333 -12.832 1.00 98.38 182 ALA A C 1
ATOM 1405 O O . ALA A 1 182 ? -27.429 -12.615 -11.895 1.00 98.38 182 ALA A O 1
ATOM 1406 N N . TYR A 1 183 ? -26.853 -12.847 -14.056 1.00 98.44 183 TYR A N 1
ATOM 1407 C CA . TYR A 1 183 ? -26.857 -11.412 -14.329 1.00 98.44 183 TYR A CA 1
ATOM 1408 C C . TYR A 1 183 ? -28.256 -10.800 -14.154 1.00 98.44 183 TYR A C 1
ATOM 1410 O O . TYR A 1 183 ? -29.181 -11.126 -14.894 1.00 98.44 183 TYR A O 1
ATOM 1418 N N . LYS A 1 184 ? -28.394 -9.894 -13.173 1.00 97.88 184 LYS A N 1
ATOM 1419 C CA . LYS A 1 184 ? -29.598 -9.075 -12.921 1.00 97.88 184 LYS A CA 1
ATOM 1420 C C . LYS A 1 184 ? -30.903 -9.882 -12.831 1.00 97.88 184 LYS A C 1
ATOM 1422 O O . LYS A 1 184 ? -31.920 -9.505 -13.404 1.00 97.88 184 LYS A O 1
ATOM 1427 N N . TYR A 1 185 ? -30.864 -10.994 -12.094 1.00 95.69 185 TYR A N 1
ATOM 1428 C CA . TYR A 1 185 ? -31.959 -11.968 -12.047 1.00 95.69 185 TYR A CA 1
ATOM 1429 C C . TYR A 1 185 ? -33.227 -11.430 -11.363 1.00 95.69 185 TYR A C 1
ATOM 1431 O O . TYR A 1 185 ? -34.291 -11.406 -11.974 1.00 95.69 185 TYR A O 1
ATOM 1439 N N . ASN A 1 186 ? -33.111 -10.946 -10.120 1.00 98.00 186 ASN A N 1
ATOM 1440 C CA . ASN A 1 186 ? -34.214 -10.344 -9.368 1.00 98.00 186 ASN A CA 1
ATOM 1441 C C . ASN A 1 186 ? -33.861 -8.910 -8.983 1.00 98.00 186 ASN A C 1
ATOM 1443 O O . ASN A 1 186 ? -32.745 -8.631 -8.547 1.00 98.00 186 ASN A O 1
ATOM 1447 N N . ARG A 1 187 ? -34.804 -7.979 -9.136 1.00 98.12 187 ARG A N 1
ATOM 1448 C CA . ARG A 1 187 ? -34.574 -6.577 -8.775 1.00 98.12 187 ARG A CA 1
ATOM 1449 C C . ARG A 1 187 ? -34.628 -6.414 -7.259 1.00 98.12 187 ARG A C 1
ATOM 1451 O O . ARG A 1 187 ? -35.600 -6.833 -6.639 1.00 98.12 187 ARG A O 1
ATOM 1458 N N . LEU A 1 188 ? -33.616 -5.768 -6.687 1.00 96.94 188 LEU A N 1
ATOM 1459 C CA . LEU A 1 188 ? -33.586 -5.412 -5.272 1.00 96.94 188 LEU A CA 1
ATOM 1460 C C . LEU A 1 188 ? -34.109 -3.981 -5.098 1.00 96.94 188 LEU A C 1
ATOM 1462 O O . LEU A 1 188 ? -33.802 -3.091 -5.895 1.00 96.94 188 LEU A O 1
ATOM 1466 N N . ASP A 1 189 ? -34.898 -3.756 -4.050 1.00 96.25 189 ASP A N 1
ATOM 1467 C CA . ASP A 1 189 ? -35.381 -2.424 -3.696 1.00 96.25 189 ASP A CA 1
ATOM 1468 C C . ASP A 1 189 ? -34.210 -1.455 -3.423 1.00 96.25 189 ASP A C 1
ATOM 1470 O O . ASP A 1 189 ? -33.243 -1.782 -2.725 1.00 96.25 189 ASP A O 1
ATOM 1474 N N . LYS A 1 190 ? -34.297 -0.238 -3.977 1.00 95.44 190 LYS A N 1
ATOM 1475 C CA . LYS A 1 190 ? -33.224 0.761 -3.870 1.00 95.44 190 LYS A CA 1
ATOM 1476 C C . LYS A 1 190 ? -33.017 1.224 -2.433 1.00 95.44 190 LYS A C 1
ATOM 1478 O O . LYS A 1 190 ? -31.871 1.409 -2.043 1.00 95.44 190 LYS A O 1
ATOM 1483 N N . THR A 1 191 ? -34.080 1.363 -1.641 1.00 96.19 191 THR A N 1
ATOM 1484 C CA . THR A 1 191 ? -33.970 1.755 -0.226 1.00 96.19 191 THR A CA 1
ATOM 1485 C C . THR A 1 191 ? -33.203 0.700 0.564 1.00 96.19 191 THR A C 1
ATOM 1487 O O . THR A 1 191 ? -32.309 1.023 1.342 1.00 96.19 191 THR A O 1
ATOM 1490 N N . THR A 1 192 ? -33.473 -0.576 0.297 1.00 96.25 192 THR A N 1
ATOM 1491 C CA . THR A 1 192 ? -32.742 -1.707 0.880 1.00 96.25 192 THR A CA 1
ATOM 1492 C C . THR A 1 192 ? -31.257 -1.684 0.504 1.00 96.25 192 THR A C 1
ATOM 1494 O O . THR A 1 192 ? -30.397 -1.887 1.366 1.00 96.25 192 THR A O 1
ATOM 1497 N N . ALA A 1 193 ? -30.934 -1.400 -0.761 1.00 96.88 193 ALA A N 1
ATOM 1498 C CA . ALA A 1 193 ? -29.554 -1.248 -1.215 1.00 96.88 193 ALA A CA 1
ATOM 1499 C C . ALA A 1 193 ? -28.858 -0.040 -0.563 1.00 96.88 193 ALA A C 1
ATOM 1501 O O . ALA A 1 193 ? -27.757 -0.197 -0.032 1.00 96.88 193 ALA A O 1
ATOM 1502 N N . THR A 1 194 ? -29.513 1.123 -0.507 1.00 97.38 194 THR A N 1
ATOM 1503 C CA . THR A 1 194 ? -29.000 2.321 0.175 1.00 97.38 194 THR A CA 1
ATOM 1504 C C . THR A 1 194 ? -28.704 2.019 1.641 1.00 97.38 194 THR A C 1
ATOM 1506 O O . THR A 1 194 ? -27.575 2.208 2.077 1.00 97.38 194 THR A O 1
ATOM 1509 N N . ASN A 1 195 ? -29.653 1.426 2.374 1.00 95.81 195 ASN A N 1
ATOM 1510 C CA . ASN A 1 195 ? -29.469 1.044 3.777 1.00 95.81 195 ASN A CA 1
ATOM 1511 C C . ASN A 1 195 ? -28.282 0.092 3.978 1.00 95.81 195 ASN A C 1
ATOM 1513 O O . ASN A 1 195 ? -27.609 0.151 5.006 1.00 95.81 195 ASN A O 1
ATOM 1517 N N . SER A 1 196 ? -28.008 -0.790 3.009 1.00 95.06 196 SER A N 1
ATOM 1518 C CA . SER A 1 196 ? -26.849 -1.682 3.077 1.00 95.06 196 SER A CA 1
ATOM 1519 C C . SER A 1 196 ? -25.514 -0.947 2.917 1.00 95.06 196 SER A C 1
ATOM 1521 O O . SER A 1 196 ? -24.569 -1.285 3.627 1.00 95.06 196 SER A O 1
ATOM 1523 N N . LEU A 1 197 ? -25.457 0.077 2.056 1.00 96.06 197 LEU A N 1
ATOM 1524 C CA . LEU A 1 197 ? -24.271 0.910 1.821 1.00 96.06 197 LEU A CA 1
ATOM 1525 C C . LEU A 1 197 ? -24.065 1.975 2.914 1.00 96.06 197 LEU A C 1
ATOM 1527 O O . LEU A 1 197 ? -22.935 2.387 3.160 1.00 96.06 197 LEU A O 1
ATOM 1531 N N . SER A 1 198 ? -25.135 2.400 3.592 1.00 95.62 198 SER A N 1
ATOM 1532 C CA . SER A 1 198 ? -25.093 3.393 4.678 1.00 95.62 198 SER A CA 1
ATOM 1533 C C . SER A 1 198 ? -24.605 2.838 6.020 1.00 95.62 198 SER A C 1
ATOM 1535 O O . SER A 1 198 ? -24.414 3.610 6.963 1.00 95.62 198 SER A O 1
ATOM 1537 N N . LYS A 1 199 ? -24.413 1.516 6.138 1.00 95.00 199 LYS A N 1
ATOM 1538 C CA . LYS A 1 199 ? -23.920 0.883 7.370 1.00 95.00 199 LYS A CA 1
ATOM 1539 C C . LYS A 1 199 ? -22.591 1.493 7.812 1.00 95.00 199 LYS A C 1
ATOM 1541 O O . LYS A 1 199 ? -21.782 1.912 6.987 1.00 95.00 199 LYS A O 1
ATOM 1546 N N . LEU A 1 200 ? -22.372 1.511 9.126 1.00 97.50 200 LEU A N 1
ATOM 1547 C CA . LEU A 1 200 ? -21.075 1.861 9.693 1.00 97.50 200 LEU A CA 1
ATOM 1548 C C . LEU A 1 200 ? -20.053 0.810 9.266 1.00 97.50 200 LEU A C 1
ATOM 1550 O O . LEU A 1 200 ? -20.311 -0.385 9.398 1.00 97.50 200 LEU A O 1
ATOM 1554 N N . ASN A 1 201 ? -18.909 1.253 8.762 1.00 98.31 201 ASN A N 1
ATOM 1555 C CA . ASN A 1 201 ? -17.786 0.386 8.428 1.00 98.31 201 ASN A CA 1
ATOM 1556 C C . ASN A 1 201 ? -16.607 0.746 9.326 1.00 98.31 201 ASN A C 1
ATOM 1558 O O . ASN A 1 201 ? -16.507 1.886 9.779 1.00 98.31 201 ASN A O 1
ATOM 1562 N N . CYS A 1 202 ? -15.717 -0.208 9.574 1.00 98.19 202 CYS A N 1
ATOM 1563 C CA . CYS A 1 202 ? -14.481 0.028 10.294 1.00 98.19 202 CYS A CA 1
ATOM 1564 C C . CYS A 1 202 ? -13.325 -0.822 9.769 1.00 98.19 202 CYS A C 1
ATOM 1566 O O . CYS A 1 202 ? -13.519 -1.908 9.217 1.00 98.19 202 CYS A O 1
ATOM 1568 N N . ASN A 1 203 ? -12.114 -0.319 9.984 1.00 98.56 203 ASN A N 1
ATOM 1569 C CA . ASN A 1 203 ? -10.870 -0.993 9.657 1.00 98.56 203 ASN A CA 1
ATOM 1570 C C . ASN A 1 203 ? -9.895 -0.917 10.840 1.00 98.56 203 ASN A C 1
ATOM 1572 O O . ASN A 1 203 ? -9.983 -0.013 11.673 1.00 98.56 203 ASN A O 1
ATOM 1576 N N . LEU A 1 204 ? -8.942 -1.846 10.889 1.00 98.38 204 LEU A N 1
ATOM 1577 C CA . LEU A 1 204 ? -7.855 -1.838 11.867 1.00 98.38 204 LEU A CA 1
ATOM 1578 C C . LEU A 1 204 ? -6.636 -1.125 11.267 1.00 98.38 204 LEU A C 1
ATOM 1580 O O . LEU A 1 204 ? -5.910 -1.737 10.492 1.00 98.38 204 LEU A O 1
ATOM 1584 N N . LYS A 1 205 ? -6.409 0.142 11.635 1.00 98.25 205 LYS A N 1
ATOM 1585 C CA . LYS A 1 205 ? -5.264 0.960 11.208 1.00 98.25 205 LYS A CA 1
ATOM 1586 C C . LYS A 1 205 ? -4.030 0.631 12.046 1.00 98.25 205 LYS A C 1
ATOM 1588 O O . LYS A 1 205 ? -4.020 0.925 13.240 1.00 98.25 205 LYS A O 1
ATOM 1593 N N . ILE A 1 206 ? -2.992 0.073 11.420 1.00 97.62 206 ILE A N 1
ATOM 1594 C CA . ILE A 1 206 ? -1.685 -0.205 12.042 1.00 97.62 206 ILE A CA 1
ATOM 1595 C C . ILE A 1 206 ? -0.594 0.525 11.260 1.00 97.62 206 ILE A C 1
ATOM 1597 O O . ILE A 1 206 ? -0.330 0.157 10.118 1.00 97.62 206 ILE A O 1
ATOM 1601 N N . ILE A 1 207 ? 0.046 1.523 11.872 1.00 97.62 207 ILE A N 1
ATOM 1602 C CA . ILE A 1 207 ? 1.218 2.211 11.311 1.00 97.62 207 ILE A CA 1
ATOM 1603 C C . ILE A 1 207 ? 2.365 2.114 12.325 1.00 97.62 207 ILE A C 1
ATOM 1605 O O . ILE A 1 207 ? 2.236 2.618 13.449 1.00 97.62 207 ILE A O 1
ATOM 1609 N N . PRO A 1 208 ? 3.484 1.463 11.974 1.00 95.69 208 PRO A N 1
ATOM 1610 C CA . PRO A 1 208 ? 4.646 1.384 12.845 1.00 95.69 208 PRO A CA 1
ATOM 1611 C C . PRO A 1 208 ? 5.401 2.717 12.897 1.00 95.69 208 PRO A C 1
ATOM 1613 O O . PRO A 1 208 ? 5.317 3.547 11.990 1.00 95.69 208 PRO A O 1
ATOM 1616 N N . GLY A 1 209 ? 6.172 2.910 13.959 1.00 93.69 209 GLY A N 1
ATOM 1617 C CA . GLY A 1 209 ? 7.225 3.909 14.049 1.00 93.69 209 GLY A CA 1
ATOM 1618 C C . GLY A 1 209 ? 8.472 3.485 13.276 1.00 93.69 209 GLY A C 1
ATOM 1619 O O . GLY A 1 209 ? 8.543 2.402 12.694 1.00 93.69 209 GLY A O 1
ATOM 1620 N N . TYR A 1 210 ? 9.483 4.350 13.298 1.00 89.44 210 TYR A N 1
ATOM 1621 C CA . TYR A 1 210 ? 10.796 4.076 12.703 1.00 89.44 210 TYR A CA 1
ATOM 1622 C C . TYR A 1 210 ? 11.531 2.891 13.364 1.00 89.44 210 TYR A C 1
ATOM 1624 O O . TYR A 1 210 ? 12.481 2.363 12.789 1.00 89.44 210 TYR A O 1
ATOM 1632 N N . ASP A 1 211 ? 11.095 2.490 14.562 1.00 89.94 211 ASP A N 1
ATOM 1633 C CA . ASP A 1 211 ? 11.614 1.397 15.391 1.00 89.94 211 ASP A CA 1
ATOM 1634 C C . ASP A 1 211 ? 10.749 0.123 15.312 1.00 89.94 211 ASP A C 1
ATOM 1636 O O . ASP A 1 211 ? 10.829 -0.740 16.184 1.00 89.94 211 ASP A O 1
ATOM 1640 N N . PHE A 1 212 ? 9.873 0.023 14.303 1.00 91.12 212 PHE A N 1
ATOM 1641 C CA . PHE A 1 212 ? 8.912 -1.072 14.090 1.00 91.12 212 PHE A CA 1
ATOM 1642 C C . PHE A 1 212 ? 7.864 -1.260 15.201 1.00 91.12 212 PHE A C 1
ATOM 1644 O O . PHE A 1 212 ? 6.994 -2.124 15.072 1.00 91.12 212 PHE A O 1
ATOM 1651 N N . LYS A 1 213 ? 7.868 -0.447 16.266 1.00 91.88 213 LYS A N 1
ATOM 1652 C CA . LYS A 1 213 ? 6.818 -0.484 17.292 1.00 91.88 213 LYS A CA 1
ATOM 1653 C C . LYS A 1 213 ? 5.569 0.241 16.790 1.00 91.88 213 LYS A C 1
ATOM 1655 O O . LYS A 1 213 ? 5.694 1.195 16.029 1.00 91.88 213 LYS A O 1
ATOM 1660 N N . PRO A 1 214 ? 4.355 -0.137 17.221 1.00 92.38 214 PRO A N 1
ATOM 1661 C CA . PRO A 1 214 ? 3.140 0.552 16.788 1.00 92.38 214 PRO A CA 1
ATOM 1662 C C . PRO A 1 214 ? 3.155 2.024 17.229 1.00 92.38 214 PRO A C 1
ATOM 1664 O O . PRO A 1 214 ? 3.193 2.314 18.426 1.00 92.38 214 PRO A O 1
ATOM 1667 N N . GLN A 1 215 ? 3.094 2.940 16.259 1.00 94.44 215 GLN A N 1
ATOM 1668 C CA . GLN A 1 215 ? 2.897 4.378 16.481 1.00 94.44 215 GLN A CA 1
ATOM 1669 C C . GLN A 1 215 ? 1.417 4.758 16.324 1.00 94.44 215 GLN A C 1
ATOM 1671 O O . GLN A 1 215 ? 0.931 5.648 17.019 1.00 94.44 215 GLN A O 1
ATOM 1676 N N . ILE A 1 216 ? 0.690 4.029 15.472 1.00 96.50 216 ILE A N 1
ATOM 1677 C CA . ILE A 1 216 ? -0.770 4.041 15.367 1.00 96.50 216 ILE A CA 1
ATOM 1678 C C . ILE A 1 216 ? -1.251 2.591 15.428 1.00 96.50 216 ILE A C 1
ATOM 1680 O O . ILE A 1 216 ? -0.795 1.751 14.652 1.00 96.50 216 ILE A O 1
ATOM 1684 N N . ALA A 1 217 ? -2.185 2.309 16.332 1.00 97.31 217 ALA A N 1
ATOM 1685 C CA . ALA A 1 217 ? -2.963 1.077 16.343 1.00 97.31 217 ALA A CA 1
ATOM 1686 C C . ALA A 1 217 ? -4.392 1.423 16.765 1.00 97.31 217 ALA A C 1
ATOM 1688 O O . ALA A 1 217 ? -4.644 1.677 17.944 1.00 97.31 217 ALA A O 1
ATOM 1689 N N . GLN A 1 218 ? -5.312 1.501 15.803 1.00 97.69 218 GLN A N 1
ATOM 1690 C CA . GLN A 1 218 ? -6.658 2.043 16.010 1.00 97.69 218 GLN A CA 1
ATOM 1691 C C . GLN A 1 218 ? -7.718 1.272 15.214 1.00 97.69 218 GLN A C 1
ATOM 1693 O O . GLN A 1 218 ? -7.478 0.887 14.072 1.00 97.69 218 GLN A O 1
ATOM 1698 N N . LEU A 1 219 ? -8.921 1.112 15.772 1.00 98.19 219 LEU A N 1
ATOM 1699 C CA . LEU A 1 219 ? -10.119 0.870 14.966 1.00 98.19 219 LEU A CA 1
ATOM 1700 C C . LEU A 1 219 ? -10.638 2.209 14.454 1.00 98.19 219 LEU A C 1
ATOM 1702 O O . LEU A 1 219 ? -11.021 3.071 15.244 1.00 98.19 219 LEU A O 1
ATOM 1706 N N . VAL A 1 220 ? -10.668 2.367 13.138 1.00 98.00 220 VAL A N 1
ATOM 1707 C CA . VAL A 1 220 ? -11.134 3.576 12.456 1.00 98.00 220 VAL A CA 1
ATOM 1708 C C . VAL A 1 220 ? -12.450 3.269 11.769 1.00 98.00 220 VAL A C 1
ATOM 1710 O O . VAL A 1 220 ? -12.517 2.328 10.983 1.00 98.00 220 VAL A O 1
ATOM 1713 N N . ALA A 1 221 ? -13.483 4.061 12.039 1.00 97.44 221 ALA A N 1
ATOM 1714 C CA . ALA A 1 221 ? -14.788 3.930 11.414 1.00 97.44 221 ALA A CA 1
ATO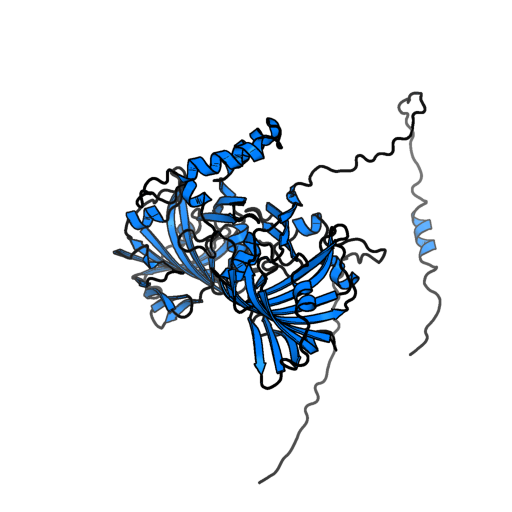M 1715 C C . ALA A 1 221 ? -15.124 5.073 10.464 1.00 97.44 221 ALA A C 1
ATOM 1717 O O . ALA A 1 221 ? -14.589 6.176 10.557 1.00 97.44 221 ALA A O 1
ATOM 1718 N N . TYR A 1 222 ? -16.031 4.781 9.537 1.00 96.19 222 TYR A N 1
ATOM 1719 C CA . TYR A 1 222 ? -16.561 5.731 8.571 1.00 96.19 222 TYR A CA 1
ATOM 1720 C C . TYR A 1 222 ? -17.938 5.272 8.065 1.00 96.19 222 TYR A C 1
ATOM 1722 O O . TYR A 1 222 ? -18.271 4.081 8.054 1.00 96.19 222 TYR A O 1
ATOM 1730 N N . ASN A 1 223 ? -18.732 6.229 7.588 1.00 94.94 223 ASN A N 1
ATOM 1731 C CA . ASN A 1 223 ? -19.962 5.983 6.840 1.00 94.94 223 ASN A CA 1
ATOM 1732 C C . ASN A 1 223 ? -19.817 6.590 5.450 1.00 94.94 223 ASN A C 1
ATOM 1734 O O . ASN A 1 223 ? -19.318 7.702 5.315 1.00 94.94 223 ASN A O 1
ATOM 1738 N N . LEU A 1 224 ? -20.279 5.885 4.422 1.00 96.25 224 LEU A N 1
ATOM 1739 C CA . LEU A 1 224 ? -20.361 6.463 3.083 1.00 96.25 224 LEU A CA 1
ATOM 1740 C C . LEU A 1 224 ? -21.439 7.556 3.060 1.00 96.25 224 LEU A C 1
ATOM 1742 O O . LEU A 1 224 ? -22.492 7.414 3.685 1.00 96.25 224 LEU A O 1
ATOM 1746 N N . GLN A 1 225 ? -21.167 8.640 2.339 1.00 94.81 225 GLN A N 1
ATOM 1747 C CA . GLN A 1 225 ? -22.050 9.802 2.210 1.00 94.81 225 GLN A CA 1
ATOM 1748 C C . GLN A 1 225 ? -22.519 9.971 0.764 1.00 94.81 225 GLN A C 1
ATOM 1750 O O . GLN A 1 225 ? -21.985 9.338 -0.150 1.00 94.81 225 GLN A O 1
ATOM 1755 N N . ASP A 1 226 ? -23.537 10.811 0.559 1.00 96.94 226 ASP A N 1
ATOM 1756 C CA . ASP A 1 226 ? -24.076 11.162 -0.763 1.00 96.94 226 ASP A CA 1
ATOM 1757 C C . ASP A 1 226 ? -24.372 9.936 -1.644 1.00 96.94 226 ASP A C 1
ATOM 1759 O O . ASP A 1 226 ? -24.014 9.900 -2.830 1.00 96.94 226 ASP A O 1
ATOM 1763 N N . ILE A 1 227 ? -24.958 8.900 -1.032 1.00 98.31 227 ILE A N 1
ATOM 1764 C CA . ILE A 1 227 ? -25.240 7.623 -1.687 1.00 98.31 227 ILE A CA 1
ATOM 1765 C C . ILE A 1 227 ? -26.452 7.777 -2.605 1.00 98.31 227 ILE A C 1
ATOM 1767 O O . ILE A 1 227 ? -27.573 8.013 -2.156 1.00 98.31 227 ILE A O 1
ATOM 1771 N N . GLU A 1 228 ? -26.235 7.537 -3.890 1.00 98.50 228 GLU A N 1
ATOM 1772 C CA . GLU A 1 228 ? -27.268 7.450 -4.911 1.00 98.50 228 GLU A CA 1
ATOM 1773 C C . GLU A 1 228 ? -27.225 6.061 -5.553 1.00 98.50 228 GLU A C 1
ATOM 1775 O O . GLU A 1 228 ? -26.322 5.748 -6.328 1.00 98.50 228 GLU A O 1
ATOM 1780 N N . VAL A 1 229 ? -28.207 5.209 -5.248 1.00 98.69 229 VAL A N 1
ATOM 1781 C CA . VAL A 1 229 ? -28.312 3.881 -5.868 1.00 98.69 229 VAL A CA 1
ATOM 1782 C C . VAL A 1 229 ? -28.952 3.992 -7.253 1.00 98.69 229 VAL A C 1
ATOM 1784 O O . VAL A 1 229 ? -30.153 4.251 -7.407 1.00 98.69 229 VAL A O 1
ATOM 1787 N N . MET A 1 230 ? -28.157 3.712 -8.282 1.00 98.25 230 MET A N 1
ATOM 1788 C CA . MET A 1 230 ? -28.586 3.713 -9.680 1.00 98.25 230 MET A CA 1
ATOM 1789 C C . MET A 1 230 ? -29.410 2.463 -9.986 1.00 98.25 230 MET A C 1
ATOM 1791 O O . MET A 1 230 ? -30.517 2.551 -10.526 1.00 98.25 230 MET A O 1
ATOM 1795 N N . GLU A 1 231 ? -28.906 1.301 -9.579 1.00 98.19 231 GLU A N 1
ATOM 1796 C CA . GLU A 1 231 ? -29.583 0.014 -9.699 1.00 98.19 231 GLU A CA 1
ATOM 1797 C C . GLU A 1 231 ? -29.105 -0.977 -8.636 1.00 98.19 231 GLU A C 1
ATOM 1799 O O . GLU A 1 231 ? -27.989 -0.870 -8.131 1.00 98.19 231 GLU A O 1
ATOM 1804 N N . ALA A 1 232 ? -29.964 -1.939 -8.305 1.00 98.62 232 ALA A N 1
ATOM 1805 C CA . ALA A 1 232 ? -29.669 -3.003 -7.363 1.00 98.62 232 ALA A CA 1
ATOM 1806 C C . ALA A 1 232 ? -30.409 -4.282 -7.768 1.00 98.62 232 ALA A C 1
ATOM 1808 O O . ALA A 1 232 ? -31.581 -4.248 -8.156 1.00 98.62 232 ALA A O 1
ATOM 1809 N N . TRP A 1 233 ? -29.710 -5.405 -7.670 1.00 98.75 233 TRP A N 1
ATOM 1810 C CA . TRP A 1 233 ? -30.171 -6.722 -8.077 1.00 98.75 233 TRP A CA 1
ATOM 1811 C C . TRP A 1 233 ? -29.679 -7.780 -7.094 1.00 98.75 233 TRP A C 1
ATOM 1813 O O . TRP A 1 233 ? -28.643 -7.618 -6.449 1.00 98.75 233 TRP A O 1
ATOM 1823 N N . GLU A 1 234 ? -30.401 -8.886 -7.017 1.00 98.38 234 GLU A N 1
ATOM 1824 C CA . GLU A 1 234 ? -30.032 -10.076 -6.262 1.00 98.38 234 GLU A CA 1
ATOM 1825 C C . GLU A 1 234 ? -30.277 -11.341 -7.089 1.00 98.38 234 GLU A C 1
ATOM 1827 O O . GLU A 1 234 ? -30.972 -11.326 -8.111 1.00 98.38 234 GLU A O 1
ATOM 1832 N N . GLY A 1 235 ? -29.665 -12.449 -6.683 1.00 97.50 235 GLY A N 1
ATOM 1833 C CA . GLY A 1 235 ? -29.763 -13.685 -7.446 1.00 97.50 235 GLY A CA 1
ATOM 1834 C C . GLY A 1 235 ? -28.880 -14.817 -6.930 1.00 97.50 235 GLY A C 1
ATOM 1835 O O . GLY A 1 235 ? -28.095 -14.637 -5.991 1.00 97.50 235 GLY A O 1
ATOM 1836 N N . PRO A 1 236 ? -29.011 -16.008 -7.540 1.00 98.31 236 PRO A N 1
ATOM 1837 C CA . PRO A 1 236 ? -28.173 -17.149 -7.209 1.00 98.31 236 PRO A CA 1
ATOM 1838 C C . PRO A 1 236 ? -26.708 -16.837 -7.530 1.00 98.31 236 PRO A C 1
ATOM 1840 O O . PRO A 1 236 ? -26.388 -16.368 -8.624 1.00 98.31 236 PRO A O 1
ATOM 1843 N N . ALA A 1 237 ? -25.825 -17.136 -6.576 1.00 98.62 237 ALA A N 1
ATOM 1844 C CA . ALA A 1 237 ? -24.390 -16.908 -6.694 1.00 98.62 237 ALA A CA 1
ATOM 1845 C C . ALA A 1 237 ? -23.568 -18.136 -6.284 1.00 98.62 237 ALA A C 1
ATOM 1847 O O . ALA A 1 237 ? -24.074 -19.066 -5.644 1.00 98.62 237 ALA A O 1
ATOM 1848 N N . ARG A 1 238 ? -22.290 -18.148 -6.660 1.00 98.75 238 ARG A N 1
ATOM 1849 C CA . ARG A 1 238 ? -21.275 -19.112 -6.217 1.00 98.75 238 ARG A CA 1
ATOM 1850 C C . ARG A 1 238 ? -19.982 -18.379 -5.892 1.00 98.75 238 ARG A C 1
ATOM 1852 O O . ARG A 1 238 ? -19.682 -17.359 -6.506 1.00 98.75 238 ARG A O 1
ATOM 1859 N N . LEU A 1 239 ? -19.221 -18.937 -4.957 1.00 98.88 239 LEU A N 1
ATOM 1860 C CA . LEU A 1 239 ? -17.916 -18.439 -4.541 1.00 98.88 239 LEU A CA 1
ATOM 1861 C C . LEU A 1 239 ? -16.943 -19.613 -4.442 1.00 98.88 239 LEU A C 1
ATOM 1863 O O . LEU A 1 239 ? -17.254 -20.627 -3.820 1.00 98.88 239 LEU A O 1
ATOM 1867 N N . HIS A 1 240 ? -15.775 -19.461 -5.051 1.00 98.62 240 HIS A N 1
ATOM 1868 C CA . HIS A 1 240 ? -14.657 -20.381 -4.937 1.00 98.62 240 HIS A CA 1
ATOM 1869 C C . HIS A 1 240 ? -13.436 -19.608 -4.437 1.00 98.62 240 HIS A C 1
ATOM 1871 O O . HIS A 1 240 ? -13.010 -18.646 -5.077 1.00 98.62 240 HIS A O 1
ATOM 1877 N N . LEU A 1 241 ? -12.898 -20.021 -3.290 1.00 98.75 241 LEU A N 1
ATOM 1878 C CA . LEU A 1 241 ? -11.717 -19.430 -2.662 1.00 98.75 241 LEU A CA 1
ATOM 1879 C C . LEU A 1 241 ? -10.571 -20.438 -2.720 1.00 98.75 241 LEU A C 1
ATOM 1881 O O . LEU A 1 241 ? -10.765 -21.613 -2.408 1.00 98.75 241 LEU A O 1
ATOM 1885 N N . ILE A 1 242 ? -9.390 -19.976 -3.119 1.00 98.44 242 ILE A N 1
ATOM 1886 C CA . ILE A 1 242 ? -8.191 -20.798 -3.282 1.00 98.44 242 ILE A CA 1
ATOM 1887 C C . ILE A 1 242 ? -7.175 -20.367 -2.215 1.00 98.44 242 ILE A C 1
ATOM 1889 O O . ILE A 1 242 ? -6.899 -19.170 -2.108 1.00 98.44 242 ILE A O 1
ATOM 1893 N N . PRO A 1 243 ? -6.610 -21.300 -1.423 1.00 98.00 243 PRO A N 1
ATOM 1894 C CA . PRO A 1 243 ? -5.585 -20.971 -0.436 1.00 98.00 243 PRO A CA 1
ATOM 1895 C C . PRO A 1 243 ? -4.387 -20.251 -1.060 1.00 98.00 243 PRO A C 1
ATOM 1897 O O . PRO A 1 243 ? -3.811 -20.712 -2.046 1.00 98.00 243 PRO A O 1
ATOM 1900 N N . HIS A 1 244 ? -3.996 -19.125 -0.465 1.00 97.94 244 HIS A N 1
ATOM 1901 C CA . HIS A 1 244 ? -2.845 -18.344 -0.900 1.00 97.94 244 HIS A CA 1
ATOM 1902 C C . HIS A 1 244 ? -2.222 -17.611 0.289 1.00 97.94 244 HIS A C 1
ATOM 1904 O O . HIS A 1 244 ? -2.897 -16.829 0.950 1.00 97.94 244 HIS A O 1
ATOM 1910 N N . VAL A 1 245 ? -0.918 -17.791 0.521 1.00 94.50 245 VAL A N 1
ATOM 1911 C CA . VAL A 1 245 ? -0.225 -17.256 1.712 1.00 94.50 245 VAL A CA 1
ATOM 1912 C C . VAL A 1 245 ? -0.336 -15.731 1.856 1.00 94.50 245 VAL A C 1
ATOM 1914 O O . VAL A 1 245 ? -0.458 -15.211 2.956 1.00 94.50 245 VAL A O 1
ATOM 1917 N N . ASN A 1 246 ? -0.350 -15.004 0.734 1.00 95.44 246 ASN A N 1
ATOM 1918 C CA . ASN A 1 246 ? -0.442 -13.540 0.726 1.00 95.44 246 ASN A CA 1
ATOM 1919 C C . ASN A 1 246 ? -1.844 -12.997 0.412 1.00 95.44 246 ASN A C 1
ATOM 1921 O O . ASN A 1 246 ? -2.011 -11.777 0.399 1.00 95.44 246 ASN A O 1
ATOM 1925 N N . ALA A 1 247 ? -2.812 -13.883 0.149 1.00 97.50 247 ALA A N 1
ATOM 1926 C CA . ALA A 1 247 ? -4.212 -13.546 -0.115 1.00 97.50 247 ALA A CA 1
ATOM 1927 C C . ALA A 1 247 ? -5.158 -14.617 0.477 1.00 97.50 247 ALA A C 1
ATOM 1929 O O . ALA A 1 247 ? -5.874 -15.291 -0.269 1.00 97.50 247 ALA A O 1
ATOM 1930 N N . PRO A 1 248 ? -5.131 -14.832 1.806 1.00 97.50 248 PRO A N 1
ATOM 1931 C CA . PRO A 1 248 ? -5.707 -16.006 2.460 1.00 97.50 248 PRO A CA 1
ATOM 1932 C C . PRO A 1 248 ? -7.225 -15.892 2.682 1.00 97.50 248 PRO A C 1
ATOM 1934 O O . PRO A 1 248 ? -7.745 -16.131 3.765 1.00 97.50 248 PRO A O 1
ATOM 1937 N N . ALA A 1 249 ? -7.992 -15.541 1.646 1.00 97.44 249 ALA A N 1
ATOM 1938 C CA . ALA A 1 249 ? -9.458 -15.540 1.722 1.00 97.44 249 ALA A CA 1
ATOM 1939 C C . ALA A 1 249 ? -10.042 -16.910 2.092 1.00 97.44 249 ALA A C 1
ATOM 1941 O O . ALA A 1 249 ? -11.055 -16.984 2.785 1.00 97.44 249 ALA A O 1
ATOM 1942 N N . ALA A 1 250 ? -9.386 -17.992 1.665 1.00 98.00 250 ALA A N 1
ATOM 1943 C CA . ALA A 1 250 ? -9.814 -19.358 1.945 1.00 98.00 250 ALA A CA 1
ATOM 1944 C C . ALA A 1 250 ? -9.704 -19.767 3.429 1.00 98.00 250 ALA A C 1
ATOM 1946 O O . ALA A 1 250 ? -10.288 -20.785 3.802 1.00 98.00 250 ALA A O 1
ATOM 1947 N N . ASP A 1 251 ? -9.035 -18.975 4.278 1.00 97.56 251 ASP A N 1
ATOM 1948 C CA . ASP A 1 251 ? -8.963 -19.216 5.729 1.00 97.56 251 ASP A CA 1
ATOM 1949 C C . ASP A 1 251 ? -10.331 -19.022 6.412 1.00 97.56 251 ASP A C 1
ATOM 1951 O O . ASP A 1 251 ? -1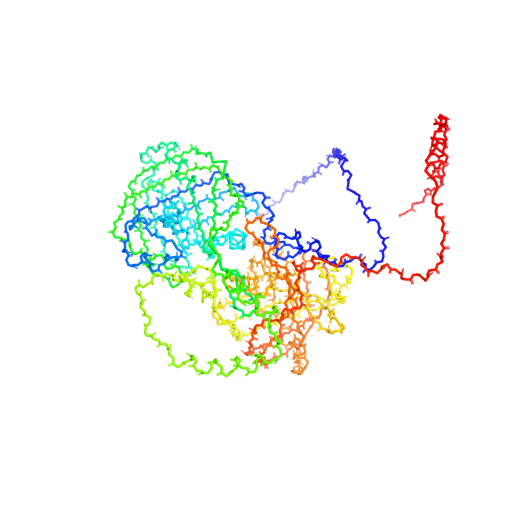0.584 -19.561 7.495 1.00 97.56 251 ASP A O 1
ATOM 1955 N N . LEU A 1 252 ? -11.247 -18.312 5.740 1.00 98.12 252 LEU A N 1
ATOM 1956 C CA . LEU A 1 252 ? -12.677 -18.271 6.034 1.00 98.12 252 LEU A CA 1
ATOM 1957 C C . LEU A 1 252 ? -13.424 -19.179 5.035 1.00 98.12 252 LEU A C 1
ATOM 1959 O O . LEU A 1 252 ? -13.946 -18.682 4.028 1.00 98.12 252 LEU A O 1
ATOM 1963 N N . PRO A 1 253 ? -13.476 -20.505 5.273 1.00 98.12 253 PRO A N 1
ATOM 1964 C CA . PRO A 1 253 ? -13.959 -21.469 4.292 1.00 98.12 253 PRO A CA 1
ATOM 1965 C C . PRO A 1 253 ? -15.447 -21.288 3.986 1.00 98.12 253 PRO A C 1
ATOM 1967 O O . PRO A 1 253 ? -16.280 -21.148 4.880 1.00 98.12 253 PRO A O 1
ATOM 1970 N N . VAL A 1 254 ? -15.806 -21.388 2.708 1.00 98.62 254 VAL A N 1
ATOM 1971 C CA . VAL A 1 254 ? -17.204 -21.320 2.269 1.00 98.62 254 VAL A CA 1
ATOM 1972 C C . VAL A 1 254 ? -17.947 -22.591 2.692 1.00 98.62 254 VAL A C 1
ATOM 1974 O O . VAL A 1 254 ? -17.739 -23.652 2.106 1.00 98.62 254 VAL A O 1
ATOM 1977 N N . ARG A 1 255 ? -18.831 -22.504 3.696 1.00 98.38 255 ARG A N 1
ATOM 1978 C CA . ARG A 1 255 ? -19.688 -23.628 4.123 1.00 98.38 255 ARG A CA 1
ATOM 1979 C C . ARG A 1 255 ? -20.996 -23.667 3.346 1.00 98.38 255 ARG A C 1
ATOM 1981 O O . ARG A 1 255 ? -21.429 -24.734 2.919 1.00 98.38 255 ARG A O 1
ATOM 1988 N N . LYS A 1 256 ? -21.620 -22.505 3.154 1.00 98.50 256 LYS A N 1
ATOM 1989 C CA . LYS A 1 256 ? -22.904 -22.378 2.455 1.00 98.50 256 LYS A CA 1
ATOM 1990 C C . LYS A 1 256 ? -23.058 -20.986 1.857 1.00 98.50 256 LYS A C 1
ATOM 1992 O O . LYS A 1 256 ? -22.836 -19.991 2.536 1.00 98.50 256 LYS A O 1
ATOM 1997 N N . ILE A 1 257 ? -23.471 -20.908 0.594 1.00 98.75 257 ILE A N 1
ATOM 1998 C CA . ILE A 1 257 ? -23.811 -19.631 -0.042 1.00 98.75 257 ILE A CA 1
ATOM 1999 C C . ILE A 1 257 ? -25.200 -19.186 0.417 1.00 98.75 257 ILE A C 1
ATOM 2001 O O . ILE A 1 257 ? -26.149 -19.966 0.350 1.00 98.75 257 ILE A O 1
ATOM 2005 N N . VAL A 1 258 ? -25.312 -17.927 0.843 1.00 98.31 258 VAL A N 1
ATOM 2006 C CA . VAL A 1 258 ? -26.588 -17.280 1.177 1.00 98.31 258 VAL A CA 1
ATOM 2007 C C . VAL A 1 258 ? -27.190 -16.632 -0.072 1.00 98.31 258 VAL A C 1
ATOM 2009 O O . VAL A 1 258 ? -28.366 -16.831 -0.357 1.00 98.31 258 VAL A O 1
ATOM 2012 N N . GLY A 1 259 ? -26.387 -15.902 -0.851 1.00 97.62 259 GLY A N 1
ATOM 2013 C CA . GLY A 1 259 ? -26.836 -15.263 -2.091 1.00 97.62 259 GLY A CA 1
ATOM 2014 C C . GLY A 1 259 ? -25.842 -14.242 -2.638 1.00 97.62 259 GLY A C 1
ATOM 2015 O O . GLY A 1 259 ? -24.810 -13.981 -2.018 1.00 97.62 259 GLY A O 1
ATOM 2016 N N . GLY A 1 260 ? -26.155 -13.682 -3.809 1.00 98.44 260 GLY A N 1
ATOM 2017 C CA . GLY A 1 260 ? -25.393 -12.603 -4.435 1.00 98.44 260 GLY A CA 1
ATOM 2018 C C . GLY A 1 260 ? -26.196 -11.311 -4.552 1.00 98.44 260 GLY A C 1
ATOM 2019 O O . GLY A 1 260 ? -27.409 -11.352 -4.767 1.00 98.44 260 GLY A O 1
ATOM 2020 N N . LYS A 1 261 ? -25.509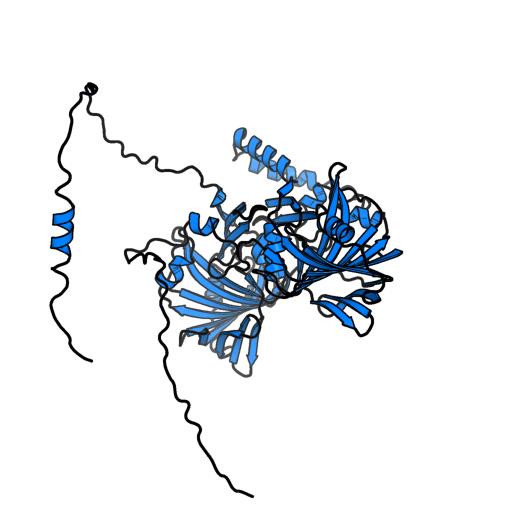 -10.172 -4.446 1.00 98.69 261 LYS A N 1
ATOM 2021 C CA . LYS A 1 261 ? -26.037 -8.834 -4.732 1.00 98.69 261 LYS A CA 1
ATOM 2022 C C . LYS A 1 261 ? -25.167 -8.134 -5.766 1.00 98.69 261 LYS A C 1
ATOM 2024 O O . LYS A 1 261 ? -23.943 -8.194 -5.687 1.00 98.69 261 LYS A O 1
ATOM 2029 N N . HIS A 1 262 ? -25.811 -7.433 -6.690 1.00 98.81 262 HIS A N 1
ATOM 2030 C CA . HIS A 1 262 ? -25.180 -6.571 -7.685 1.00 98.81 262 HIS A CA 1
ATOM 2031 C C . HIS A 1 262 ? -25.755 -5.161 -7.552 1.00 98.81 262 HIS A C 1
ATOM 2033 O O . HIS A 1 262 ? -26.957 -4.973 -7.728 1.00 98.81 262 HIS A O 1
ATOM 2039 N N . ILE A 1 263 ? -24.934 -4.180 -7.182 1.00 98.81 263 ILE A N 1
ATOM 2040 C CA . ILE A 1 263 ? -25.380 -2.808 -6.890 1.00 98.81 263 ILE A CA 1
ATOM 2041 C C . ILE A 1 263 ? -24.504 -1.832 -7.661 1.00 98.81 263 ILE A C 1
ATOM 2043 O O . ILE A 1 263 ? -23.288 -1.950 -7.623 1.00 98.81 263 ILE A O 1
ATOM 2047 N N . ARG A 1 264 ? -25.097 -0.827 -8.303 1.00 98.69 264 ARG A N 1
ATOM 2048 C CA . ARG A 1 264 ? -24.354 0.300 -8.875 1.00 98.69 264 ARG A CA 1
ATOM 2049 C C . ARG A 1 264 ? -24.814 1.598 -8.236 1.00 98.69 264 ARG A C 1
ATOM 2051 O O . ARG A 1 264 ? -26.016 1.874 -8.220 1.00 98.69 264 ARG A O 1
ATOM 2058 N N . ALA A 1 265 ? -23.876 2.385 -7.723 1.00 98.69 265 ALA A N 1
ATOM 2059 C CA . ALA A 1 265 ? -24.169 3.606 -6.986 1.00 98.69 265 ALA A CA 1
ATOM 2060 C C . ALA A 1 265 ? -23.114 4.698 -7.202 1.00 98.69 265 ALA A C 1
ATOM 2062 O O . ALA A 1 265 ? -21.956 4.411 -7.500 1.00 98.69 265 ALA A O 1
ATOM 2063 N N . ASN A 1 266 ? -23.517 5.947 -6.995 1.00 98.62 266 ASN A N 1
ATOM 2064 C CA . ASN A 1 266 ? -22.594 7.056 -6.781 1.00 98.62 266 ASN A CA 1
ATOM 2065 C C . ASN A 1 266 ? -22.493 7.312 -5.274 1.00 98.62 266 ASN A C 1
ATOM 2067 O O . ASN A 1 266 ? -23.511 7.264 -4.588 1.00 98.62 266 ASN A O 1
ATOM 2071 N N . LEU A 1 267 ? -21.298 7.564 -4.743 1.00 98.50 267 LEU A N 1
ATOM 2072 C CA . LEU A 1 267 ? -21.099 7.795 -3.305 1.00 98.50 267 LEU A CA 1
ATOM 2073 C C . LEU A 1 267 ? -19.795 8.535 -3.012 1.00 98.50 267 LEU A C 1
ATOM 2075 O O . LEU A 1 267 ? -18.868 8.539 -3.818 1.00 98.50 267 LEU A O 1
ATOM 2079 N N . THR A 1 268 ? -19.730 9.169 -1.850 1.00 97.75 268 THR A N 1
ATOM 2080 C CA . THR A 1 268 ? -18.557 9.889 -1.354 1.00 97.75 268 THR A CA 1
ATOM 2081 C C . THR A 1 268 ? -17.961 9.103 -0.189 1.00 97.75 268 THR A C 1
ATOM 2083 O O . THR A 1 268 ? -18.693 8.668 0.704 1.00 97.75 268 THR A O 1
ATOM 2086 N N . LEU A 1 269 ? -16.640 8.904 -0.192 1.00 96.62 269 LEU A N 1
ATOM 2087 C CA . LEU A 1 269 ? -15.902 8.405 0.970 1.00 96.62 269 LEU A CA 1
ATOM 2088 C C . LEU A 1 269 ? -15.406 9.612 1.781 1.00 96.62 269 LEU A C 1
ATOM 2090 O O . LEU A 1 269 ? -14.474 10.289 1.332 1.00 96.62 269 LEU A O 1
ATOM 2094 N N . PRO A 1 270 ? -16.027 9.920 2.933 1.00 92.19 270 PRO A N 1
ATOM 2095 C CA . PRO A 1 270 ? -15.585 11.020 3.777 1.00 92.19 270 PRO A CA 1
ATOM 2096 C C . PRO A 1 270 ? -14.392 10.604 4.645 1.00 92.19 270 PRO A C 1
ATOM 2098 O O . PRO A 1 270 ? -13.945 9.454 4.639 1.00 92.19 270 PRO A O 1
ATOM 2101 N N . HIS A 1 271 ? -13.916 11.547 5.450 1.00 90.44 271 HIS A N 1
ATOM 2102 C CA . HIS A 1 271 ? -13.042 11.267 6.583 1.00 90.44 271 HIS A CA 1
ATOM 2103 C C . HIS A 1 271 ? -13.679 10.294 7.588 1.00 90.44 271 HIS A C 1
ATOM 2105 O O . HIS A 1 271 ? -14.895 10.082 7.604 1.00 90.44 271 HIS A O 1
ATOM 2111 N N . GLY A 1 272 ? -12.831 9.678 8.409 1.00 92.62 272 GLY A N 1
ATOM 2112 C CA . GLY A 1 272 ? -13.241 8.735 9.444 1.00 92.62 272 GLY A CA 1
ATOM 2113 C C . GLY A 1 272 ? -13.159 9.317 10.853 1.00 92.62 272 GLY A C 1
ATOM 2114 O O . GLY A 1 272 ? -12.835 10.484 11.058 1.00 92.62 272 GLY A O 1
ATOM 2115 N N . PHE A 1 273 ? -13.421 8.465 11.837 1.00 95.06 273 PHE A N 1
ATOM 2116 C CA . PHE A 1 273 ? -13.232 8.744 13.257 1.00 95.06 273 PHE A CA 1
ATOM 2117 C C . PHE A 1 273 ? -12.739 7.488 13.981 1.00 95.06 273 PHE A C 1
ATOM 2119 O O . PHE A 1 273 ? -12.994 6.364 13.549 1.00 95.06 273 PHE A O 1
ATOM 2126 N N . VAL A 1 274 ? -12.008 7.666 15.079 1.00 96.88 274 VAL A N 1
ATOM 2127 C CA . VAL A 1 274 ? -11.460 6.546 15.855 1.00 96.88 274 VAL A CA 1
ATOM 2128 C C . VAL A 1 274 ? -12.550 5.972 16.763 1.00 96.88 274 VAL A C 1
ATOM 2130 O O . VAL A 1 274 ? -13.125 6.699 17.569 1.00 96.88 274 VAL A O 1
ATOM 2133 N N . LEU A 1 275 ? -12.827 4.671 16.641 1.00 94.81 275 LEU A N 1
ATOM 2134 C CA . LEU A 1 275 ? -13.661 3.921 17.587 1.00 94.81 275 LEU A CA 1
ATOM 2135 C C . LEU A 1 275 ? -12.856 3.500 18.816 1.00 94.81 275 LEU A C 1
ATOM 2137 O O . LEU A 1 275 ? -13.323 3.638 19.938 1.00 94.81 275 LEU A O 1
ATOM 2141 N N . HIS A 1 276 ? -11.644 2.988 18.601 1.00 96.25 276 HIS A N 1
ATOM 2142 C CA . HIS A 1 276 ? -10.815 2.422 19.662 1.00 96.25 276 HIS A CA 1
ATOM 2143 C C . HIS A 1 276 ? -9.330 2.671 19.385 1.00 96.25 276 HIS A C 1
ATOM 2145 O O . HIS A 1 276 ? -8.878 2.433 18.268 1.00 96.25 276 HIS A O 1
ATOM 2151 N N . ASP A 1 277 ? -8.569 3.118 20.389 1.00 96.19 277 ASP A N 1
ATOM 2152 C CA . ASP A 1 277 ? -7.109 3.302 20.316 1.00 96.19 277 ASP A CA 1
ATOM 2153 C C . ASP A 1 277 ? -6.407 2.304 21.252 1.00 96.19 277 ASP A C 1
ATOM 2155 O O . ASP A 1 277 ? -6.438 2.447 22.482 1.00 96.19 277 ASP A O 1
ATOM 2159 N N . TYR A 1 278 ? -5.726 1.317 20.661 1.00 95.44 278 TYR A N 1
ATOM 2160 C CA . TYR A 1 278 ? -5.048 0.242 21.387 1.00 95.44 278 TYR A CA 1
ATOM 2161 C C . TYR A 1 278 ? -3.796 0.724 22.133 1.00 95.44 278 TYR A C 1
ATOM 2163 O O . TYR A 1 278 ? -3.373 0.069 23.089 1.00 95.44 278 TYR A O 1
ATOM 2171 N N . ILE A 1 279 ? -3.196 1.861 21.758 1.00 92.38 279 ILE A N 1
ATOM 2172 C CA . ILE A 1 279 ? -1.989 2.407 22.409 1.00 92.38 279 ILE A CA 1
ATOM 2173 C C . ILE A 1 279 ? -2.296 3.484 23.460 1.00 92.38 279 ILE A C 1
ATOM 2175 O O . ILE A 1 279 ? -1.380 3.947 24.140 1.00 92.38 279 ILE A O 1
ATOM 2179 N N . SER A 1 280 ? -3.564 3.845 23.664 1.00 84.12 280 SER A N 1
ATOM 2180 C CA . SER A 1 280 ? -3.984 4.891 24.611 1.00 84.12 280 SER A CA 1
ATOM 2181 C C . SER A 1 280 ? -3.483 4.683 26.054 1.00 84.12 280 SER A C 1
ATOM 2183 O O . SER A 1 280 ? -2.992 5.621 26.682 1.00 84.12 280 SER A O 1
ATOM 2185 N N . GLU A 1 281 ? -3.529 3.458 26.586 1.00 67.19 281 GLU A N 1
ATOM 2186 C CA . GLU A 1 281 ? -3.004 3.135 27.926 1.00 67.19 281 GLU A CA 1
ATOM 2187 C C . GLU A 1 281 ? -1.477 3.246 28.006 1.00 67.19 281 GLU A C 1
ATOM 2189 O O . GLU A 1 281 ? -0.935 3.738 28.998 1.00 67.19 281 GLU A O 1
ATOM 2194 N N . ARG A 1 282 ? -0.778 2.860 26.930 1.00 63.41 282 ARG A N 1
ATOM 2195 C CA . ARG A 1 282 ? 0.678 2.991 26.829 1.00 63.41 282 ARG A CA 1
ATOM 2196 C C . ARG A 1 282 ? 1.080 4.465 26.852 1.00 63.41 282 ARG A C 1
ATOM 2198 O O . ARG A 1 282 ? 1.927 4.833 27.664 1.00 63.41 282 ARG A O 1
ATOM 2205 N N . LYS A 1 283 ? 0.398 5.312 26.070 1.00 65.00 283 LYS A N 1
ATOM 2206 C CA . LYS A 1 283 ? 0.607 6.771 26.050 1.00 65.00 283 LYS A CA 1
ATOM 2207 C C . LYS A 1 283 ? 0.427 7.393 27.442 1.00 65.00 283 LYS A C 1
ATOM 2209 O O . LYS A 1 283 ? 1.254 8.197 27.859 1.00 65.00 283 LYS A O 1
ATOM 2214 N N . LYS A 1 284 ? -0.600 6.980 28.201 1.00 55.59 284 LYS A N 1
ATOM 2215 C CA . LYS A 1 284 ? -0.820 7.435 29.591 1.00 55.59 284 LYS A CA 1
ATOM 2216 C C . LYS A 1 284 ? 0.301 6.990 30.538 1.00 55.59 284 LYS A C 1
ATOM 2218 O O . LYS A 1 284 ? 0.737 7.776 31.375 1.00 55.59 284 LYS A O 1
ATOM 2223 N N . SER A 1 285 ? 0.779 5.751 30.405 1.00 48.56 285 SER A N 1
ATOM 2224 C CA . SER A 1 285 ? 1.872 5.226 31.235 1.00 48.56 285 SER A CA 1
ATOM 2225 C C . SER A 1 285 ? 3.217 5.905 30.950 1.00 48.56 285 SER A C 1
ATOM 2227 O O . SER A 1 285 ? 3.937 6.243 31.886 1.00 48.56 285 SER A O 1
ATOM 2229 N N . GLU A 1 286 ? 3.526 6.175 29.677 1.00 50.03 286 GLU A N 1
ATOM 2230 C CA . GLU A 1 286 ? 4.739 6.880 29.256 1.00 50.03 286 GLU A CA 1
ATOM 2231 C C . GLU A 1 286 ? 4.680 8.354 29.693 1.00 50.03 286 GLU A C 1
ATOM 2233 O O . GLU A 1 286 ? 5.623 8.837 30.315 1.00 50.03 286 GLU A O 1
ATOM 2238 N N . ALA A 1 287 ? 3.548 9.045 29.510 1.00 50.91 287 ALA A N 1
ATOM 2239 C CA . ALA A 1 287 ? 3.361 10.419 29.991 1.00 50.91 287 ALA A CA 1
ATOM 2240 C C . ALA A 1 287 ? 3.524 10.546 31.521 1.00 50.91 287 ALA A C 1
ATOM 2242 O O . ALA A 1 287 ? 4.211 11.447 31.999 1.00 50.91 287 ALA A O 1
ATOM 2243 N N . ASN A 1 288 ? 2.965 9.610 32.297 1.00 40.88 288 ASN A N 1
ATOM 2244 C CA . ASN A 1 288 ? 3.134 9.583 33.755 1.00 40.88 288 ASN A CA 1
ATOM 2245 C C . ASN A 1 288 ? 4.570 9.250 34.192 1.00 40.88 288 ASN A C 1
ATOM 2247 O O . ASN A 1 288 ? 4.998 9.683 35.262 1.00 40.88 288 ASN A O 1
ATOM 2251 N N . PHE A 1 289 ? 5.310 8.488 33.384 1.00 39.78 289 PHE A N 1
ATOM 2252 C CA . PHE A 1 289 ? 6.706 8.139 33.636 1.00 39.78 289 PHE A CA 1
ATOM 2253 C C . PHE A 1 289 ? 7.643 9.339 33.432 1.00 39.78 289 PHE A C 1
ATOM 2255 O O . PHE A 1 289 ? 8.489 9.598 34.287 1.00 39.78 289 PHE A O 1
ATOM 2262 N N . TYR A 1 290 ? 7.455 10.120 32.363 1.00 44.66 290 TYR A N 1
ATOM 2263 C CA . TYR A 1 290 ? 8.251 11.330 32.108 1.00 44.66 290 TYR A CA 1
ATOM 2264 C C . TYR A 1 290 ? 7.965 12.470 33.096 1.00 44.66 290 TYR A C 1
ATOM 2266 O O . TYR A 1 290 ? 8.856 13.266 33.374 1.00 44.66 290 TYR A O 1
ATOM 2274 N N . MET A 1 291 ? 6.759 12.526 33.668 1.00 42.97 291 MET A N 1
ATOM 2275 C CA . MET A 1 291 ? 6.401 13.524 34.684 1.00 42.97 291 MET A CA 1
ATOM 2276 C C . MET A 1 291 ? 6.945 13.205 36.089 1.00 42.97 291 MET A C 1
ATOM 2278 O O . MET A 1 291 ? 7.072 14.116 36.900 1.00 42.97 291 MET A O 1
ATOM 2282 N N . ASN A 1 292 ? 7.279 11.939 36.388 1.00 43.91 292 ASN A N 1
ATOM 2283 C CA . ASN A 1 292 ? 7.589 11.488 37.756 1.00 43.91 292 ASN A CA 1
ATOM 2284 C C . ASN A 1 292 ? 8.947 10.773 37.929 1.00 43.91 292 ASN A C 1
ATOM 2286 O O . ASN A 1 292 ? 9.274 10.373 39.047 1.00 43.91 292 ASN A O 1
ATOM 2290 N N . GLY A 1 293 ? 9.743 10.576 36.872 1.00 41.03 293 GLY A N 1
ATOM 2291 C CA . GLY A 1 293 ? 10.977 9.781 36.930 1.00 41.03 293 GLY A CA 1
ATOM 2292 C C . GLY A 1 293 ? 12.204 10.482 36.348 1.00 41.03 293 GLY A C 1
ATOM 2293 O O . GLY A 1 293 ? 12.131 11.114 35.301 1.00 41.03 293 GLY A O 1
ATOM 2294 N N . ASN A 1 294 ? 13.361 10.320 37.004 1.00 42.31 294 ASN A N 1
ATOM 2295 C CA . ASN A 1 294 ? 14.669 10.701 36.460 1.00 42.31 294 ASN A CA 1
ATOM 2296 C C . ASN A 1 294 ? 15.014 9.783 35.257 1.00 42.31 294 ASN A C 1
ATOM 2298 O O . ASN A 1 294 ? 15.288 8.595 35.474 1.00 42.31 294 ASN A O 1
ATOM 2302 N N . PRO A 1 295 ? 15.028 10.285 34.004 1.00 44.72 295 PRO A N 1
ATOM 2303 C CA . PRO A 1 295 ? 15.080 9.450 32.795 1.00 44.72 295 PRO A CA 1
ATOM 2304 C C . PRO A 1 295 ? 16.369 8.629 32.636 1.00 44.72 295 PRO A C 1
ATOM 2306 O O . PRO A 1 295 ? 16.377 7.611 31.945 1.00 44.72 295 PRO A O 1
ATOM 2309 N N . LEU A 1 296 ? 17.459 9.043 33.286 1.00 42.22 296 LEU A N 1
ATOM 2310 C CA . LEU A 1 296 ? 18.785 8.434 33.136 1.00 42.22 296 LEU A CA 1
ATOM 2311 C C . LEU A 1 296 ? 19.008 7.204 34.033 1.00 42.22 296 LEU A C 1
ATOM 2313 O O . LEU A 1 296 ? 19.831 6.355 33.702 1.00 42.22 296 LEU A O 1
ATOM 2317 N N . ALA A 1 297 ? 18.263 7.058 35.135 1.00 40.16 297 ALA A N 1
ATOM 2318 C CA . ALA A 1 297 ? 18.433 5.935 36.066 1.00 40.16 297 ALA A CA 1
ATOM 2319 C C . ALA A 1 297 ? 17.685 4.660 35.618 1.00 40.16 297 ALA A C 1
ATOM 2321 O O . ALA A 1 297 ? 18.139 3.544 35.864 1.00 40.16 297 ALA A O 1
ATOM 2322 N N . ALA A 1 298 ? 16.564 4.811 34.908 1.00 45.41 298 ALA A N 1
ATOM 2323 C CA . ALA A 1 298 ? 15.668 3.705 34.565 1.00 45.41 298 ALA A CA 1
ATOM 2324 C C . ALA A 1 298 ? 16.079 2.918 33.305 1.00 45.41 298 ALA A C 1
ATOM 2326 O O . ALA A 1 298 ? 15.730 1.743 33.173 1.00 45.41 298 ALA A O 1
ATOM 2327 N N . ALA A 1 299 ? 16.857 3.516 32.394 1.00 42.69 299 ALA A N 1
ATOM 2328 C CA . ALA A 1 299 ? 17.390 2.815 31.219 1.00 42.69 299 ALA A CA 1
ATOM 2329 C C . ALA A 1 299 ? 18.305 1.635 31.615 1.00 42.69 299 ALA A C 1
ATOM 2331 O O . ALA A 1 299 ? 18.320 0.603 30.943 1.00 42.69 299 ALA A O 1
ATOM 2332 N N . ALA A 1 300 ? 18.993 1.750 32.757 1.00 38.84 300 ALA A N 1
ATOM 2333 C CA . ALA A 1 300 ? 19.840 0.699 33.318 1.00 38.84 300 ALA A CA 1
ATOM 2334 C C . ALA A 1 300 ? 19.048 -0.424 34.028 1.00 38.84 300 ALA A C 1
ATOM 2336 O O . ALA A 1 300 ? 19.512 -1.565 34.072 1.00 38.84 300 ALA A O 1
ATOM 2337 N N . GLU A 1 301 ? 17.849 -0.142 34.553 1.00 37.94 301 GLU A N 1
ATOM 2338 C CA . GLU A 1 301 ? 16.970 -1.155 35.164 1.00 37.94 301 GLU A CA 1
ATOM 2339 C C . GLU A 1 301 ? 16.116 -1.902 34.131 1.00 37.94 301 GLU A C 1
ATOM 2341 O O . GLU A 1 301 ? 15.953 -3.120 34.237 1.00 37.94 301 GLU A O 1
ATOM 2346 N N . LYS A 1 302 ? 15.644 -1.222 33.075 1.00 43.16 302 LYS A N 1
ATOM 2347 C CA . LYS A 1 302 ? 14.877 -1.850 31.982 1.00 43.16 302 LYS A CA 1
ATOM 2348 C C . LYS A 1 302 ? 15.702 -2.915 31.249 1.00 43.16 302 LYS A C 1
ATOM 2350 O O . LYS A 1 302 ? 15.185 -3.987 30.939 1.00 43.16 302 LYS A O 1
ATOM 2355 N N . ALA A 1 303 ? 17.007 -2.687 31.084 1.00 41.59 303 ALA A N 1
ATOM 2356 C CA . ALA A 1 303 ? 17.927 -3.681 30.528 1.00 41.59 303 ALA A CA 1
ATOM 2357 C C . ALA A 1 303 ? 17.989 -4.982 31.361 1.00 41.59 303 ALA A C 1
ATOM 2359 O O . ALA A 1 303 ? 18.148 -6.057 30.791 1.00 41.59 303 ALA A O 1
ATOM 2360 N N . LYS A 1 304 ? 17.777 -4.915 32.686 1.00 36.19 304 LYS A N 1
ATOM 2361 C CA . LYS A 1 304 ? 17.782 -6.084 33.588 1.00 36.19 304 LYS A CA 1
ATOM 2362 C C . LYS A 1 304 ? 16.421 -6.783 33.708 1.00 36.19 304 LYS A C 1
ATOM 2364 O O . LYS A 1 304 ? 16.376 -7.972 34.017 1.00 36.19 304 LYS A O 1
ATOM 2369 N N . ALA A 1 305 ? 15.313 -6.079 33.464 1.00 36.56 305 ALA A N 1
ATOM 2370 C CA . ALA A 1 305 ? 13.967 -6.662 33.493 1.00 36.56 305 ALA A CA 1
ATOM 2371 C C . ALA A 1 305 ? 13.672 -7.520 32.246 1.00 36.56 305 ALA A C 1
ATOM 2373 O O . ALA A 1 305 ? 13.091 -8.600 32.358 1.00 36.56 305 ALA A O 1
ATOM 2374 N N . THR A 1 306 ? 14.167 -7.094 31.077 1.00 38.19 306 THR A N 1
ATOM 2375 C CA . THR A 1 306 ? 13.939 -7.781 29.789 1.00 38.19 306 THR A CA 1
ATOM 2376 C C . THR A 1 306 ? 14.527 -9.201 29.727 1.00 38.19 306 THR A C 1
ATOM 2378 O O . THR A 1 306 ? 14.045 -10.033 28.960 1.00 38.19 306 THR A O 1
ATOM 2381 N N . GLU A 1 307 ? 15.537 -9.525 30.544 1.00 37.47 307 GLU A N 1
ATOM 2382 C CA . GLU A 1 307 ? 16.093 -10.888 30.628 1.00 37.47 307 GLU A CA 1
ATOM 2383 C C . GLU A 1 307 ? 15.241 -11.844 31.477 1.00 37.47 307 GLU A C 1
ATOM 2385 O O . GLU A 1 307 ? 15.246 -13.048 31.224 1.00 37.47 307 GLU A O 1
ATOM 2390 N N . LYS A 1 308 ? 14.463 -11.340 32.447 1.00 31.19 308 LYS A N 1
ATOM 2391 C CA . LYS A 1 308 ? 13.601 -12.181 33.298 1.00 31.19 308 LYS A CA 1
ATOM 2392 C C . LYS A 1 308 ? 12.236 -12.489 32.675 1.00 31.19 308 LYS A C 1
ATOM 2394 O O . LYS A 1 308 ? 11.678 -13.544 32.970 1.00 31.19 308 LYS A O 1
ATOM 2399 N N . GLU A 1 309 ? 11.713 -11.628 31.802 1.00 36.12 309 GLU A N 1
ATOM 2400 C CA . GLU A 1 309 ? 10.424 -11.854 31.118 1.00 36.12 309 GLU A CA 1
ATOM 2401 C C . GLU A 1 309 ? 10.515 -12.795 29.910 1.00 36.12 309 GLU A C 1
ATOM 2403 O O . GLU A 1 309 ? 9.553 -13.502 29.614 1.00 36.12 309 GLU A O 1
ATOM 2408 N N . LYS A 1 310 ? 11.690 -12.929 29.278 1.00 35.84 310 LYS A N 1
ATOM 2409 C CA . LYS A 1 310 ? 11.908 -13.906 28.191 1.00 35.84 310 LYS A CA 1
ATOM 2410 C C . LYS A 1 310 ? 11.786 -15.378 28.629 1.00 35.84 310 LYS A C 1
ATOM 2412 O O . LYS A 1 310 ? 11.831 -16.264 27.783 1.00 35.84 310 LYS A O 1
ATOM 2417 N N . ALA A 1 311 ? 11.605 -15.653 29.924 1.00 35.56 311 ALA A N 1
ATOM 2418 C CA . ALA A 1 311 ? 11.543 -17.003 30.484 1.00 35.56 311 ALA A CA 1
ATOM 2419 C C . ALA A 1 311 ? 10.119 -17.551 30.738 1.00 35.56 311 ALA A C 1
ATOM 2421 O O . ALA A 1 311 ? 9.990 -18.650 31.278 1.00 35.56 311 ALA A O 1
ATOM 2422 N N . LYS A 1 312 ? 9.041 -16.843 30.366 1.00 36.62 312 LYS A N 1
ATOM 2423 C CA . LYS A 1 312 ? 7.662 -17.361 30.496 1.00 36.62 312 LYS A CA 1
ATOM 2424 C C . LYS A 1 312 ? 6.791 -17.021 29.285 1.00 36.62 312 LYS A C 1
ATOM 2426 O O . LYS A 1 312 ? 5.893 -16.195 29.375 1.00 36.62 312 LYS A O 1
ATOM 2431 N N . VAL A 1 313 ? 7.010 -17.710 28.168 1.00 35.91 313 VAL A N 1
ATOM 2432 C CA . VAL A 1 313 ? 5.994 -17.798 27.109 1.00 35.91 313 VAL A CA 1
ATOM 2433 C C . VAL A 1 313 ? 5.130 -19.019 27.418 1.00 35.91 313 VAL A C 1
ATOM 2435 O O . VAL A 1 313 ? 5.560 -20.158 27.248 1.00 35.91 313 VAL A O 1
ATOM 2438 N N . ALA A 1 314 ? 3.939 -18.782 27.967 1.00 33.03 314 ALA A N 1
ATOM 2439 C CA . ALA A 1 314 ? 2.914 -19.814 28.098 1.00 33.03 314 ALA A CA 1
ATOM 2440 C C . ALA A 1 314 ? 2.387 -20.196 26.697 1.00 33.03 314 ALA A C 1
ATOM 2442 O O . ALA A 1 314 ? 2.401 -19.347 25.803 1.00 33.03 314 ALA A O 1
ATOM 2443 N N . PRO A 1 315 ? 1.930 -21.442 26.477 1.00 36.78 315 PRO A N 1
ATOM 2444 C CA . PRO A 1 315 ? 1.347 -21.837 25.198 1.00 36.78 315 PRO A CA 1
ATOM 2445 C C . PRO A 1 315 ? 0.144 -20.937 24.873 1.00 36.78 315 PRO A C 1
ATOM 2447 O O . PRO A 1 315 ? -0.782 -20.824 25.676 1.00 36.78 315 PRO A O 1
ATOM 2450 N N . GLN A 1 316 ? 0.197 -20.263 23.720 1.00 46.28 316 GLN A N 1
ATOM 2451 C CA . GLN A 1 316 ? -0.873 -19.398 23.225 1.00 46.28 316 GLN A CA 1
ATOM 2452 C C . GLN A 1 316 ? -2.131 -20.230 22.962 1.00 46.28 316 GLN A C 1
ATOM 2454 O O . GLN A 1 316 ? -2.084 -21.260 22.294 1.00 46.28 316 GLN A O 1
ATOM 2459 N N . ASP A 1 317 ? -3.267 -19.777 23.488 1.00 46.09 317 ASP A N 1
ATOM 2460 C CA . ASP A 1 317 ? -4.566 -20.333 23.126 1.00 46.09 317 ASP A CA 1
ATOM 2461 C C . ASP A 1 317 ? -4.925 -19.854 21.707 1.00 46.09 317 ASP A C 1
ATOM 2463 O O . ASP A 1 317 ? -5.418 -18.739 21.503 1.00 46.09 317 ASP A O 1
ATOM 2467 N N . ASP A 1 318 ? -4.640 -20.691 20.706 1.00 51.25 318 ASP A N 1
ATOM 2468 C CA . ASP A 1 318 ? -4.902 -20.441 19.277 1.00 51.25 318 ASP A CA 1
ATOM 2469 C C . ASP A 1 318 ? -6.397 -20.235 18.948 1.00 51.25 318 ASP A C 1
ATOM 2471 O O . ASP A 1 318 ? -6.759 -19.915 17.810 1.00 51.25 318 ASP A O 1
ATOM 2475 N N . LYS A 1 319 ? -7.293 -20.404 19.932 1.00 51.62 319 LYS A N 1
ATOM 2476 C CA . LYS A 1 319 ? -8.737 -20.160 19.803 1.00 51.62 319 LYS A CA 1
ATOM 2477 C C . LYS A 1 319 ? -9.166 -18.733 20.148 1.00 51.62 319 LYS A C 1
ATOM 2479 O O . LYS A 1 319 ? -10.280 -18.350 19.790 1.00 51.62 319 LYS A O 1
ATOM 2484 N N . ALA A 1 320 ? -8.327 -17.946 20.822 1.00 61.97 320 ALA A N 1
ATOM 2485 C CA . ALA A 1 320 ? -8.644 -16.558 21.155 1.00 61.97 320 ALA A CA 1
ATOM 2486 C C . ALA A 1 320 ? -8.496 -15.651 19.918 1.00 61.97 320 ALA A C 1
ATOM 2488 O O . ALA A 1 320 ? -7.544 -15.813 19.147 1.00 61.97 320 ALA A O 1
ATOM 2489 N N . GLY A 1 321 ? -9.418 -14.695 19.739 1.00 75.88 321 GLY A N 1
ATOM 2490 C CA . GLY A 1 321 ? -9.425 -13.733 18.626 1.00 75.88 321 GLY A CA 1
ATOM 2491 C C . GLY A 1 321 ? -8.185 -12.830 18.564 1.00 75.88 321 GLY A C 1
ATOM 2492 O O . GLY A 1 321 ? -7.178 -13.071 19.240 1.00 75.88 321 GLY A O 1
ATOM 2493 N N . LEU A 1 322 ? -8.228 -11.779 17.740 1.00 91.62 322 LEU A N 1
ATOM 2494 C CA . LEU A 1 322 ? -7.162 -10.771 17.693 1.00 91.62 322 LEU A CA 1
ATOM 2495 C C . LEU A 1 322 ? -7.254 -9.877 18.943 1.00 91.62 322 LEU A C 1
ATOM 2497 O O . LEU A 1 322 ? -7.859 -8.807 18.931 1.00 91.62 322 LEU A O 1
ATOM 2501 N N . THR A 1 323 ? -6.666 -10.348 20.044 1.00 94.12 323 THR A N 1
ATOM 2502 C CA . THR A 1 323 ? -6.598 -9.611 21.312 1.00 94.12 323 THR A CA 1
ATOM 2503 C C . THR A 1 323 ? -5.794 -8.323 21.166 1.00 94.12 323 THR A C 1
ATOM 2505 O O . THR A 1 323 ? -4.972 -8.192 20.254 1.00 94.12 323 THR A O 1
ATOM 2508 N N . ARG A 1 324 ? -5.948 -7.393 22.116 1.00 93.31 324 ARG A N 1
ATOM 2509 C CA . ARG A 1 324 ? -5.126 -6.169 22.172 1.00 93.31 324 ARG A CA 1
ATOM 2510 C C . ARG A 1 324 ? -3.624 -6.448 22.032 1.00 93.31 324 ARG A C 1
ATOM 2512 O O . ARG A 1 324 ? -2.942 -5.754 21.286 1.00 93.31 324 ARG A O 1
ATOM 2519 N N . GLU A 1 325 ? -3.102 -7.455 22.729 1.00 93.06 325 GLU A N 1
ATOM 2520 C CA . GLU A 1 325 ? -1.680 -7.815 22.657 1.00 93.06 325 GLU A CA 1
ATOM 2521 C C . GLU A 1 325 ? -1.278 -8.289 21.255 1.00 93.06 325 GLU A C 1
ATOM 2523 O O . GLU A 1 325 ? -0.258 -7.851 20.726 1.00 93.06 325 GLU A O 1
ATOM 2528 N N . LYS A 1 326 ? -2.099 -9.135 20.617 1.00 94.38 326 LYS A N 1
ATOM 2529 C CA . LYS A 1 326 ? -1.852 -9.574 19.237 1.00 94.38 326 LYS A CA 1
ATOM 2530 C C . LYS A 1 326 ? -1.870 -8.387 18.278 1.00 94.38 326 LYS A C 1
ATOM 2532 O O . LYS A 1 326 ? -0.971 -8.282 17.453 1.00 94.38 326 LYS A O 1
ATOM 2537 N N . VAL A 1 327 ? -2.834 -7.475 18.428 1.00 95.38 327 VAL A N 1
ATOM 2538 C CA . VAL A 1 327 ? -2.942 -6.251 17.618 1.00 95.38 327 VAL A CA 1
ATOM 2539 C C . VAL A 1 327 ? -1.691 -5.380 17.742 1.00 95.38 327 VAL A C 1
ATOM 2541 O O . VAL A 1 327 ? -1.159 -4.934 16.730 1.00 95.38 327 VAL A O 1
ATOM 2544 N N . LEU A 1 328 ? -1.181 -5.171 18.958 1.00 94.50 328 LEU A N 1
ATOM 2545 C CA . LEU A 1 328 ? 0.019 -4.360 19.198 1.00 94.50 328 LEU A CA 1
ATOM 2546 C C . LEU A 1 328 ? 1.319 -4.998 18.682 1.00 94.50 328 LEU A C 1
ATOM 2548 O O . LEU A 1 328 ? 2.316 -4.294 18.538 1.00 94.50 328 LEU A O 1
ATOM 2552 N N . ASN A 1 329 ? 1.304 -6.299 18.390 1.00 94.31 329 ASN A N 1
ATOM 2553 C CA . ASN A 1 329 ? 2.425 -7.030 17.800 1.00 94.31 329 ASN A CA 1
ATOM 2554 C C . ASN A 1 329 ? 2.295 -7.211 16.275 1.00 94.31 329 ASN A C 1
ATOM 2556 O O . ASN A 1 329 ? 3.173 -7.817 15.656 1.00 94.31 329 ASN A O 1
ATOM 2560 N N . LEU A 1 330 ? 1.221 -6.713 15.650 1.00 95.19 330 LEU A N 1
ATOM 2561 C CA . LEU A 1 330 ? 1.082 -6.756 14.195 1.00 95.19 330 LEU A CA 1
ATOM 2562 C C . LEU A 1 330 ? 2.086 -5.799 13.535 1.00 95.19 330 LEU A C 1
ATOM 2564 O O . LEU A 1 330 ? 2.165 -4.636 13.930 1.00 95.19 330 LEU A O 1
ATOM 2568 N N . PRO A 1 331 ? 2.798 -6.231 12.480 1.00 94.25 331 PRO A N 1
ATOM 2569 C CA . PRO A 1 331 ? 3.718 -5.343 11.774 1.00 94.25 331 PRO A CA 1
ATOM 2570 C C . PRO A 1 331 ? 3.016 -4.339 10.864 1.00 94.25 331 PRO A C 1
ATOM 2572 O O . PRO A 1 331 ? 3.484 -3.217 10.681 1.00 94.25 331 PRO A O 1
ATOM 2575 N N . SER A 1 332 ? 1.927 -4.773 10.231 1.00 95.81 332 SER A N 1
ATOM 2576 C CA . SER A 1 332 ? 1.172 -3.990 9.260 1.00 95.81 332 SER A CA 1
ATOM 2577 C C . SER A 1 332 ? -0.182 -4.625 8.978 1.00 95.81 332 SER A C 1
ATOM 2579 O O . SER A 1 332 ? -0.464 -5.763 9.355 1.00 95.81 332 SER A O 1
ATOM 2581 N N . MET A 1 333 ? -1.021 -3.873 8.277 1.00 96.75 333 MET A N 1
ATOM 2582 C CA . MET A 1 333 ? -2.280 -4.365 7.724 1.00 96.75 333 MET A CA 1
ATOM 2583 C C . MET A 1 333 ? -2.032 -5.139 6.418 1.00 96.75 333 MET A C 1
ATOM 2585 O O . MET A 1 333 ? -1.111 -4.762 5.683 1.00 96.75 333 MET A O 1
ATOM 2589 N N . PRO A 1 334 ? -2.876 -6.123 6.047 1.00 97.50 334 PRO A N 1
ATOM 2590 C CA . PRO A 1 334 ? -3.942 -6.759 6.838 1.00 97.50 334 PRO A CA 1
ATOM 2591 C C . PRO A 1 334 ? -3.400 -7.589 8.005 1.00 97.50 334 PRO A C 1
ATOM 2593 O O . PRO A 1 334 ? -2.335 -8.181 7.882 1.00 97.50 334 PRO A O 1
ATOM 2596 N N . ALA A 1 335 ? -4.169 -7.736 9.087 1.00 95.94 335 ALA A N 1
ATOM 2597 C CA . ALA A 1 335 ? -3.743 -8.530 10.246 1.00 95.94 335 ALA A CA 1
ATOM 2598 C C . ALA A 1 335 ? -3.454 -10.006 9.906 1.00 95.94 335 ALA A C 1
ATOM 2600 O O . ALA A 1 335 ? -2.537 -10.604 10.461 1.00 95.94 335 ALA A O 1
ATOM 2601 N N . ILE A 1 336 ? -4.219 -10.587 8.975 1.00 95.06 336 ILE A N 1
ATOM 2602 C CA . ILE A 1 336 ? -4.119 -12.009 8.611 1.00 95.06 336 ILE A CA 1
ATOM 2603 C C . ILE A 1 336 ? -3.029 -12.310 7.573 1.00 95.06 336 ILE A C 1
ATOM 2605 O O . ILE A 1 336 ? -2.653 -13.463 7.393 1.00 95.06 336 ILE A O 1
ATOM 2609 N N . CYS A 1 337 ? -2.534 -11.295 6.860 1.00 94.88 337 CYS A N 1
ATOM 2610 C CA . CYS A 1 337 ? -1.499 -11.451 5.834 1.00 94.88 337 CYS A CA 1
ATOM 2611 C C . CYS A 1 337 ? -0.684 -10.159 5.645 1.00 94.88 337 CYS A C 1
ATOM 2613 O O . CYS A 1 337 ? -0.719 -9.572 4.551 1.00 94.88 337 CYS A O 1
ATOM 2615 N N . PRO A 1 338 ? 0.043 -9.709 6.687 1.00 96.25 338 PRO A N 1
ATOM 2616 C CA . PRO A 1 338 ? 0.666 -8.389 6.706 1.00 96.25 338 PRO A CA 1
ATOM 2617 C C . PRO A 1 338 ? 1.505 -8.093 5.459 1.00 96.25 338 PRO A C 1
ATOM 2619 O O . PRO A 1 338 ? 2.140 -8.986 4.892 1.00 96.25 338 PRO A O 1
ATOM 2622 N N . SER A 1 339 ? 1.509 -6.834 5.016 1.00 95.56 339 SER A N 1
ATOM 2623 C CA . SER A 1 339 ? 2.255 -6.409 3.822 1.00 95.56 339 SER A CA 1
ATOM 2624 C C . SER A 1 339 ? 3.769 -6.583 3.968 1.00 95.56 339 SER A C 1
ATOM 2626 O O . SER A 1 339 ? 4.455 -6.765 2.961 1.00 95.56 339 SER A O 1
ATOM 2628 N N . TYR A 1 340 ? 4.278 -6.530 5.200 1.00 94.81 340 TYR A N 1
ATOM 2629 C CA . TYR A 1 340 ? 5.693 -6.650 5.542 1.00 94.81 340 TYR A CA 1
ATOM 2630 C C . TYR A 1 340 ? 5.903 -7.161 6.986 1.00 94.81 340 TYR A C 1
ATOM 2632 O O . TYR A 1 340 ? 4.972 -7.067 7.792 1.00 94.81 340 TYR A O 1
ATOM 2640 N N . PRO A 1 341 ? 7.094 -7.710 7.325 1.00 92.38 341 PRO A N 1
ATOM 2641 C CA . PRO A 1 341 ? 7.399 -8.253 8.656 1.00 92.38 341 PRO A CA 1
ATOM 2642 C C . PRO A 1 341 ? 7.675 -7.179 9.725 1.00 92.38 341 PRO A C 1
ATOM 2644 O O . PRO A 1 341 ? 7.929 -6.021 9.414 1.00 92.38 341 PRO A O 1
ATOM 2647 N N . ALA A 1 342 ? 7.685 -7.592 10.999 1.00 87.75 342 ALA A N 1
ATOM 2648 C CA . ALA A 1 342 ? 7.925 -6.733 12.176 1.00 87.75 342 ALA A CA 1
ATOM 2649 C C . ALA A 1 342 ? 9.413 -6.482 12.473 1.00 87.75 342 ALA A C 1
ATOM 2651 O O . ALA A 1 342 ? 9.776 -6.175 13.605 1.00 87.75 342 ALA A O 1
ATOM 2652 N N . ALA A 1 343 ? 10.286 -6.714 11.497 1.00 85.75 343 ALA A N 1
ATOM 2653 C CA . ALA A 1 343 ? 11.723 -6.740 11.704 1.00 85.75 343 ALA A CA 1
ATOM 2654 C C . ALA A 1 343 ? 12.457 -6.069 10.537 1.00 85.75 343 ALA A C 1
ATOM 2656 O O . ALA A 1 343 ? 11.941 -6.079 9.413 1.00 85.75 343 ALA A O 1
ATOM 2657 N N . PRO A 1 344 ? 13.676 -5.552 10.783 1.00 87.75 344 PRO A N 1
ATOM 2658 C CA . PRO A 1 344 ? 14.566 -5.061 9.740 1.00 87.75 344 PRO A CA 1
ATOM 2659 C C . PRO A 1 344 ? 14.703 -6.041 8.573 1.00 87.75 344 PRO A C 1
ATOM 2661 O O . PRO A 1 344 ? 14.907 -7.244 8.762 1.00 87.75 344 PRO A O 1
ATOM 2664 N N . SER A 1 345 ? 14.626 -5.515 7.352 1.00 86.75 345 SER A N 1
ATOM 2665 C CA . SER A 1 345 ? 14.822 -6.310 6.144 1.00 86.75 345 SER A CA 1
ATOM 2666 C C . SER A 1 345 ? 16.312 -6.510 5.868 1.00 86.75 345 SER A C 1
ATOM 2668 O O . SER A 1 345 ? 17.079 -5.541 5.834 1.00 86.75 345 SER A O 1
ATOM 2670 N N . GLN A 1 346 ? 16.702 -7.750 5.584 1.00 92.50 346 GLN A N 1
ATOM 2671 C CA . GLN A 1 346 ? 18.003 -8.079 5.012 1.00 92.50 346 GLN A CA 1
ATOM 2672 C C . GLN A 1 346 ? 17.880 -8.041 3.491 1.00 92.50 346 GLN A C 1
ATOM 2674 O O . GLN A 1 346 ? 16.943 -8.600 2.919 1.00 92.50 346 GLN A O 1
ATOM 2679 N N . MET A 1 347 ? 18.808 -7.355 2.839 1.00 93.56 347 MET A N 1
ATOM 2680 C CA . MET A 1 347 ? 18.890 -7.228 1.393 1.00 93.56 347 MET A CA 1
ATOM 2681 C C . MET A 1 347 ? 20.113 -7.987 0.895 1.00 93.56 347 MET A C 1
ATOM 2683 O O . MET A 1 347 ? 21.202 -7.855 1.453 1.00 93.56 347 MET A O 1
ATOM 2687 N N . SER A 1 348 ? 19.922 -8.757 -0.167 1.00 93.31 348 SER A N 1
ATOM 2688 C CA . SER A 1 348 ? 20.967 -9.549 -0.807 1.00 93.31 348 SER A CA 1
ATOM 2689 C C . SER A 1 348 ? 20.933 -9.365 -2.317 1.00 93.31 348 SER A C 1
ATOM 2691 O O . SER A 1 348 ? 19.933 -8.903 -2.879 1.00 93.31 348 SER A O 1
ATOM 2693 N N . ASN A 1 349 ? 22.034 -9.732 -2.981 1.00 93.12 349 ASN A N 1
ATOM 2694 C CA . ASN A 1 349 ? 22.153 -9.692 -4.444 1.00 93.12 349 ASN A CA 1
ATOM 2695 C C . ASN A 1 349 ? 21.727 -8.335 -5.023 1.00 93.12 349 ASN A C 1
ATOM 2697 O O . ASN A 1 349 ? 20.937 -8.248 -5.967 1.00 93.12 349 ASN A O 1
ATOM 2701 N N . ARG A 1 350 ? 22.206 -7.261 -4.393 1.00 95.62 350 ARG A N 1
ATOM 2702 C CA . ARG A 1 350 ? 21.725 -5.912 -4.650 1.00 95.62 350 ARG A CA 1
ATOM 2703 C C . ARG A 1 350 ? 22.657 -5.187 -5.608 1.00 95.62 350 ARG A C 1
ATOM 2705 O O . ARG A 1 350 ? 23.790 -4.860 -5.274 1.00 95.62 350 ARG A O 1
ATOM 2712 N N . GLU A 1 351 ? 22.165 -4.929 -6.807 1.00 96.56 351 GLU A N 1
ATOM 2713 C CA . GLU A 1 351 ? 22.872 -4.210 -7.861 1.00 96.56 351 GLU A CA 1
ATOM 2714 C C . GLU A 1 351 ? 22.416 -2.754 -7.890 1.00 96.56 351 GLU A C 1
ATOM 2716 O O . GLU A 1 351 ? 21.219 -2.481 -7.823 1.00 96.56 351 GLU A O 1
ATOM 2721 N N . TYR A 1 352 ? 23.362 -1.831 -8.029 1.00 96.81 352 TYR A N 1
ATOM 2722 C CA . TYR A 1 352 ? 23.134 -0.399 -8.160 1.00 96.81 352 TYR A CA 1
ATOM 2723 C C . TYR A 1 352 ? 23.769 0.113 -9.442 1.00 96.81 352 TYR A C 1
ATOM 2725 O O . TYR A 1 352 ? 24.958 -0.100 -9.655 1.00 96.81 352 TYR A O 1
ATOM 2733 N N . MET A 1 353 ? 23.026 0.886 -10.225 1.00 97.38 353 MET A N 1
ATOM 2734 C CA . MET A 1 353 ? 23.584 1.846 -11.172 1.00 97.38 353 MET A CA 1
ATOM 2735 C C . MET A 1 353 ? 23.268 3.250 -10.669 1.00 97.38 353 MET A C 1
ATOM 2737 O O . MET A 1 353 ? 22.105 3.639 -10.647 1.00 97.38 353 MET A O 1
ATOM 2741 N N . ILE A 1 354 ? 24.287 4.000 -10.260 1.00 96.19 354 ILE A N 1
ATOM 2742 C CA . ILE A 1 354 ? 24.166 5.357 -9.721 1.00 96.19 354 ILE A CA 1
ATOM 2743 C C . ILE A 1 354 ? 24.744 6.326 -10.741 1.00 96.19 354 ILE A C 1
ATOM 2745 O O . ILE A 1 354 ? 25.943 6.294 -11.006 1.00 96.19 354 ILE A O 1
ATOM 2749 N N . ILE A 1 355 ? 23.912 7.199 -11.293 1.00 94.69 355 ILE A N 1
ATOM 2750 C CA . ILE A 1 355 ? 24.347 8.282 -12.170 1.00 94.69 355 ILE A CA 1
ATOM 2751 C C . ILE A 1 355 ? 24.255 9.596 -11.402 1.00 94.69 355 ILE A C 1
ATOM 2753 O O . ILE A 1 355 ? 23.192 9.952 -10.894 1.00 94.69 355 ILE A O 1
ATOM 2757 N N . SER A 1 356 ? 25.376 10.307 -11.322 1.00 92.81 356 SER A N 1
ATOM 2758 C CA . SER A 1 356 ? 25.499 11.575 -10.609 1.00 92.81 356 SER A CA 1
ATOM 2759 C C . SER A 1 356 ? 25.601 12.736 -11.591 1.00 92.81 356 SER A C 1
ATOM 2761 O O . SER A 1 356 ? 26.349 12.666 -12.573 1.00 92.81 356 SER A O 1
ATOM 2763 N N . TYR A 1 357 ? 24.884 13.822 -11.313 1.00 90.19 357 TYR A N 1
ATOM 2764 C CA . TYR A 1 357 ? 24.972 15.067 -12.072 1.00 90.19 357 TYR A CA 1
ATOM 2765 C C . TYR A 1 357 ? 24.851 16.286 -11.160 1.00 90.19 357 TYR A C 1
ATOM 2767 O O . TYR A 1 357 ? 24.402 16.187 -10.017 1.00 90.19 357 TYR A O 1
ATOM 2775 N N . LYS A 1 358 ? 25.286 17.437 -11.678 1.00 89.56 358 LYS A N 1
ATOM 2776 C CA . LYS A 1 358 ? 25.194 18.716 -10.981 1.00 89.56 358 LYS A CA 1
ATOM 2777 C C . LYS A 1 358 ? 23.894 19.429 -11.331 1.00 89.56 358 LYS A C 1
ATOM 2779 O O . LYS A 1 358 ? 23.533 19.491 -12.506 1.00 89.56 358 LYS A O 1
ATOM 2784 N N . THR A 1 359 ? 23.219 19.977 -10.330 1.00 86.81 359 THR A N 1
ATOM 2785 C CA . THR A 1 359 ? 22.021 20.810 -10.492 1.00 86.81 359 THR A CA 1
ATOM 2786 C C . THR A 1 359 ? 22.211 22.163 -9.819 1.00 86.81 359 THR A C 1
ATOM 2788 O O . THR A 1 359 ? 23.126 22.345 -9.024 1.00 86.81 359 THR A O 1
ATOM 2791 N N . ASP A 1 360 ? 21.316 23.099 -10.114 1.00 85.81 360 ASP A N 1
ATOM 2792 C CA . ASP A 1 360 ? 21.136 24.300 -9.303 1.00 85.81 360 ASP A CA 1
ATOM 2793 C C . ASP A 1 360 ? 20.504 23.921 -7.942 1.00 85.81 360 ASP A C 1
ATOM 2795 O O . ASP A 1 360 ? 19.378 23.400 -7.941 1.00 85.81 360 ASP A O 1
ATOM 2799 N N . PRO A 1 361 ? 21.185 24.148 -6.796 1.00 84.44 361 PRO A N 1
ATOM 2800 C CA . PRO A 1 361 ? 20.625 23.883 -5.468 1.00 84.44 361 PRO A CA 1
ATOM 2801 C C . PRO A 1 361 ? 19.303 24.620 -5.215 1.00 84.44 361 PRO A C 1
ATOM 2803 O O . PRO A 1 361 ? 18.419 24.089 -4.541 1.00 84.44 361 PRO A O 1
ATOM 2806 N N . GLU A 1 362 ? 19.108 25.803 -5.806 1.00 83.06 362 GLU A N 1
ATOM 2807 C CA . GLU A 1 362 ? 17.864 26.573 -5.669 1.00 83.06 362 GLU A CA 1
ATOM 2808 C C . GLU A 1 362 ? 16.677 25.851 -6.323 1.00 83.06 362 GLU A C 1
ATOM 2810 O O . GLU A 1 362 ? 15.554 25.874 -5.810 1.00 83.06 362 GLU A O 1
ATOM 2815 N N . ALA A 1 363 ? 16.918 25.122 -7.419 1.00 82.38 363 ALA A N 1
ATOM 2816 C CA . ALA A 1 363 ? 15.873 24.382 -8.125 1.00 82.38 363 ALA A CA 1
ATOM 2817 C C . ALA A 1 363 ? 15.286 23.235 -7.282 1.00 82.38 363 ALA A C 1
ATOM 2819 O O . ALA A 1 363 ? 14.102 22.894 -7.433 1.00 82.38 363 ALA A O 1
ATOM 2820 N N . VAL A 1 364 ? 16.099 22.658 -6.387 1.00 87.75 364 VAL A N 1
ATOM 2821 C CA . VAL A 1 364 ? 15.710 21.569 -5.479 1.00 87.75 364 VAL A CA 1
ATOM 2822 C C . VAL A 1 364 ? 15.338 22.056 -4.079 1.00 87.75 364 VAL A C 1
ATOM 2824 O O . VAL A 1 364 ? 14.567 21.372 -3.407 1.00 87.75 364 VAL A O 1
ATOM 2827 N N . ARG A 1 365 ? 15.797 23.244 -3.651 1.00 90.19 365 ARG A N 1
ATOM 2828 C CA . ARG A 1 365 ? 15.600 23.772 -2.288 1.00 90.19 365 ARG A CA 1
ATOM 2829 C C . ARG A 1 365 ? 14.149 23.735 -1.827 1.00 90.19 365 ARG A C 1
ATOM 2831 O O . ARG A 1 365 ? 13.889 23.255 -0.729 1.00 90.19 365 ARG A O 1
ATOM 2838 N N . ARG A 1 366 ? 13.209 24.146 -2.683 1.00 86.19 366 ARG A N 1
ATOM 2839 C CA . ARG A 1 366 ? 11.758 24.158 -2.395 1.00 86.19 366 ARG A CA 1
ATOM 2840 C C . ARG A 1 366 ? 11.145 22.787 -2.066 1.00 86.19 366 ARG A C 1
ATOM 2842 O O . ARG A 1 366 ? 10.029 22.733 -1.566 1.00 86.19 366 ARG A O 1
ATOM 2849 N N . TRP A 1 367 ? 11.835 21.690 -2.381 1.00 88.94 367 TRP A N 1
ATOM 2850 C CA . TRP A 1 367 ? 11.371 20.316 -2.145 1.00 88.94 367 TRP A CA 1
ATOM 2851 C C . TRP A 1 367 ? 12.110 19.617 -1.002 1.00 88.94 367 TRP A C 1
ATOM 2853 O O . TRP A 1 367 ? 11.787 18.480 -0.666 1.00 88.94 367 TRP A O 1
ATOM 2863 N N . VAL A 1 368 ? 13.106 20.287 -0.421 1.00 94.25 368 VAL A N 1
ATOM 2864 C CA . VAL A 1 368 ? 13.949 19.774 0.657 1.00 94.25 368 VAL A CA 1
ATOM 2865 C C . VAL A 1 368 ? 13.531 20.457 1.963 1.00 94.25 368 VAL A C 1
ATOM 2867 O O . VAL A 1 368 ? 13.449 21.688 1.971 1.00 94.25 368 VAL A O 1
ATOM 2870 N N . PRO A 1 369 ? 13.280 19.712 3.059 1.00 95.62 369 PRO A N 1
ATOM 2871 C CA . PRO A 1 369 ? 12.951 20.272 4.370 1.00 95.62 369 PRO A CA 1
ATOM 2872 C C . PRO A 1 369 ? 13.872 21.419 4.779 1.00 95.62 369 PRO A C 1
ATOM 2874 O O . PRO A 1 369 ? 15.082 21.375 4.545 1.00 95.62 369 PRO A O 1
ATOM 2877 N N . GLU A 1 370 ? 13.314 22.447 5.414 1.00 93.12 370 GLU A N 1
ATOM 2878 C CA . GLU A 1 370 ? 14.068 23.652 5.782 1.00 93.12 370 GLU A CA 1
ATOM 2879 C C . GLU A 1 370 ? 15.293 23.375 6.669 1.00 93.12 370 GLU A C 1
ATOM 2881 O O . GLU A 1 370 ? 16.304 24.065 6.529 1.00 93.12 370 GLU A O 1
ATOM 2886 N N . LEU A 1 371 ? 15.233 22.308 7.477 1.00 93.12 371 LEU A N 1
ATOM 2887 C CA . LEU A 1 371 ? 16.309 21.817 8.347 1.00 93.12 371 LEU A CA 1
ATOM 2888 C C . LEU A 1 371 ? 17.511 21.219 7.597 1.00 93.12 371 LEU A C 1
ATOM 2890 O O . LEU A 1 371 ? 18.574 21.039 8.189 1.00 93.12 371 LEU A O 1
ATOM 2894 N N . LEU A 1 372 ? 17.353 20.885 6.316 1.00 94.69 372 LEU A N 1
ATOM 2895 C CA . LEU A 1 372 ? 18.411 20.344 5.467 1.00 94.69 372 LEU A CA 1
ATOM 2896 C C . LEU A 1 372 ? 18.931 21.427 4.523 1.00 94.69 372 LEU A C 1
ATOM 2898 O O . LEU A 1 372 ? 18.161 22.227 3.995 1.00 94.69 372 LEU A O 1
ATOM 2902 N N . GLN A 1 373 ? 20.237 21.432 4.276 1.00 93.25 373 GLN A N 1
ATOM 2903 C CA . GLN A 1 373 ? 20.883 22.331 3.320 1.00 93.25 373 GLN A CA 1
ATOM 2904 C C . GLN A 1 373 ? 21.275 21.529 2.072 1.00 93.25 373 GLN A C 1
ATOM 2906 O O . GLN A 1 373 ? 22.228 20.753 2.162 1.00 93.25 373 GLN A O 1
ATOM 2911 N N . PRO A 1 374 ? 20.559 21.649 0.938 1.00 93.50 374 PRO A N 1
ATOM 2912 C CA . PRO A 1 374 ? 20.912 20.916 -0.274 1.00 93.50 374 PRO A CA 1
ATOM 2913 C C . PRO A 1 374 ? 22.244 21.407 -0.850 1.00 93.50 374 PRO A C 1
ATOM 2915 O O . PRO A 1 374 ? 22.535 22.603 -0.830 1.00 93.50 374 PRO A O 1
ATOM 2918 N N . ASP A 1 375 ? 23.036 20.479 -1.376 1.00 91.69 375 ASP A N 1
ATOM 2919 C CA . ASP A 1 375 ? 24.186 20.780 -2.221 1.00 91.69 375 ASP A CA 1
ATOM 2920 C C . ASP A 1 375 ? 23.795 20.735 -3.714 1.00 91.69 375 ASP A C 1
ATOM 2922 O O . ASP A 1 375 ? 22.616 20.743 -4.076 1.00 91.69 375 ASP A O 1
ATOM 2926 N N . ASP A 1 376 ? 24.789 20.748 -4.601 1.00 89.12 376 ASP A N 1
ATOM 2927 C CA . ASP A 1 376 ? 24.601 20.712 -6.053 1.00 89.12 376 ASP A CA 1
ATOM 2928 C C . ASP A 1 376 ? 24.590 19.286 -6.637 1.00 89.12 376 ASP A C 1
ATOM 2930 O O . ASP A 1 376 ? 24.488 19.132 -7.854 1.00 89.12 376 ASP A O 1
ATOM 2934 N N . ASN A 1 377 ? 24.7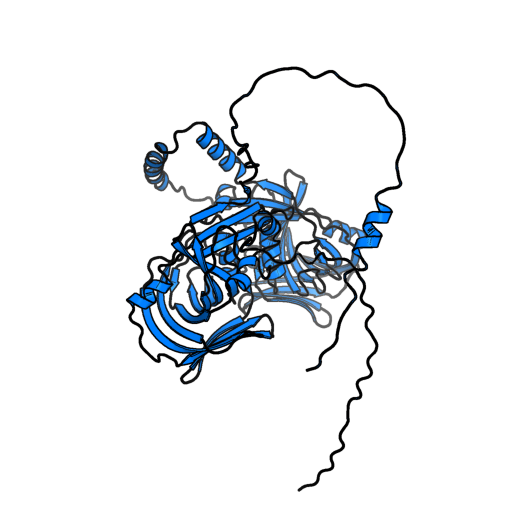11 18.236 -5.819 1.00 91.25 377 ASN A N 1
ATOM 2935 C CA . ASN A 1 377 ? 24.810 16.845 -6.257 1.00 91.25 377 ASN A CA 1
ATOM 2936 C C . ASN A 1 377 ? 23.439 16.172 -6.283 1.00 91.25 377 ASN A C 1
ATOM 2938 O O . ASN A 1 377 ? 22.770 16.025 -5.261 1.00 91.25 377 ASN A O 1
ATOM 2942 N N . VAL A 1 378 ? 23.060 15.659 -7.452 1.00 91.38 378 VAL A N 1
ATOM 2943 C CA . VAL A 1 378 ? 21.900 14.778 -7.604 1.00 91.38 378 VAL A CA 1
ATOM 2944 C C . VAL A 1 378 ? 22.367 13.398 -8.022 1.00 91.38 378 VAL A C 1
ATOM 2946 O O . VAL A 1 378 ? 23.206 13.252 -8.914 1.00 91.38 378 VAL A O 1
ATOM 2949 N N . HIS A 1 379 ? 21.784 12.381 -7.399 1.00 93.25 379 HIS A N 1
ATOM 2950 C CA . HIS A 1 379 ? 21.984 10.984 -7.741 1.00 93.25 379 HIS A CA 1
ATOM 2951 C C . HIS A 1 379 ? 20.676 10.390 -8.250 1.00 93.25 379 HIS A C 1
ATOM 2953 O O . HIS A 1 379 ? 19.647 10.452 -7.574 1.00 93.25 379 HIS A O 1
ATOM 2959 N N . LEU A 1 380 ? 20.736 9.778 -9.430 1.00 94.31 380 LEU A N 1
ATOM 2960 C CA . LEU A 1 380 ? 19.696 8.897 -9.937 1.00 94.31 380 LEU A CA 1
ATOM 2961 C C . LEU A 1 380 ? 20.207 7.461 -9.840 1.00 94.31 380 LEU A C 1
ATOM 2963 O O . LEU A 1 380 ? 21.198 7.107 -10.477 1.00 94.31 380 LEU A O 1
ATOM 2967 N N . SER A 1 381 ? 19.567 6.647 -9.003 1.00 96.06 381 SER A N 1
ATOM 2968 C CA . SER A 1 381 ? 19.987 5.268 -8.756 1.00 96.06 381 SER A CA 1
ATOM 2969 C C . SER A 1 381 ? 18.940 4.278 -9.233 1.00 96.06 381 SER A C 1
ATOM 2971 O O . SER A 1 381 ? 17.803 4.331 -8.779 1.00 96.06 381 SER A O 1
ATOM 2973 N N . TRP A 1 382 ? 19.329 3.355 -10.110 1.00 97.94 382 TRP A N 1
ATOM 2974 C CA . TRP A 1 382 ? 18.564 2.148 -10.406 1.00 97.94 382 TRP A CA 1
ATOM 2975 C C . TRP A 1 382 ? 19.095 1.005 -9.579 1.00 97.94 382 TRP A C 1
ATOM 2977 O O . TRP A 1 382 ? 20.303 0.794 -9.492 1.00 97.94 382 TRP A O 1
ATOM 2987 N N . VAL A 1 383 ? 18.177 0.258 -8.995 1.00 97.19 383 VAL A N 1
ATOM 2988 C CA . VAL A 1 383 ? 18.477 -0.828 -8.090 1.00 97.19 383 VAL A CA 1
ATOM 2989 C C . VAL A 1 383 ? 17.690 -2.052 -8.497 1.00 97.19 383 VAL A C 1
ATOM 2991 O O . VAL A 1 383 ? 16.487 -1.964 -8.739 1.00 97.19 383 VAL A O 1
ATOM 2994 N N . LYS A 1 384 ? 18.360 -3.198 -8.488 1.00 96.75 384 LYS A N 1
ATOM 2995 C CA . LYS A 1 384 ? 17.747 -4.524 -8.501 1.00 96.75 384 LYS A CA 1
ATOM 2996 C C . LYS A 1 384 ? 18.177 -5.243 -7.232 1.00 96.75 384 LYS A C 1
ATOM 2998 O O . LYS A 1 384 ? 19.347 -5.185 -6.874 1.00 96.75 384 LYS A O 1
ATOM 3003 N N . THR A 1 385 ? 17.245 -5.865 -6.521 1.00 96.19 385 THR A N 1
ATOM 3004 C CA . THR A 1 385 ? 17.536 -6.419 -5.195 1.00 96.19 385 THR A CA 1
ATOM 3005 C C . THR A 1 385 ? 16.628 -7.586 -4.856 1.00 96.19 385 THR A C 1
ATOM 3007 O O . THR A 1 385 ? 15.487 -7.671 -5.315 1.00 96.19 385 THR A O 1
ATOM 3010 N N . GLU A 1 386 ? 17.122 -8.427 -3.960 1.00 95.88 386 GLU A N 1
ATOM 3011 C CA . GLU A 1 386 ? 16.331 -9.387 -3.205 1.00 95.88 386 GLU A CA 1
ATOM 3012 C C . GLU A 1 386 ? 16.261 -8.904 -1.756 1.00 95.88 386 GLU A C 1
ATOM 3014 O O . GLU A 1 386 ? 17.205 -8.286 -1.256 1.00 95.88 386 GLU A O 1
ATOM 3019 N N . SER A 1 387 ? 15.129 -9.116 -1.089 1.00 94.69 387 SER A N 1
ATOM 3020 C CA . SER A 1 387 ? 14.947 -8.672 0.289 1.00 94.69 387 SER A CA 1
ATOM 3021 C C . SER A 1 387 ? 14.066 -9.628 1.084 1.00 94.69 387 SER A C 1
ATOM 3023 O O . SER A 1 387 ? 13.015 -10.073 0.610 1.00 94.69 387 SER A O 1
ATOM 3025 N N . SER A 1 388 ? 14.486 -9.933 2.313 1.00 91.94 388 SER A N 1
ATOM 3026 C CA . SER A 1 388 ? 13.687 -10.723 3.243 1.00 91.94 388 SER A CA 1
ATOM 3027 C C . SER A 1 388 ? 12.375 -10.000 3.566 1.00 91.94 388 SER A C 1
ATOM 3029 O O . SER A 1 388 ? 12.342 -8.803 3.837 1.00 91.94 388 SER A O 1
ATOM 3031 N N . GLY A 1 389 ? 11.258 -10.725 3.477 1.00 89.19 389 GLY A N 1
ATOM 3032 C CA . GLY A 1 389 ? 9.916 -10.182 3.707 1.00 89.19 389 GLY A CA 1
ATOM 3033 C C . GLY A 1 389 ? 9.318 -9.376 2.546 1.00 89.19 389 GLY A C 1
ATOM 3034 O O . GLY A 1 389 ? 8.101 -9.400 2.390 1.00 89.19 389 GLY A O 1
ATOM 3035 N N . TYR A 1 390 ? 10.125 -8.715 1.706 1.00 91.50 390 TYR A N 1
ATOM 3036 C CA . TYR A 1 390 ? 9.620 -7.921 0.568 1.00 91.50 390 TYR A CA 1
ATOM 3037 C C . TYR A 1 390 ? 9.675 -8.660 -0.776 1.00 91.50 390 TYR A C 1
ATOM 3039 O O . TYR A 1 390 ? 8.921 -8.330 -1.690 1.00 91.50 390 TYR A O 1
ATOM 3047 N N . GLY A 1 391 ? 10.557 -9.654 -0.911 1.00 91.88 391 GLY A N 1
ATOM 3048 C CA . GLY A 1 391 ? 10.778 -10.387 -2.156 1.00 91.88 391 GLY A CA 1
ATOM 3049 C C . GLY A 1 391 ? 11.766 -9.694 -3.099 1.00 91.88 391 GLY A C 1
ATOM 3050 O O . GLY A 1 391 ? 12.643 -8.943 -2.670 1.00 91.88 391 GLY A O 1
ATOM 3051 N N . VAL A 1 392 ? 11.649 -9.987 -4.395 1.00 94.88 392 VAL A N 1
ATOM 3052 C CA . VAL A 1 392 ? 12.515 -9.426 -5.444 1.00 94.88 392 VAL A CA 1
ATOM 3053 C C . VAL A 1 392 ? 11.869 -8.176 -6.011 1.00 94.88 392 VAL A C 1
ATOM 3055 O O . VAL A 1 392 ? 10.702 -8.207 -6.402 1.00 94.88 392 VAL A O 1
ATOM 3058 N N . TYR A 1 393 ? 12.623 -7.085 -6.082 1.00 96.06 393 TYR A N 1
ATOM 3059 C CA . TYR A 1 393 ? 12.104 -5.838 -6.623 1.00 96.06 393 TYR A CA 1
ATOM 3060 C C . TYR A 1 393 ? 13.183 -4.992 -7.280 1.00 96.06 393 TYR A C 1
ATOM 3062 O O . TYR A 1 393 ? 14.388 -5.214 -7.134 1.00 96.06 393 TYR A O 1
ATOM 3070 N N . GLN A 1 394 ? 12.715 -4.008 -8.035 1.00 97.69 394 GLN A N 1
ATOM 3071 C CA . GLN A 1 394 ? 13.540 -2.987 -8.645 1.00 97.69 394 GLN A CA 1
ATOM 3072 C C . GLN A 1 394 ? 13.052 -1.613 -8.199 1.00 97.69 394 GLN A C 1
ATOM 3074 O O . GLN A 1 394 ? 11.865 -1.415 -7.920 1.00 97.69 394 GLN A O 1
ATOM 3079 N N . LYS A 1 395 ? 13.985 -0.673 -8.084 1.00 97.00 395 LYS A N 1
ATOM 3080 C CA . LYS A 1 395 ? 13.741 0.682 -7.586 1.00 97.00 395 LYS A CA 1
ATOM 3081 C C . LYS A 1 395 ? 14.557 1.671 -8.402 1.00 97.00 395 LYS A C 1
ATOM 3083 O O . LYS A 1 395 ? 15.735 1.430 -8.631 1.00 97.00 395 LYS A O 1
ATOM 3088 N N . MET A 1 396 ? 13.958 2.792 -8.780 1.00 96.94 396 MET A N 1
ATOM 3089 C CA . MET A 1 396 ? 14.688 3.990 -9.181 1.00 96.94 396 MET A CA 1
ATOM 3090 C C . MET A 1 396 ? 14.515 5.054 -8.100 1.00 96.94 396 MET A C 1
ATOM 3092 O O . MET A 1 396 ? 13.397 5.249 -7.633 1.00 96.94 396 MET A O 1
ATOM 3096 N N . THR A 1 397 ? 15.589 5.717 -7.675 1.00 96.62 397 THR A N 1
ATOM 3097 C CA . THR A 1 397 ? 15.534 6.808 -6.687 1.00 96.62 397 THR A CA 1
ATOM 3098 C C . THR A 1 397 ? 16.241 8.042 -7.218 1.00 96.62 397 THR A C 1
ATOM 3100 O O . THR A 1 397 ? 17.391 7.942 -7.643 1.00 96.62 397 THR A O 1
ATOM 3103 N N . ALA A 1 398 ? 15.576 9.191 -7.126 1.00 94.06 398 ALA A N 1
ATOM 3104 C CA . ALA A 1 398 ? 16.180 10.507 -7.258 1.00 94.06 398 ALA A CA 1
ATOM 3105 C C . ALA A 1 398 ? 16.456 11.077 -5.868 1.00 94.06 398 ALA A C 1
ATOM 3107 O O . ALA A 1 398 ? 15.525 11.259 -5.082 1.00 94.06 398 ALA A O 1
ATOM 3108 N N . SER A 1 399 ? 17.719 11.358 -5.568 1.00 95.50 399 SER A N 1
ATOM 3109 C CA . SER A 1 399 ? 18.155 11.895 -4.277 1.00 95.50 399 SER A CA 1
ATOM 3110 C C . SER A 1 399 ? 19.121 13.056 -4.451 1.00 95.50 399 SER A C 1
ATOM 3112 O O . SER A 1 399 ? 19.927 13.055 -5.378 1.00 95.50 399 SER A O 1
ATOM 3114 N N . VAL A 1 400 ? 19.062 14.009 -3.530 1.00 94.88 400 VAL A N 1
ATOM 3115 C CA . VAL A 1 400 ? 19.921 15.196 -3.484 1.00 94.88 400 VAL A CA 1
ATOM 3116 C C . VAL A 1 400 ? 20.893 15.057 -2.316 1.00 94.88 400 VAL A C 1
ATOM 3118 O O . VAL A 1 400 ? 20.502 14.598 -1.239 1.00 94.88 400 VAL A O 1
ATOM 3121 N N . GLY A 1 401 ? 22.157 15.426 -2.521 1.00 95.19 401 GLY A N 1
ATOM 3122 C CA . GLY A 1 401 ? 23.121 15.570 -1.435 1.00 95.19 401 GLY A CA 1
ATOM 3123 C C . GLY A 1 401 ? 22.715 16.728 -0.528 1.00 95.19 401 GLY A C 1
ATOM 3124 O O . GLY A 1 401 ? 22.275 17.777 -0.986 1.00 95.19 401 GLY A O 1
ATOM 3125 N N . CYS A 1 402 ? 22.774 16.536 0.782 1.00 95.38 402 CYS A N 1
ATOM 3126 C CA . CYS A 1 402 ? 22.345 17.538 1.751 1.00 95.38 402 CYS A CA 1
ATOM 3127 C C . CYS A 1 402 ? 23.309 17.587 2.932 1.00 95.38 402 CYS A C 1
ATOM 3129 O O . CYS A 1 402 ? 24.056 16.642 3.183 1.00 95.38 402 CYS A O 1
ATOM 3131 N N . LYS A 1 403 ? 23.235 18.664 3.710 1.00 94.69 403 LYS A N 1
ATOM 3132 C CA . LYS A 1 403 ? 23.813 18.735 5.048 1.00 94.69 403 LYS A CA 1
ATOM 3133 C C . LYS A 1 403 ? 22.732 18.875 6.103 1.00 94.69 403 LYS A C 1
ATOM 3135 O O . LYS A 1 403 ? 21.828 19.698 5.955 1.00 94.69 403 LYS A O 1
ATOM 3140 N N . TYR A 1 404 ? 22.870 18.118 7.182 1.00 93.56 404 TYR A N 1
ATOM 3141 C CA . TYR A 1 404 ? 22.083 18.263 8.402 1.00 93.56 404 TYR A CA 1
ATOM 3142 C C . TYR A 1 404 ? 23.040 18.545 9.558 1.00 93.56 404 TYR A C 1
ATOM 3144 O O . TYR A 1 404 ? 23.966 17.776 9.787 1.00 93.56 404 TYR A O 1
ATOM 3152 N N . ASN A 1 405 ? 22.877 19.680 10.245 1.00 90.44 405 ASN A N 1
ATOM 3153 C CA . ASN A 1 405 ? 23.797 20.135 11.302 1.00 90.44 405 ASN A CA 1
ATOM 3154 C C . ASN A 1 405 ? 25.291 20.125 10.900 1.00 90.44 405 ASN A C 1
ATOM 3156 O O . ASN A 1 405 ? 26.171 19.930 11.732 1.00 90.44 405 ASN A O 1
ATOM 3160 N N . GLY A 1 406 ? 25.581 20.354 9.615 1.00 89.00 406 GLY A N 1
ATOM 3161 C CA . GLY A 1 406 ? 26.939 20.357 9.064 1.00 89.00 406 GLY A CA 1
ATOM 3162 C C . GLY A 1 406 ? 27.466 18.991 8.607 1.00 89.00 406 GLY A C 1
ATOM 3163 O O . GLY A 1 406 ? 28.501 18.963 7.942 1.00 89.00 406 GLY A O 1
ATOM 3164 N N . GLU A 1 407 ? 26.757 17.896 8.887 1.00 93.56 407 GLU A N 1
ATOM 3165 C CA . GLU A 1 407 ? 27.113 16.541 8.453 1.00 93.56 407 GLU A CA 1
ATOM 3166 C C . GLU A 1 407 ? 26.472 16.190 7.106 1.00 93.56 407 GLU A C 1
ATOM 3168 O O . GLU A 1 407 ? 25.314 16.526 6.849 1.00 93.56 407 GLU A O 1
ATOM 3173 N N . ASP A 1 408 ? 27.226 15.504 6.244 1.00 94.88 408 ASP A N 1
ATOM 3174 C CA . ASP A 1 408 ? 26.758 15.080 4.924 1.00 94.88 408 ASP A CA 1
ATOM 3175 C C . ASP A 1 408 ? 25.695 13.978 5.037 1.00 94.88 408 ASP A C 1
ATOM 3177 O O . ASP A 1 408 ? 25.883 12.962 5.702 1.00 94.88 408 ASP A O 1
ATOM 3181 N N . CYS A 1 409 ? 24.606 14.136 4.295 1.00 95.69 409 CYS A N 1
ATOM 3182 C CA . CYS A 1 409 ? 23.511 13.182 4.191 1.00 95.69 409 CYS A CA 1
ATOM 3183 C C . CYS A 1 409 ? 22.941 13.177 2.766 1.00 95.69 409 CYS A C 1
ATOM 3185 O O . CYS A 1 409 ? 23.356 13.948 1.896 1.00 95.69 409 CYS A O 1
ATOM 3187 N N . THR A 1 410 ? 21.985 12.291 2.511 1.00 96.19 410 THR A N 1
ATOM 3188 C CA . THR A 1 410 ? 21.205 12.281 1.269 1.00 96.19 410 THR A CA 1
ATOM 3189 C C . THR A 1 410 ? 19.725 12.430 1.587 1.00 96.19 410 THR A C 1
ATOM 3191 O O . THR A 1 410 ? 19.241 11.871 2.568 1.00 96.19 410 THR A O 1
ATOM 3194 N N . PHE A 1 411 ? 19.004 13.186 0.764 1.00 96.75 411 PHE A N 1
ATOM 3195 C CA . PHE A 1 411 ? 17.555 13.330 0.860 1.00 96.75 411 PHE A CA 1
ATOM 3196 C C . PHE A 1 411 ? 16.910 12.796 -0.427 1.00 96.75 411 PHE A C 1
ATOM 3198 O O . PHE A 1 411 ? 17.122 13.376 -1.500 1.00 96.75 411 PHE A O 1
ATOM 3205 N N . PRO A 1 412 ? 16.154 11.686 -0.383 1.00 96.69 412 PRO A N 1
ATOM 3206 C CA . PRO A 1 412 ? 15.431 11.202 -1.545 1.00 96.69 412 PRO A CA 1
ATOM 3207 C C . PRO A 1 412 ? 14.255 12.142 -1.837 1.00 96.69 412 PRO A C 1
ATOM 3209 O O . PRO A 1 412 ? 13.410 12.393 -0.986 1.00 96.69 412 PRO A O 1
ATOM 3212 N N . LEU A 1 413 ? 14.183 12.648 -3.067 1.00 93.69 413 LEU A N 1
ATOM 3213 C CA . LEU A 1 413 ? 13.064 13.463 -3.545 1.00 93.69 413 LEU A CA 1
ATOM 3214 C C . LEU A 1 413 ? 11.887 12.591 -3.985 1.00 93.69 413 LEU A C 1
ATOM 3216 O O . LEU A 1 413 ? 10.731 12.941 -3.770 1.00 93.69 413 LEU A O 1
ATOM 3220 N N . MET A 1 414 ? 12.183 11.468 -4.641 1.00 93.31 414 MET A N 1
ATOM 3221 C CA . MET A 1 414 ? 11.191 10.532 -5.163 1.00 93.31 414 MET A CA 1
ATOM 3222 C C . MET A 1 414 ? 11.845 9.180 -5.443 1.00 93.31 414 MET A C 1
ATOM 3224 O O . MET A 1 414 ? 12.993 9.107 -5.882 1.00 93.31 414 MET A O 1
ATOM 3228 N N . ALA A 1 415 ? 11.083 8.109 -5.257 1.00 95.50 415 ALA A N 1
ATOM 3229 C CA . ALA A 1 415 ? 11.438 6.773 -5.691 1.00 95.50 415 ALA A CA 1
ATOM 3230 C C . ALA A 1 415 ? 10.276 6.099 -6.429 1.00 95.50 415 ALA A C 1
ATOM 3232 O O . ALA A 1 415 ? 9.120 6.225 -6.034 1.00 95.50 415 ALA A O 1
ATOM 3233 N N . ILE A 1 416 ? 10.592 5.343 -7.477 1.00 95.25 416 ILE A N 1
ATOM 3234 C CA . ILE A 1 416 ? 9.647 4.512 -8.227 1.00 95.25 416 ILE A CA 1
ATOM 3235 C C . ILE A 1 416 ? 10.037 3.052 -8.013 1.00 95.25 416 ILE A C 1
ATOM 3237 O O . ILE A 1 416 ? 11.197 2.694 -8.202 1.00 95.25 416 ILE A O 1
ATOM 3241 N N . VAL A 1 417 ? 9.089 2.218 -7.590 1.00 96.44 417 VAL A N 1
ATOM 3242 C CA . VAL A 1 417 ? 9.315 0.828 -7.163 1.00 96.44 417 VAL A CA 1
ATOM 3243 C C . VAL A 1 417 ? 8.246 -0.073 -7.787 1.00 96.44 417 VAL A C 1
ATOM 3245 O O . VAL A 1 417 ? 7.110 0.357 -7.958 1.00 96.44 417 VAL A O 1
ATOM 3248 N N . ASN A 1 418 ? 8.579 -1.326 -8.107 1.00 94.56 418 ASN A N 1
ATOM 3249 C CA . ASN A 1 418 ? 7.640 -2.291 -8.713 1.00 94.56 418 ASN A CA 1
ATOM 3250 C C . ASN A 1 418 ? 7.124 -3.379 -7.753 1.00 94.56 418 ASN A C 1
ATOM 3252 O O . ASN A 1 418 ? 6.547 -4.369 -8.199 1.00 94.56 418 ASN A O 1
ATOM 3256 N N . CYS A 1 419 ? 7.335 -3.233 -6.445 1.00 94.38 419 CYS A N 1
ATOM 3257 C CA . CYS A 1 419 ? 6.874 -4.189 -5.441 1.00 94.38 419 CYS A CA 1
ATOM 3258 C C . CYS A 1 419 ? 6.050 -3.479 -4.371 1.00 94.38 419 CYS A C 1
ATOM 3260 O O . CYS A 1 419 ? 6.566 -2.625 -3.653 1.00 94.38 419 CYS A O 1
ATOM 3262 N N . SER A 1 420 ? 4.782 -3.873 -4.246 1.00 91.88 420 SER A N 1
ATOM 3263 C CA . SER A 1 420 ? 3.834 -3.279 -3.298 1.00 91.88 420 SER A CA 1
ATOM 3264 C C . SER A 1 420 ? 4.304 -3.408 -1.846 1.00 91.88 420 SER A C 1
ATOM 3266 O O . SER A 1 420 ? 4.336 -2.405 -1.147 1.00 91.88 420 SER A O 1
ATOM 3268 N N . SER A 1 421 ? 4.790 -4.578 -1.410 1.00 93.75 421 SER A N 1
ATOM 3269 C CA . SER A 1 421 ? 5.324 -4.754 -0.047 1.00 93.75 421 SER A CA 1
ATOM 3270 C C . SER A 1 421 ? 6.476 -3.796 0.266 1.00 93.75 421 SER A C 1
ATOM 3272 O O . SER A 1 421 ? 6.499 -3.201 1.342 1.00 93.75 421 SER A O 1
ATOM 3274 N N . ALA A 1 422 ? 7.398 -3.610 -0.686 1.00 95.62 422 ALA A N 1
ATOM 3275 C CA . ALA A 1 422 ? 8.504 -2.670 -0.537 1.00 95.62 422 ALA A CA 1
ATOM 3276 C C . ALA A 1 422 ? 8.004 -1.217 -0.474 1.00 95.62 422 ALA A C 1
ATOM 3278 O O . ALA A 1 422 ? 8.481 -0.476 0.380 1.00 95.62 422 ALA A O 1
ATOM 3279 N N . ILE A 1 423 ? 7.023 -0.847 -1.315 1.00 95.88 423 ILE A N 1
ATOM 3280 C CA . ILE A 1 423 ? 6.359 0.472 -1.308 1.00 95.88 423 ILE A CA 1
ATOM 3281 C C . ILE A 1 423 ? 5.739 0.758 0.049 1.00 95.88 423 ILE A C 1
ATOM 3283 O O . ILE A 1 423 ? 6.031 1.775 0.675 1.00 95.88 423 ILE A O 1
ATOM 3287 N N . THR A 1 424 ? 4.898 -0.160 0.516 1.00 96.00 424 THR A N 1
ATOM 3288 C CA . THR A 1 424 ? 4.167 0.012 1.762 1.00 96.00 424 THR A CA 1
ATOM 3289 C C . THR A 1 424 ? 5.125 0.129 2.948 1.00 96.00 424 THR A C 1
ATOM 3291 O O . THR A 1 424 ? 5.011 1.077 3.716 1.00 96.00 424 THR A O 1
ATOM 3294 N N . ALA A 1 425 ? 6.116 -0.763 3.068 1.00 95.62 425 ALA A N 1
ATOM 3295 C CA . ALA A 1 425 ? 7.097 -0.708 4.156 1.00 95.62 425 ALA A CA 1
ATOM 3296 C C . ALA A 1 425 ? 7.971 0.553 4.088 1.00 95.62 425 ALA A C 1
ATOM 3298 O O . ALA A 1 425 ? 8.200 1.219 5.099 1.00 95.62 425 ALA A O 1
ATOM 3299 N N . GLY A 1 426 ? 8.431 0.912 2.885 1.00 95.75 426 GLY A N 1
ATOM 3300 C CA . GLY A 1 426 ? 9.220 2.115 2.651 1.00 95.75 426 GLY A CA 1
ATOM 3301 C C . GLY A 1 426 ? 8.500 3.370 3.129 1.00 95.75 426 GLY A C 1
ATOM 3302 O O . GLY A 1 426 ? 9.114 4.208 3.778 1.00 95.75 426 GLY A O 1
ATOM 3303 N N . ARG A 1 427 ? 7.194 3.474 2.883 1.00 96.94 427 ARG A N 1
ATOM 3304 C CA . ARG A 1 427 ? 6.377 4.619 3.303 1.00 96.94 427 ARG A CA 1
ATOM 3305 C C . ARG A 1 427 ? 6.016 4.572 4.789 1.00 96.94 427 ARG A C 1
ATOM 3307 O O . ARG A 1 427 ? 6.292 5.525 5.515 1.00 96.94 427 ARG A O 1
ATOM 3314 N N . GLU A 1 428 ? 5.423 3.469 5.245 1.00 96.94 428 GLU A N 1
ATOM 3315 C CA . GLU A 1 428 ? 4.825 3.347 6.583 1.00 96.94 428 GLU A CA 1
ATOM 3316 C C . GLU A 1 428 ? 5.875 3.225 7.699 1.00 96.94 428 GLU A C 1
ATOM 3318 O O . GLU A 1 428 ? 5.651 3.743 8.791 1.00 96.94 428 GLU A O 1
ATOM 3323 N N . VAL A 1 429 ? 7.031 2.601 7.441 1.00 94.94 429 VAL A N 1
ATOM 3324 C CA . VAL A 1 429 ? 8.129 2.469 8.421 1.00 94.94 429 VAL A CA 1
ATOM 3325 C C . VAL A 1 429 ? 9.161 3.573 8.214 1.00 94.94 429 VAL A C 1
ATOM 3327 O O . VAL A 1 429 ? 9.474 4.326 9.136 1.00 94.94 429 VAL A O 1
ATOM 3330 N N . HIS A 1 430 ? 9.680 3.672 6.989 1.00 94.38 430 HIS A N 1
ATOM 3331 C CA . HIS A 1 430 ? 10.932 4.370 6.699 1.00 94.38 430 HIS A CA 1
ATOM 3332 C C . HIS A 1 430 ? 10.757 5.813 6.197 1.00 94.38 430 HIS A C 1
ATOM 3334 O O . HIS A 1 430 ? 11.747 6.532 6.090 1.00 94.38 430 HIS A O 1
ATOM 3340 N N . GLY A 1 431 ? 9.534 6.252 5.878 1.00 95.75 431 GLY A N 1
ATOM 3341 C CA . GLY A 1 431 ? 9.283 7.578 5.300 1.00 95.75 431 GLY A CA 1
ATOM 3342 C C . GLY A 1 431 ? 9.851 7.772 3.891 1.00 95.75 431 GLY A C 1
ATOM 3343 O O . GLY A 1 431 ? 10.002 8.903 3.434 1.00 95.75 431 GLY A O 1
ATOM 3344 N N . GLN A 1 432 ? 10.209 6.689 3.200 1.00 96.12 432 GLN A N 1
ATOM 3345 C CA . GLN A 1 432 ? 10.757 6.768 1.855 1.00 96.12 432 GLN A CA 1
ATOM 3346 C C . GLN A 1 432 ? 9.675 7.239 0.868 1.00 96.12 432 GLN A C 1
ATOM 3348 O O . GLN A 1 432 ? 8.558 6.709 0.871 1.00 96.12 432 GLN A O 1
ATOM 3353 N N . PRO A 1 433 ? 10.000 8.172 -0.044 1.00 95.56 433 PRO A N 1
ATOM 3354 C CA . PRO A 1 433 ? 9.045 8.796 -0.957 1.00 95.56 433 PRO A CA 1
ATOM 3355 C C . PRO A 1 433 ? 8.739 7.886 -2.156 1.00 95.56 433 PRO A C 1
ATOM 3357 O O . PRO A 1 433 ? 9.097 8.182 -3.295 1.00 95.56 433 PRO A O 1
ATOM 3360 N N . GLN A 1 434 ? 8.133 6.730 -1.903 1.00 95.56 434 GLN A N 1
ATOM 3361 C CA . GLN A 1 434 ? 7.956 5.678 -2.902 1.00 95.56 434 GLN A CA 1
ATOM 3362 C C . GLN A 1 434 ? 6.596 5.766 -3.606 1.00 95.56 434 GLN A C 1
ATOM 3364 O O . GLN A 1 434 ? 5.571 6.004 -2.963 1.00 95.56 434 GLN A O 1
ATOM 3369 N N . LYS A 1 435 ? 6.611 5.536 -4.924 1.00 92.75 435 LYS A N 1
ATOM 3370 C CA . LYS A 1 435 ? 5.448 5.383 -5.811 1.00 92.75 435 LYS A CA 1
ATOM 3371 C C . LYS A 1 435 ? 5.562 4.084 -6.606 1.00 92.75 435 LYS A C 1
ATOM 3373 O O . LYS A 1 435 ? 6.670 3.620 -6.886 1.00 92.75 435 LYS A O 1
ATOM 3378 N N . PHE A 1 436 ? 4.425 3.529 -7.016 1.00 92.06 436 PHE A N 1
ATOM 3379 C CA . PHE A 1 436 ? 4.403 2.368 -7.903 1.00 92.06 436 PHE A CA 1
ATOM 3380 C C . PHE A 1 436 ? 4.766 2.750 -9.341 1.00 92.06 436 PHE A C 1
ATOM 3382 O O . PHE A 1 436 ? 4.301 3.759 -9.869 1.00 92.06 436 PHE A O 1
ATOM 3389 N N . GLY A 1 437 ? 5.601 1.935 -9.974 1.00 91.94 437 GLY A N 1
ATOM 3390 C CA . GLY A 1 437 ? 5.939 2.032 -11.388 1.00 91.94 437 GLY A CA 1
ATOM 3391 C C . GLY A 1 437 ? 6.872 0.901 -11.796 1.00 91.94 437 GLY A C 1
ATOM 3392 O O . GLY A 1 437 ? 7.007 -0.093 -11.086 1.00 91.94 437 GLY A O 1
ATOM 3393 N N . PHE A 1 438 ? 7.528 1.045 -12.942 1.00 94.69 438 PHE A N 1
ATOM 3394 C CA . PHE A 1 438 ? 8.252 -0.054 -13.580 1.00 94.69 438 PHE A CA 1
ATOM 3395 C C . PHE A 1 438 ? 9.710 0.335 -13.854 1.00 94.69 438 PHE A C 1
ATOM 3397 O O . PHE A 1 438 ? 10.067 0.626 -14.997 1.00 94.69 438 PHE A O 1
ATOM 3404 N N . PRO A 1 439 ? 10.563 0.405 -12.815 1.00 96.56 439 PRO A N 1
ATOM 3405 C CA . PRO A 1 439 ? 12.002 0.477 -12.994 1.00 96.56 439 PRO A CA 1
ATOM 3406 C C . PRO A 1 439 ? 12.554 -0.872 -13.469 1.00 96.56 439 PRO A C 1
ATOM 3408 O O . PRO A 1 439 ? 12.113 -1.938 -13.026 1.00 96.56 439 PRO A O 1
ATOM 3411 N N . SER A 1 440 ? 13.569 -0.818 -14.322 1.00 96.62 440 SER A N 1
ATOM 3412 C CA . SER A 1 440 ? 14.373 -1.966 -14.713 1.00 96.62 440 SER A CA 1
ATOM 3413 C C . SER A 1 440 ? 15.855 -1.615 -14.760 1.00 96.62 440 SER A C 1
ATOM 3415 O O . SER A 1 440 ? 16.210 -0.534 -15.220 1.00 96.62 440 SER A O 1
ATOM 3417 N N . LEU A 1 441 ? 16.708 -2.543 -14.344 1.00 96.88 441 LEU A N 1
ATOM 3418 C CA . LEU A 1 441 ? 18.155 -2.513 -14.504 1.00 96.88 441 LEU A CA 1
ATOM 3419 C C . LEU A 1 441 ? 18.592 -3.791 -15.224 1.00 96.88 441 LEU A C 1
ATOM 3421 O O . LEU A 1 441 ? 18.366 -4.902 -14.738 1.00 96.88 441 LEU A O 1
ATOM 3425 N N . THR A 1 442 ? 19.199 -3.635 -16.394 1.00 96.75 442 THR A N 1
ATOM 3426 C CA . THR A 1 442 ? 19.560 -4.745 -17.281 1.00 96.75 442 THR A CA 1
ATOM 3427 C C . THR A 1 442 ? 20.907 -4.512 -17.938 1.00 96.75 442 THR A C 1
ATOM 3429 O O . THR A 1 442 ? 21.293 -3.374 -18.184 1.00 96.75 442 THR A O 1
ATOM 3432 N N . VAL A 1 443 ? 21.604 -5.593 -18.279 1.00 95.88 443 VAL A N 1
ATOM 3433 C CA . VAL A 1 443 ? 22.775 -5.536 -19.159 1.00 95.88 443 VAL A CA 1
ATOM 3434 C C . VAL A 1 443 ? 22.324 -5.921 -20.562 1.00 95.88 443 VAL A C 1
ATOM 3436 O O . VAL A 1 443 ? 21.841 -7.036 -20.758 1.00 95.88 443 VAL A O 1
ATOM 3439 N N . ASP A 1 444 ? 22.484 -5.014 -21.521 1.00 92.12 444 ASP A N 1
ATOM 3440 C CA . ASP A 1 444 ? 22.316 -5.292 -22.947 1.00 92.12 444 ASP A CA 1
ATOM 3441 C C . ASP A 1 444 ? 23.674 -5.153 -23.640 1.00 92.12 444 ASP A C 1
ATOM 3443 O O . ASP A 1 444 ? 24.249 -4.067 -23.714 1.00 92.12 444 ASP A O 1
ATOM 3447 N N . LYS A 1 445 ? 24.206 -6.283 -24.119 1.00 92.81 445 LYS A N 1
ATOM 3448 C CA . LYS A 1 445 ? 25.549 -6.402 -24.709 1.00 92.81 445 LYS A CA 1
ATOM 3449 C C . LYS A 1 445 ? 26.642 -5.842 -23.783 1.00 92.81 445 LYS A C 1
ATOM 3451 O O . LYS A 1 445 ? 26.985 -6.483 -22.795 1.00 92.81 445 LYS A O 1
ATOM 3456 N N . ASP A 1 446 ? 27.209 -4.688 -24.119 1.00 93.06 446 ASP A N 1
ATOM 3457 C CA . ASP A 1 446 ? 28.288 -3.995 -23.409 1.00 93.06 446 ASP A CA 1
ATOM 3458 C C . ASP A 1 446 ? 27.787 -2.820 -22.551 1.00 93.06 446 ASP A C 1
ATOM 3460 O O . ASP A 1 446 ? 28.586 -2.085 -21.967 1.00 93.06 446 ASP A O 1
ATOM 3464 N N . THR A 1 447 ? 26.469 -2.641 -22.455 1.00 94.62 447 THR A N 1
ATOM 3465 C CA . THR A 1 447 ? 25.835 -1.502 -21.796 1.00 94.62 447 THR A CA 1
ATOM 3466 C C . THR A 1 447 ? 25.018 -1.962 -20.595 1.00 94.62 447 THR A C 1
ATOM 3468 O O . THR A 1 447 ? 24.146 -2.822 -20.698 1.00 94.62 447 THR A O 1
ATOM 3471 N N . LEU A 1 448 ? 25.275 -1.353 -19.439 1.00 97.31 448 LEU A N 1
ATOM 3472 C CA . LEU A 1 448 ? 24.359 -1.391 -18.307 1.00 97.31 448 LEU A CA 1
ATOM 3473 C C . LEU A 1 448 ? 23.302 -0.309 -18.521 1.00 97.31 448 LEU A C 1
ATOM 3475 O O . LEU A 1 448 ? 23.649 0.861 -18.680 1.00 97.31 448 LEU A O 1
ATOM 3479 N N . TYR A 1 449 ? 22.036 -0.705 -18.539 1.00 96.56 449 TYR A N 1
ATOM 3480 C CA . TYR A 1 449 ? 20.906 0.147 -18.874 1.00 96.56 449 TYR A CA 1
ATOM 3481 C C . TYR A 1 449 ? 19.863 0.135 -17.757 1.00 96.56 449 TYR A C 1
ATOM 3483 O O . TYR A 1 449 ? 19.391 -0.924 -17.340 1.00 96.56 449 TYR A O 1
ATOM 3491 N N . GLY A 1 450 ? 19.519 1.326 -17.279 1.00 96.62 450 GLY A N 1
ATOM 3492 C CA . GLY A 1 450 ? 18.417 1.581 -16.366 1.00 96.62 450 GLY A CA 1
ATOM 3493 C C . GLY A 1 450 ? 17.277 2.266 -17.110 1.00 96.62 450 GLY A C 1
ATOM 3494 O O . GLY A 1 450 ? 17.490 3.280 -17.764 1.00 96.62 450 GLY A O 1
ATOM 3495 N N . GLU A 1 451 ? 16.064 1.748 -16.983 1.00 95.94 451 GLU A N 1
ATOM 3496 C CA . GLU A 1 451 ? 14.837 2.357 -17.505 1.00 95.94 451 GLU A CA 1
ATOM 3497 C C . GLU A 1 451 ? 13.870 2.533 -16.339 1.00 95.94 451 GLU A C 1
ATOM 3499 O O . GLU A 1 451 ? 13.859 1.729 -15.409 1.00 95.94 451 GLU A O 1
ATOM 3504 N N . THR A 1 452 ? 13.074 3.593 -16.339 1.00 95.81 452 THR A N 1
ATOM 3505 C CA . THR A 1 452 ? 11.938 3.721 -15.430 1.00 95.81 452 THR A CA 1
ATOM 3506 C C . THR A 1 452 ? 10.728 4.196 -16.197 1.00 95.81 452 THR A C 1
ATOM 3508 O O . THR A 1 452 ? 10.777 5.240 -16.851 1.00 95.81 452 THR A O 1
ATOM 3511 N N . LYS A 1 453 ? 9.626 3.460 -16.052 1.00 91.19 453 LYS A N 1
ATOM 3512 C CA . LYS A 1 453 ? 8.311 3.857 -16.548 1.00 91.19 453 LYS A CA 1
ATOM 3513 C C . LYS A 1 453 ? 7.348 4.160 -15.404 1.00 91.19 453 LYS A C 1
ATOM 3515 O O . LYS A 1 453 ? 7.391 3.515 -14.355 1.00 91.19 453 LYS A O 1
ATOM 3520 N N . TYR A 1 454 ? 6.453 5.112 -15.633 1.00 84.38 454 TYR A N 1
ATOM 3521 C CA . TYR A 1 454 ? 5.282 5.374 -14.802 1.00 84.38 454 TYR A CA 1
ATOM 3522 C C . TYR A 1 454 ? 4.034 5.211 -15.675 1.00 84.38 454 TYR A C 1
ATOM 3524 O O . TYR A 1 454 ? 3.862 5.909 -16.677 1.00 84.38 454 TYR A O 1
ATOM 3532 N N . GLY A 1 455 ? 3.202 4.215 -15.367 1.00 80.44 455 GLY A N 1
ATOM 3533 C CA . GLY A 1 455 ? 2.226 3.715 -16.335 1.00 80.44 455 GLY A CA 1
ATOM 3534 C C . GLY A 1 455 ? 2.929 3.219 -17.607 1.00 80.44 455 GLY A C 1
ATOM 3535 O O . GLY A 1 455 ? 3.848 2.408 -17.533 1.00 80.44 455 GLY A O 1
ATOM 3536 N N . GLN A 1 456 ? 2.518 3.729 -18.770 1.00 82.44 456 GLN A N 1
ATOM 3537 C CA . GLN A 1 456 ? 3.143 3.421 -20.068 1.00 82.44 456 GLN A CA 1
ATOM 3538 C C . GLN A 1 456 ? 4.200 4.454 -20.499 1.00 82.44 456 GLN A C 1
ATOM 3540 O O . GLN A 1 456 ? 4.784 4.326 -21.573 1.00 82.44 456 GLN A O 1
ATOM 3545 N N . GLN A 1 457 ? 4.429 5.497 -19.697 1.00 83.38 457 GLN A N 1
ATOM 3546 C CA . GLN A 1 457 ? 5.325 6.596 -20.045 1.00 83.38 457 GLN A CA 1
ATOM 3547 C C . GLN A 1 457 ? 6.722 6.342 -19.488 1.00 83.38 457 GLN A C 1
ATOM 3549 O O . GLN A 1 457 ? 6.876 6.050 -18.303 1.00 83.38 457 GLN A O 1
ATOM 3554 N N . GLU A 1 458 ? 7.741 6.478 -20.331 1.00 89.88 458 GLU A N 1
ATOM 3555 C CA . GLU A 1 458 ? 9.132 6.538 -19.885 1.00 89.88 458 GLU A CA 1
ATOM 3556 C C . GLU A 1 458 ? 9.369 7.856 -19.139 1.00 89.88 458 GLU A C 1
ATOM 3558 O O . GLU A 1 458 ? 9.022 8.924 -19.639 1.00 89.88 458 GLU A O 1
ATOM 3563 N N . VAL A 1 459 ? 9.934 7.781 -17.933 1.00 87.44 459 VAL A N 1
ATOM 3564 C CA . VAL A 1 459 ? 10.197 8.963 -17.093 1.00 87.44 459 VAL A CA 1
ATOM 3565 C C . VAL A 1 459 ? 11.685 9.230 -16.904 1.00 87.44 459 VAL A C 1
ATOM 3567 O O . VAL A 1 459 ? 12.093 10.384 -16.784 1.00 87.44 459 VAL A O 1
ATOM 3570 N N . ALA A 1 460 ? 12.508 8.181 -16.898 1.00 91.50 460 ALA A N 1
ATOM 3571 C CA . ALA A 1 460 ? 13.953 8.310 -16.805 1.00 91.50 460 ALA A CA 1
ATOM 3572 C C . ALA A 1 460 ? 14.650 7.106 -17.432 1.00 91.50 460 ALA A C 1
ATOM 3574 O O . ALA A 1 460 ? 14.211 5.968 -17.253 1.00 91.50 460 ALA A O 1
ATOM 3575 N N . THR A 1 461 ? 15.785 7.348 -18.078 1.00 93.88 461 THR A N 1
ATOM 3576 C CA . THR A 1 461 ? 16.704 6.299 -18.522 1.00 93.88 461 THR A CA 1
ATOM 3577 C C . THR A 1 461 ? 18.137 6.673 -18.190 1.00 93.88 461 THR A C 1
ATOM 3579 O O . THR A 1 461 ? 18.507 7.847 -18.163 1.00 93.88 461 THR A O 1
ATOM 3582 N N . GLY A 1 462 ? 18.949 5.664 -17.921 1.00 94.06 462 GLY A N 1
ATOM 3583 C CA . GLY A 1 462 ? 20.365 5.787 -17.642 1.00 94.06 462 GLY A CA 1
ATOM 3584 C C . GLY A 1 462 ? 21.124 4.706 -18.390 1.00 94.06 462 GLY A C 1
ATOM 3585 O O . GLY A 1 462 ? 20.649 3.582 -18.516 1.00 94.06 462 GLY A O 1
ATOM 3586 N N . SER A 1 463 ? 22.312 5.020 -18.883 1.00 94.88 463 SER A N 1
ATOM 3587 C CA . SER A 1 463 ? 23.213 4.016 -19.446 1.00 94.88 463 SER A CA 1
ATOM 3588 C C . SER A 1 463 ? 24.649 4.285 -19.042 1.00 94.88 463 SER A C 1
ATOM 3590 O O . SER A 1 463 ? 25.053 5.440 -18.908 1.00 94.88 463 SER A O 1
ATOM 3592 N N . MET A 1 464 ? 25.428 3.221 -18.874 1.00 95.25 464 MET A N 1
ATOM 3593 C CA . MET A 1 464 ? 26.881 3.286 -18.748 1.00 95.25 464 MET A CA 1
ATOM 3594 C C . MET A 1 464 ? 27.529 2.042 -19.354 1.00 95.25 464 MET A C 1
ATOM 3596 O O . MET A 1 464 ? 26.900 0.991 -19.467 1.00 95.25 464 MET A O 1
ATOM 3600 N N . VAL A 1 465 ? 28.809 2.143 -19.709 1.00 93.88 465 VAL A N 1
ATOM 3601 C CA . VAL A 1 465 ? 29.577 0.982 -20.184 1.00 93.88 465 VAL A CA 1
ATOM 3602 C C . VAL A 1 465 ? 29.688 -0.051 -19.057 1.00 93.88 465 VAL A C 1
ATOM 3604 O O . VAL A 1 465 ? 30.119 0.272 -17.944 1.00 93.88 465 VAL A O 1
ATOM 3607 N N . TYR A 1 466 ? 29.295 -1.294 -19.335 1.00 96.19 466 TYR A N 1
ATOM 3608 C CA . TYR A 1 466 ? 29.274 -2.372 -18.353 1.00 96.19 466 TYR A CA 1
ATOM 3609 C C . TYR A 1 466 ? 30.696 -2.710 -17.887 1.00 96.19 466 TYR A C 1
ATOM 3611 O O . TYR A 1 466 ? 31.554 -3.068 -18.690 1.00 96.19 466 TYR A O 1
ATOM 3619 N N . LYS A 1 467 ? 30.942 -2.596 -16.574 1.00 95.31 467 LYS A N 1
ATOM 3620 C CA . LYS A 1 467 ? 32.228 -2.917 -15.924 1.00 95.31 467 LYS A CA 1
ATOM 3621 C C . LYS A 1 467 ? 33.459 -2.275 -16.597 1.00 95.31 467 LYS A C 1
ATOM 3623 O O . LYS A 1 467 ? 34.467 -2.934 -16.827 1.00 95.31 467 LYS A O 1
ATOM 3628 N N . HIS A 1 468 ? 33.387 -0.972 -16.881 1.00 94.06 468 HIS A N 1
ATOM 3629 C CA . HIS A 1 468 ? 34.431 -0.233 -17.603 1.00 94.06 468 HIS A CA 1
ATOM 3630 C C . HIS A 1 468 ? 35.755 -0.077 -16.827 1.00 94.06 468 HIS A C 1
ATOM 3632 O O . HIS A 1 468 ? 36.762 -0.666 -17.206 1.00 94.06 468 HIS A O 1
ATOM 3638 N N . HIS A 1 469 ? 35.771 0.685 -15.725 1.00 95.38 469 HIS A N 1
ATOM 3639 C CA . HIS A 1 469 ? 36.935 0.791 -14.838 1.00 95.38 469 HIS A CA 1
ATOM 3640 C C . HIS A 1 469 ? 36.579 0.293 -13.449 1.00 95.38 469 HIS A C 1
ATOM 3642 O O . HIS A 1 469 ? 35.610 0.768 -12.857 1.00 95.38 469 HIS A O 1
ATOM 3648 N N . ARG A 1 470 ? 37.379 -0.625 -12.905 1.00 95.56 470 ARG A N 1
ATOM 3649 C CA . ARG A 1 470 ? 37.184 -1.093 -11.534 1.00 95.56 470 ARG A CA 1
ATOM 3650 C C . ARG A 1 470 ? 37.398 0.063 -10.558 1.00 95.56 470 ARG A C 1
ATOM 3652 O O . ARG A 1 470 ? 38.376 0.802 -10.672 1.00 95.56 470 ARG A O 1
ATOM 3659 N N . LEU A 1 471 ? 36.459 0.229 -9.637 1.00 94.31 471 LEU A N 1
ATOM 3660 C CA . LEU A 1 471 ? 36.521 1.215 -8.570 1.00 94.31 471 LEU A CA 1
ATOM 3661 C C . LEU A 1 471 ? 37.126 0.557 -7.328 1.00 94.31 471 LEU A C 1
ATOM 3663 O O . LEU A 1 471 ? 36.824 -0.599 -7.026 1.00 94.31 471 LEU A O 1
ATOM 3667 N N . ASP A 1 472 ? 37.969 1.291 -6.607 1.00 93.44 472 ASP A N 1
ATOM 3668 C CA . ASP A 1 472 ? 38.453 0.829 -5.311 1.00 93.44 472 ASP A CA 1
ATOM 3669 C C . ASP A 1 472 ? 37.277 0.686 -4.329 1.00 93.44 472 ASP A C 1
ATOM 3671 O O . ASP A 1 472 ? 36.430 1.579 -4.230 1.00 93.44 472 ASP A O 1
ATOM 3675 N N . LEU A 1 473 ? 37.215 -0.432 -3.598 1.00 92.81 473 LEU A N 1
ATOM 3676 C CA . LEU A 1 473 ? 36.079 -0.711 -2.717 1.00 92.81 473 LEU A CA 1
ATOM 3677 C C . LEU A 1 473 ? 35.937 0.337 -1.608 1.00 92.81 473 LEU A C 1
ATOM 3679 O O . LEU A 1 473 ? 34.808 0.661 -1.252 1.00 92.81 473 LEU A O 1
ATOM 3683 N N . SER A 1 474 ? 37.031 0.932 -1.114 1.00 92.31 474 SER A N 1
ATOM 3684 C CA . SER A 1 474 ? 36.953 2.007 -0.112 1.00 92.31 474 SER A CA 1
ATOM 3685 C C . SER A 1 474 ? 36.214 3.239 -0.638 1.00 92.31 474 SER A C 1
ATOM 3687 O O . SER A 1 474 ? 35.533 3.924 0.117 1.00 92.31 474 SER A O 1
ATOM 3689 N N . GLN A 1 475 ? 36.285 3.507 -1.945 1.00 91.31 475 GLN A N 1
ATOM 3690 C CA . GLN A 1 475 ? 35.523 4.586 -2.574 1.00 91.31 475 GLN A CA 1
ATOM 3691 C C . GLN A 1 475 ? 34.053 4.199 -2.744 1.00 91.31 475 GLN A C 1
ATOM 3693 O O . GLN A 1 475 ? 33.183 5.053 -2.602 1.00 91.31 475 GLN A O 1
ATOM 3698 N N . ALA A 1 476 ? 33.770 2.920 -3.002 1.00 91.62 476 ALA A N 1
ATOM 3699 C CA . ALA A 1 476 ? 32.406 2.411 -3.090 1.00 91.62 476 ALA A CA 1
ATOM 3700 C C . ALA A 1 476 ? 31.682 2.447 -1.728 1.00 91.62 476 ALA A C 1
ATOM 3702 O O . ALA A 1 476 ? 30.500 2.781 -1.681 1.00 91.62 476 ALA A O 1
ATOM 3703 N N . TYR A 1 477 ? 32.383 2.175 -0.620 1.00 93.12 477 TYR A N 1
ATOM 3704 C CA . TYR A 1 477 ? 31.808 2.239 0.732 1.00 93.12 477 TYR A CA 1
ATOM 3705 C C . TYR A 1 477 ? 31.293 3.635 1.106 1.00 93.12 477 TYR A C 1
ATOM 3707 O O . TYR A 1 477 ? 30.255 3.736 1.757 1.00 93.12 477 TYR A O 1
ATOM 3715 N N . LYS A 1 478 ? 31.903 4.709 0.587 1.00 90.94 478 LYS A N 1
ATOM 3716 C CA . LYS A 1 478 ? 31.459 6.096 0.831 1.00 90.94 478 LYS A CA 1
ATOM 3717 C C . LYS A 1 478 ? 30.017 6.380 0.396 1.00 90.94 478 LYS A C 1
ATOM 3719 O O . LYS A 1 478 ? 29.398 7.295 0.931 1.00 90.94 478 LYS A O 1
ATOM 3724 N N . PHE A 1 479 ? 29.468 5.615 -0.553 1.00 87.94 479 PHE A N 1
ATOM 3725 C CA . PHE A 1 479 ? 28.059 5.736 -0.954 1.00 87.94 479 PHE A CA 1
ATOM 3726 C C . PHE A 1 479 ? 27.082 5.225 0.116 1.00 87.94 479 PHE A C 1
ATOM 3728 O O . PHE A 1 479 ? 25.907 5.575 0.067 1.00 87.94 479 PHE A O 1
ATOM 3735 N N . PHE A 1 480 ? 27.552 4.417 1.072 1.00 90.81 480 PHE A N 1
ATOM 3736 C CA . PHE A 1 480 ? 26.739 3.803 2.128 1.00 90.81 480 PHE A CA 1
ATOM 3737 C C . PHE A 1 480 ? 27.071 4.319 3.535 1.00 90.81 480 PHE A C 1
ATOM 3739 O O . PHE A 1 480 ? 26.356 4.002 4.478 1.00 90.81 480 PHE A O 1
ATOM 3746 N N . GLU A 1 481 ? 28.133 5.117 3.679 1.00 91.19 481 GLU A N 1
ATOM 3747 C CA . GLU A 1 481 ? 28.517 5.775 4.938 1.00 91.19 481 GLU A CA 1
ATOM 3748 C C . GLU A 1 481 ? 27.664 7.015 5.244 1.00 91.19 481 GLU A C 1
ATOM 3750 O O . GLU A 1 481 ? 27.600 7.454 6.392 1.00 91.19 481 GLU A O 1
ATOM 3755 N N . LYS A 1 482 ? 27.001 7.584 4.229 1.00 91.25 482 LYS A N 1
ATOM 3756 C CA . LYS A 1 482 ? 26.129 8.752 4.388 1.00 91.25 482 LYS A CA 1
ATOM 3757 C C . LYS A 1 482 ? 24.717 8.318 4.793 1.00 91.25 482 LYS A C 1
ATOM 3759 O O . LYS A 1 482 ? 24.139 7.479 4.099 1.00 91.25 482 LYS A O 1
ATOM 3764 N N . PRO A 1 483 ? 24.125 8.906 5.847 1.00 95.19 483 PRO A N 1
ATOM 3765 C CA . PRO A 1 483 ? 22.737 8.635 6.190 1.00 95.19 483 PRO A CA 1
ATOM 3766 C C . PRO A 1 483 ? 21.778 9.160 5.111 1.00 95.19 483 PRO A C 1
ATOM 3768 O O . PRO A 1 483 ? 21.971 10.236 4.536 1.00 95.19 483 PRO A O 1
ATOM 3771 N N . GLU A 1 484 ? 20.716 8.402 4.861 1.00 96.00 484 GLU A N 1
ATOM 3772 C CA . GLU A 1 484 ? 19.537 8.826 4.107 1.00 96.00 484 GLU A CA 1
ATOM 3773 C C . GLU A 1 484 ? 18.529 9.438 5.091 1.00 96.00 484 GLU A C 1
ATOM 3775 O O . GLU A 1 484 ? 18.053 8.755 5.997 1.00 96.00 484 GLU A O 1
ATOM 3780 N N . ILE A 1 485 ? 18.205 10.721 4.935 1.00 97.25 485 ILE A N 1
ATOM 3781 C CA . ILE A 1 485 ? 17.184 11.405 5.735 1.00 97.25 485 ILE A CA 1
ATOM 3782 C C . ILE A 1 485 ? 15.877 11.404 4.951 1.00 97.25 485 ILE A C 1
ATOM 3784 O O . ILE A 1 485 ? 15.810 11.921 3.842 1.00 97.25 485 ILE A O 1
ATOM 3788 N N . ASN A 1 486 ? 14.826 10.852 5.544 1.00 97.44 486 ASN A N 1
ATOM 3789 C CA . ASN A 1 486 ? 13.511 10.689 4.939 1.00 97.44 486 ASN A CA 1
ATOM 3790 C C . ASN A 1 486 ? 12.468 11.553 5.650 1.00 97.44 486 ASN A C 1
ATOM 3792 O O . ASN A 1 486 ? 12.483 11.642 6.874 1.00 97.44 486 ASN A O 1
ATOM 3796 N N . LEU A 1 487 ? 11.536 12.145 4.899 1.00 96.81 487 LEU A N 1
ATOM 3797 C CA . LEU A 1 487 ? 10.384 12.859 5.453 1.00 96.81 487 LEU A CA 1
ATOM 3798 C C . LEU A 1 487 ? 9.162 11.934 5.466 1.00 96.81 487 LEU A C 1
ATOM 3800 O O . LEU A 1 487 ? 8.515 11.757 4.436 1.00 96.81 487 LEU A O 1
ATOM 3804 N N . LYS A 1 488 ? 8.831 11.380 6.635 1.00 97.38 488 LYS A N 1
ATOM 3805 C CA . LYS A 1 488 ? 7.638 10.559 6.856 1.00 97.38 488 LYS A CA 1
ATOM 3806 C C . LYS A 1 488 ? 6.427 11.436 7.140 1.00 97.38 488 LYS A C 1
ATOM 3808 O O . LYS A 1 488 ? 6.402 12.106 8.167 1.00 97.38 488 LYS A O 1
ATOM 3813 N N . VAL A 1 489 ? 5.410 11.370 6.282 1.00 96.31 489 VAL A N 1
ATOM 3814 C CA . VAL A 1 489 ? 4.117 12.044 6.489 1.00 96.31 489 VAL A CA 1
ATOM 3815 C C . VAL A 1 489 ? 2.992 11.019 6.447 1.00 96.31 489 VAL A C 1
ATOM 3817 O O . VAL A 1 489 ? 2.804 10.381 5.414 1.00 96.31 489 VAL A O 1
ATOM 3820 N N . ILE A 1 490 ? 2.253 10.862 7.549 1.00 96.94 490 ILE A N 1
ATOM 3821 C CA . ILE A 1 490 ? 1.065 10.002 7.633 1.00 96.94 490 ILE A CA 1
ATOM 3822 C C . ILE A 1 490 ? -0.113 10.839 8.149 1.00 96.94 490 ILE A C 1
ATOM 3824 O O . ILE A 1 490 ? -0.023 11.391 9.251 1.00 96.94 490 ILE A O 1
ATOM 3828 N N . PRO A 1 491 ? -1.213 10.942 7.389 1.00 94.19 491 PRO A N 1
ATOM 3829 C CA . PRO A 1 491 ? -2.402 11.659 7.817 1.00 94.19 491 PRO A CA 1
ATOM 3830 C C . PRO A 1 491 ? -3.193 10.907 8.897 1.00 94.19 491 PRO A C 1
ATOM 3832 O O . PRO A 1 491 ? -3.202 9.673 8.991 1.00 94.19 491 PRO A O 1
ATOM 3835 N N . SER A 1 492 ? -3.923 11.682 9.685 1.00 92.31 492 SER A N 1
ATOM 3836 C CA . SER A 1 492 ? -4.965 11.236 10.590 1.00 92.31 492 SER A CA 1
ATOM 3837 C C . SER A 1 492 ? -6.213 10.825 9.807 1.00 92.31 492 SER A C 1
ATOM 3839 O O . SER A 1 492 ? -6.348 11.047 8.600 1.00 92.31 492 SER A O 1
ATOM 3841 N N . VAL A 1 493 ? -7.191 10.273 10.520 1.00 89.81 493 VAL A N 1
ATOM 3842 C CA . VAL A 1 493 ? -8.504 9.937 9.950 1.00 89.81 493 VAL A CA 1
ATOM 3843 C C . VAL A 1 493 ? -9.280 11.166 9.450 1.00 89.81 493 VAL A C 1
ATOM 3845 O O . VAL A 1 493 ? -10.173 11.006 8.616 1.00 89.81 493 VAL A O 1
ATOM 3848 N N . THR A 1 494 ? -8.923 12.374 9.909 1.00 86.50 494 THR A N 1
ATOM 3849 C CA . THR A 1 494 ? -9.498 13.666 9.486 1.00 86.50 494 THR A CA 1
ATOM 3850 C C . THR A 1 494 ? -8.718 14.337 8.353 1.00 86.50 494 THR A C 1
ATOM 3852 O O . THR A 1 494 ? -9.160 15.363 7.847 1.00 86.50 494 THR A O 1
ATOM 3855 N N . GLY A 1 495 ? -7.597 13.752 7.913 1.00 84.44 495 GLY A N 1
ATOM 3856 C CA . GLY A 1 495 ? -6.769 14.259 6.813 1.00 84.44 495 GLY A CA 1
ATOM 3857 C C . GLY A 1 495 ? -5.657 15.228 7.225 1.00 84.44 495 GLY A C 1
ATOM 3858 O O . GLY A 1 495 ? -4.839 15.583 6.384 1.00 84.44 495 GLY A O 1
ATOM 3859 N N . GLU A 1 496 ? -5.592 15.632 8.492 1.00 88.75 496 GLU A N 1
ATOM 3860 C CA . GLU A 1 496 ? -4.475 16.416 9.044 1.00 88.75 496 GLU A CA 1
ATOM 3861 C C . GLU A 1 496 ? -3.245 15.525 9.266 1.00 88.75 496 GLU A C 1
ATOM 3863 O O . GLU A 1 496 ? -3.393 14.325 9.470 1.00 88.75 496 GLU A O 1
ATOM 3868 N N . ALA A 1 497 ? -2.027 16.068 9.270 1.00 90.44 497 ALA A N 1
ATOM 3869 C CA . ALA A 1 497 ? -0.832 15.268 9.549 1.00 90.4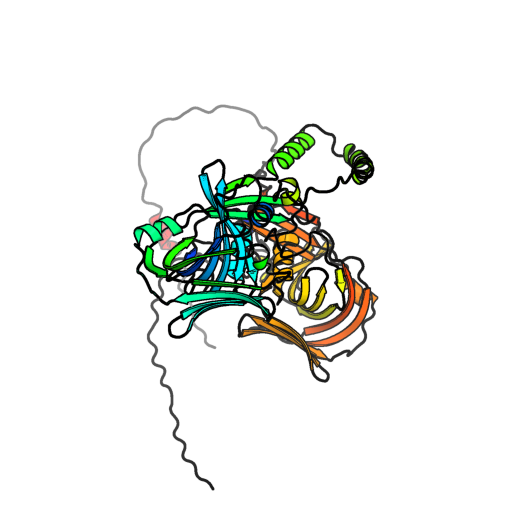4 497 ALA A CA 1
ATOM 3870 C C . ALA A 1 497 ? -0.832 14.728 11.001 1.00 90.44 497 ALA A C 1
ATOM 3872 O O . ALA A 1 497 ? -0.723 15.499 11.951 1.00 90.44 497 ALA A O 1
ATOM 3873 N N . GLU A 1 498 ? -0.922 13.403 11.176 1.00 93.19 498 GLU A N 1
ATOM 3874 C CA . GLU A 1 498 ? -0.773 12.722 12.481 1.00 93.19 498 GLU A CA 1
ATOM 3875 C C . GLU A 1 498 ? 0.694 12.369 12.762 1.00 93.19 498 GLU A C 1
ATOM 3877 O O . GLU A 1 498 ? 1.133 12.355 13.908 1.00 93.19 498 GLU A O 1
ATOM 3882 N N . ILE A 1 499 ? 1.463 12.099 11.704 1.00 95.50 499 ILE A N 1
ATOM 3883 C CA . ILE A 1 499 ? 2.912 11.897 11.748 1.00 95.50 499 ILE A CA 1
ATOM 3884 C C . ILE A 1 499 ? 3.532 12.807 10.693 1.00 95.50 499 ILE A C 1
ATOM 3886 O O . ILE A 1 499 ? 3.156 12.729 9.526 1.00 95.50 499 ILE A O 1
ATOM 3890 N N . ALA A 1 500 ? 4.506 13.622 11.089 1.00 96.19 500 ALA A N 1
ATOM 3891 C CA . ALA A 1 500 ? 5.349 14.405 10.191 1.00 96.19 500 ALA A CA 1
ATOM 3892 C C . ALA A 1 500 ? 6.773 14.430 10.763 1.00 96.19 500 ALA A C 1
ATOM 3894 O O . ALA A 1 500 ? 7.082 15.231 11.639 1.00 96.19 500 ALA A O 1
ATOM 3895 N N . GLN A 1 501 ? 7.628 13.505 10.321 1.00 96.75 501 GLN A N 1
ATOM 3896 C CA . GLN A 1 501 ? 8.905 13.206 10.976 1.00 96.75 501 GLN A CA 1
ATOM 3897 C C . GLN A 1 501 ? 10.068 13.130 9.985 1.00 96.75 501 GLN A C 1
ATOM 3899 O O . GLN A 1 501 ? 9.927 12.547 8.911 1.00 96.75 501 GLN A O 1
ATOM 3904 N N . LEU A 1 502 ? 11.238 13.648 10.369 1.00 96.00 502 LEU A N 1
ATOM 3905 C CA . LEU A 1 502 ? 12.500 13.337 9.694 1.00 96.00 502 LEU A CA 1
ATOM 3906 C C . LEU A 1 502 ? 13.122 12.085 10.313 1.00 96.00 502 LEU A C 1
ATOM 3908 O O . LEU A 1 502 ? 13.361 12.044 11.520 1.00 96.00 502 LEU A O 1
ATOM 3912 N N . ILE A 1 503 ? 13.401 11.076 9.491 1.00 95.50 503 ILE A N 1
ATOM 3913 C CA . ILE A 1 503 ? 13.955 9.785 9.909 1.00 95.50 503 ILE A CA 1
ATOM 3914 C C . ILE A 1 503 ? 15.299 9.573 9.220 1.00 95.50 503 ILE A C 1
ATOM 3916 O O . ILE A 1 503 ? 15.372 9.579 7.995 1.00 95.50 503 ILE A O 1
ATOM 3920 N N . SER A 1 504 ? 16.353 9.350 10.002 1.00 95.25 504 SER A N 1
ATOM 3921 C CA . SER A 1 504 ? 17.668 8.947 9.497 1.00 95.25 504 SER A CA 1
ATOM 3922 C C . SER A 1 504 ? 17.722 7.437 9.301 1.00 95.25 504 SER A C 1
ATOM 3924 O O . SER A 1 504 ? 17.362 6.689 10.214 1.00 95.25 504 SER A O 1
ATOM 3926 N N . LEU A 1 505 ? 18.209 6.988 8.149 1.00 93.75 505 LEU A N 1
ATOM 3927 C CA . LEU A 1 505 ? 18.508 5.593 7.848 1.00 93.75 505 LEU A CA 1
ATOM 3928 C C . LEU A 1 505 ? 19.967 5.478 7.420 1.00 93.75 505 LEU A C 1
ATOM 3930 O O . LEU A 1 505 ? 20.385 6.080 6.434 1.00 93.75 505 LEU A O 1
ATOM 3934 N N . LEU A 1 506 ? 20.731 4.658 8.134 1.00 93.38 506 LEU A N 1
ATOM 3935 C CA . LEU A 1 506 ? 22.099 4.317 7.762 1.00 93.38 506 LEU A CA 1
ATOM 3936 C C . LEU A 1 506 ? 22.186 2.799 7.562 1.00 93.38 506 LEU A C 1
ATOM 3938 O O . LEU A 1 506 ? 21.965 2.064 8.530 1.00 93.38 506 LEU A O 1
ATOM 3942 N N . PRO A 1 507 ? 22.471 2.310 6.342 1.00 91.81 507 PRO A N 1
ATOM 3943 C CA . PRO A 1 507 ? 22.656 0.885 6.101 1.00 91.81 507 PRO A CA 1
ATOM 3944 C C . PRO A 1 507 ? 23.733 0.288 7.015 1.00 91.81 507 PRO A C 1
ATOM 3946 O O . PRO A 1 507 ? 24.771 0.902 7.259 1.00 91.81 507 PRO A O 1
ATOM 3949 N N . LYS A 1 508 ? 23.497 -0.929 7.505 1.00 91.56 508 LYS A N 1
ATOM 3950 C CA . LYS A 1 508 ? 24.451 -1.694 8.321 1.00 91.56 508 LYS A CA 1
ATOM 3951 C C . LYS A 1 508 ? 24.865 -2.970 7.605 1.00 91.56 508 LYS A C 1
ATOM 3953 O O . LYS A 1 508 ? 24.212 -3.396 6.652 1.00 91.56 508 LYS A O 1
ATOM 3958 N N . ASP A 1 509 ? 25.968 -3.555 8.065 1.00 92.38 509 ASP A N 1
ATOM 3959 C CA . ASP A 1 509 ? 26.483 -4.845 7.589 1.00 92.38 509 ASP A CA 1
ATOM 3960 C C . ASP A 1 509 ? 26.671 -4.906 6.063 1.00 92.38 509 ASP A C 1
ATOM 3962 O O . ASP A 1 509 ? 26.460 -5.940 5.431 1.00 92.38 509 ASP A O 1
ATOM 3966 N N . VAL A 1 510 ? 27.058 -3.774 5.463 1.00 94.44 510 VAL A N 1
ATOM 3967 C CA . VAL A 1 510 ? 27.241 -3.648 4.015 1.00 94.44 510 VAL A CA 1
ATOM 3968 C C . VAL A 1 510 ? 28.480 -4.426 3.587 1.00 94.44 510 VAL A C 1
ATOM 3970 O O . VAL A 1 510 ? 29.585 -4.150 4.053 1.00 94.44 510 VAL A O 1
ATOM 3973 N N . LYS A 1 511 ? 28.312 -5.355 2.646 1.00 95.75 511 LYS A N 1
ATOM 3974 C CA . LYS A 1 511 ? 29.417 -6.069 1.995 1.00 95.75 511 LYS A CA 1
ATOM 3975 C C . LYS A 1 511 ? 29.392 -5.819 0.497 1.00 95.75 511 LYS A C 1
ATOM 3977 O O . LYS A 1 511 ? 28.544 -6.349 -0.221 1.00 95.75 511 LYS A O 1
ATOM 3982 N N . ILE A 1 512 ? 30.330 -5.011 0.009 1.00 95.88 512 ILE A N 1
ATOM 3983 C CA . ILE A 1 512 ? 30.447 -4.725 -1.424 1.00 95.88 512 ILE A CA 1
ATOM 3984 C C . ILE A 1 512 ? 31.250 -5.839 -2.093 1.00 95.88 512 ILE A C 1
ATOM 3986 O O . ILE A 1 512 ? 32.423 -6.044 -1.786 1.00 95.88 512 ILE A O 1
ATOM 3990 N N . LYS A 1 513 ? 30.615 -6.532 -3.038 1.00 95.62 513 LYS A N 1
ATOM 3991 C CA . LYS A 1 513 ? 31.223 -7.609 -3.822 1.00 95.62 513 LYS A CA 1
ATOM 3992 C C . LYS A 1 513 ? 32.082 -7.068 -4.959 1.00 95.62 513 LYS A C 1
ATOM 3994 O O . LYS A 1 513 ? 33.158 -7.594 -5.235 1.00 95.62 513 LYS A O 1
ATOM 3999 N N . ASP A 1 514 ? 31.580 -6.058 -5.664 1.00 95.38 514 ASP A N 1
ATOM 4000 C CA . ASP A 1 514 ? 32.239 -5.510 -6.847 1.00 95.38 514 ASP A CA 1
ATOM 4001 C C . ASP A 1 514 ? 31.797 -4.062 -7.099 1.00 95.38 514 ASP A C 1
ATOM 4003 O O . ASP A 1 514 ? 30.653 -3.706 -6.813 1.00 95.38 514 ASP A O 1
ATOM 4007 N N . ALA A 1 515 ? 32.686 -3.230 -7.644 1.00 96.56 515 ALA A N 1
ATOM 4008 C CA . ALA A 1 515 ? 32.403 -1.823 -7.916 1.00 96.56 515 ALA A CA 1
ATOM 4009 C C . ALA A 1 515 ? 33.138 -1.331 -9.167 1.00 96.56 515 ALA A C 1
ATOM 4011 O O . ALA A 1 515 ? 34.314 -1.633 -9.385 1.00 96.56 515 ALA A O 1
ATOM 4012 N N . TRP A 1 516 ? 32.437 -0.552 -9.986 1.00 97.00 516 TRP A N 1
ATOM 4013 C CA . TRP A 1 516 ? 32.910 -0.063 -11.277 1.00 97.00 516 TRP A CA 1
ATOM 4014 C C . TRP A 1 516 ? 32.451 1.372 -11.510 1.00 97.00 516 TRP A C 1
ATOM 4016 O O . TRP A 1 516 ? 31.401 1.786 -11.026 1.00 97.00 516 TRP A O 1
ATOM 4026 N N . ARG A 1 517 ? 33.212 2.118 -12.308 1.00 95.81 517 ARG A N 1
ATOM 4027 C CA . ARG A 1 517 ? 32.860 3.456 -12.791 1.00 95.81 517 ARG A CA 1
ATOM 4028 C C . ARG A 1 517 ? 33.035 3.555 -14.298 1.00 95.81 517 ARG A C 1
ATOM 4030 O O . ARG A 1 517 ? 33.862 2.854 -14.891 1.00 95.81 517 ARG A O 1
ATOM 4037 N N . GLY A 1 518 ? 32.297 4.457 -14.926 1.00 92.62 518 GLY A N 1
ATOM 4038 C CA . GLY A 1 518 ? 32.401 4.667 -16.361 1.00 92.62 518 GLY A CA 1
ATOM 4039 C C . GLY A 1 518 ? 31.640 5.889 -16.860 1.00 92.62 518 GLY A C 1
ATOM 4040 O O . GLY A 1 518 ? 30.861 6.489 -16.116 1.00 92.62 518 GLY A O 1
ATOM 4041 N N . PRO A 1 519 ? 31.867 6.265 -18.130 1.00 91.75 519 PRO A N 1
ATOM 4042 C CA . PRO A 1 519 ? 31.070 7.299 -18.769 1.00 91.75 519 PRO A CA 1
ATOM 4043 C C . PRO A 1 519 ? 29.602 6.868 -18.791 1.00 91.75 519 PRO A C 1
ATOM 4045 O O . PRO A 1 519 ? 29.299 5.715 -19.111 1.00 91.75 519 PRO A O 1
ATOM 4048 N N . ALA A 1 520 ? 28.710 7.806 -18.476 1.00 93.38 520 ALA A N 1
ATOM 4049 C CA . ALA A 1 520 ? 27.279 7.558 -18.446 1.00 93.38 520 ALA A CA 1
ATOM 4050 C C . ALA A 1 520 ? 26.490 8.568 -19.286 1.00 93.38 520 ALA A C 1
ATOM 4052 O O . ALA A 1 520 ? 26.971 9.645 -19.671 1.00 93.38 520 ALA A O 1
ATOM 4053 N N . ARG A 1 521 ? 25.253 8.193 -19.597 1.00 90.19 521 ARG A N 1
ATOM 4054 C CA . ARG A 1 521 ? 24.234 9.056 -20.192 1.00 90.19 521 ARG A CA 1
ATOM 4055 C C . ARG A 1 521 ? 22.973 8.943 -19.362 1.00 90.19 521 ARG A C 1
ATOM 4057 O O . ARG A 1 521 ? 22.593 7.843 -18.973 1.00 90.19 521 ARG A O 1
ATOM 4064 N N . LEU A 1 522 ? 22.349 10.081 -19.120 1.00 89.81 522 LEU A N 1
ATOM 4065 C CA . LEU A 1 522 ? 21.086 10.199 -18.420 1.00 89.81 522 LEU A CA 1
ATOM 4066 C C . LEU A 1 522 ? 20.109 10.883 -19.363 1.00 89.81 522 LEU A C 1
ATOM 4068 O O . LEU A 1 522 ? 20.481 11.828 -20.053 1.00 89.81 522 LEU A O 1
ATOM 4072 N N . ASN A 1 523 ? 18.879 10.398 -19.400 1.00 85.31 523 ASN A N 1
ATOM 4073 C CA . ASN A 1 523 ? 17.772 11.112 -20.003 1.00 85.31 523 ASN A CA 1
ATOM 4074 C C . ASN A 1 523 ? 16.650 11.158 -18.976 1.00 85.31 523 ASN A C 1
ATOM 4076 O O . ASN A 1 523 ? 16.148 10.120 -18.547 1.00 85.31 523 ASN A O 1
ATOM 4080 N N . ILE A 1 524 ? 16.267 12.366 -18.593 1.00 79.25 524 ILE A N 1
ATOM 4081 C CA . ILE A 1 524 ? 15.046 12.638 -17.848 1.00 79.25 524 ILE A CA 1
ATOM 4082 C C . ILE A 1 524 ? 14.196 13.454 -18.808 1.00 79.25 524 ILE A C 1
ATOM 4084 O O . ILE A 1 524 ? 14.665 14.453 -19.353 1.00 79.25 524 ILE A O 1
ATOM 4088 N N . ILE A 1 525 ? 12.966 13.034 -19.070 1.00 70.06 525 ILE A N 1
ATOM 4089 C CA . ILE A 1 525 ? 12.075 13.820 -19.922 1.00 70.06 525 ILE A CA 1
ATOM 4090 C C . ILE A 1 525 ? 11.462 14.931 -19.048 1.00 70.06 525 ILE A C 1
ATOM 4092 O O . ILE A 1 525 ? 10.710 14.591 -18.137 1.00 70.06 525 ILE A O 1
ATOM 4096 N N . PRO A 1 526 ? 11.690 16.240 -19.289 1.00 46.72 526 PRO A N 1
ATOM 4097 C CA . PRO A 1 526 ? 12.731 16.909 -20.066 1.00 46.72 526 PRO A CA 1
ATOM 4098 C C . PRO A 1 526 ? 13.762 17.602 -19.148 1.00 46.72 526 PRO A C 1
ATOM 4100 O O . PRO A 1 526 ? 13.410 18.507 -18.401 1.00 46.72 526 PRO A O 1
ATOM 4103 N N . HIS A 1 527 ? 15.025 17.176 -19.210 1.00 27.81 527 HIS A N 1
ATOM 4104 C CA . HIS A 1 527 ? 16.260 17.963 -19.336 1.00 27.81 527 HIS A CA 1
ATOM 4105 C C . HIS A 1 527 ? 17.499 17.126 -18.921 1.00 27.81 527 HIS A C 1
ATOM 4107 O O . HIS A 1 527 ? 17.465 16.371 -17.954 1.00 27.81 527 HIS A O 1
ATOM 4113 N N . VAL A 1 528 ? 18.620 17.401 -19.610 1.00 35.16 528 VAL A N 1
ATOM 4114 C CA . VAL A 1 528 ? 20.048 17.254 -19.215 1.00 35.16 528 VAL A CA 1
ATOM 4115 C C . VAL A 1 528 ? 20.885 16.132 -19.873 1.00 35.16 528 VAL A C 1
ATOM 4117 O O . VAL A 1 528 ? 20.443 15.008 -20.065 1.00 35.16 528 VAL A O 1
ATOM 4120 N N . GLY A 1 529 ? 22.115 16.536 -20.250 1.00 41.06 529 GLY A N 1
ATOM 4121 C CA . GLY A 1 529 ? 23.193 15.789 -20.909 1.00 41.06 529 GLY A CA 1
ATOM 4122 C C . GLY A 1 529 ? 24.191 15.087 -19.968 1.00 41.06 529 GLY A C 1
ATOM 4123 O O . GLY A 1 529 ? 23.799 14.468 -18.996 1.00 41.06 529 GLY A O 1
ATOM 4124 N N . THR A 1 530 ? 25.484 15.091 -20.318 1.00 44.25 530 THR A N 1
ATOM 4125 C CA . THR A 1 530 ? 26.529 14.156 -19.829 1.00 44.25 530 THR A CA 1
ATOM 4126 C C . THR A 1 530 ? 26.688 14.052 -18.303 1.00 44.25 530 THR A C 1
ATOM 4128 O O . THR A 1 530 ? 26.860 15.068 -17.634 1.00 44.25 530 THR A O 1
ATOM 4131 N N . CYS A 1 531 ? 26.744 12.817 -17.783 1.00 68.56 531 CYS A N 1
ATOM 4132 C CA . CYS A 1 531 ? 26.849 12.486 -16.353 1.00 68.56 531 CYS A CA 1
ATOM 4133 C C . CYS A 1 531 ? 27.935 11.422 -16.083 1.00 68.56 531 CYS A C 1
ATOM 4135 O O . CYS A 1 531 ? 28.400 10.750 -17.011 1.00 68.56 531 CYS A O 1
ATOM 4137 N N . GLU A 1 532 ? 28.302 11.224 -14.814 1.00 72.12 532 GLU A N 1
ATOM 4138 C CA . GLU A 1 532 ? 29.181 10.127 -14.370 1.00 72.12 532 GLU A CA 1
ATOM 4139 C C . GLU A 1 532 ? 28.356 8.989 -13.755 1.00 72.12 532 GLU A C 1
ATOM 4141 O O . GLU A 1 532 ? 27.437 9.247 -12.979 1.00 72.12 532 GLU A O 1
ATOM 4146 N N . GLY A 1 533 ? 28.674 7.736 -14.102 1.00 68.00 533 GLY A N 1
ATOM 4147 C CA . GLY A 1 533 ? 27.967 6.548 -13.620 1.00 68.00 533 GLY A CA 1
ATOM 4148 C C . GLY A 1 533 ? 28.850 5.603 -12.805 1.00 68.00 533 GLY A C 1
ATOM 4149 O O . GLY A 1 533 ? 30.015 5.369 -13.140 1.00 68.00 533 GLY A O 1
ATOM 4150 N N . HIS A 1 534 ? 28.259 5.008 -11.774 1.00 88.19 534 HIS A N 1
ATOM 4151 C CA . HIS A 1 534 ? 28.843 3.989 -10.908 1.00 88.19 534 HIS A CA 1
ATOM 4152 C C . HIS A 1 534 ? 27.969 2.733 -10.941 1.00 88.19 534 HIS A C 1
ATOM 4154 O O . HIS A 1 534 ? 26.750 2.829 -10.830 1.00 88.19 534 HIS A O 1
ATOM 4160 N N . TYR A 1 535 ? 28.583 1.558 -11.058 1.00 91.00 535 TYR A N 1
ATOM 4161 C CA . TYR A 1 535 ? 27.914 0.263 -10.947 1.00 91.00 535 TYR A CA 1
ATOM 4162 C C . TYR A 1 535 ? 28.460 -0.494 -9.736 1.00 91.00 535 TYR A C 1
ATOM 4164 O O . TYR A 1 535 ? 29.654 -0.795 -9.690 1.00 91.00 535 TYR A O 1
ATOM 4172 N N . ILE A 1 536 ? 27.609 -0.788 -8.754 1.00 90.88 536 ILE A N 1
ATOM 4173 C CA . ILE A 1 536 ? 27.995 -1.403 -7.476 1.00 90.88 536 ILE A CA 1
ATOM 4174 C C . ILE A 1 536 ? 27.156 -2.660 -7.251 1.00 90.88 536 ILE A C 1
ATOM 4176 O O . ILE A 1 536 ? 25.935 -2.620 -7.367 1.00 90.88 536 ILE A O 1
ATOM 4180 N N . VAL A 1 537 ? 27.802 -3.769 -6.898 1.00 84.44 537 VAL A N 1
ATOM 4181 C CA . VAL A 1 537 ? 27.139 -5.021 -6.514 1.00 84.44 537 VAL A CA 1
ATOM 4182 C C . VAL A 1 537 ? 27.402 -5.274 -5.037 1.00 84.44 537 VAL A C 1
ATOM 4184 O O . VAL A 1 537 ? 28.549 -5.441 -4.622 1.00 84.44 537 VAL A O 1
ATOM 4187 N N . VAL A 1 538 ? 26.335 -5.309 -4.250 1.00 83.31 538 VAL A N 1
ATOM 4188 C CA . VAL A 1 538 ? 26.341 -5.556 -2.808 1.00 83.31 538 VAL A CA 1
ATOM 4189 C C . VAL A 1 538 ? 25.859 -6.984 -2.551 1.00 83.31 538 VAL A C 1
ATOM 4191 O O . VAL A 1 538 ? 24.813 -7.397 -3.055 1.00 83.31 538 VAL A O 1
ATOM 4194 N N . GLU A 1 539 ? 26.653 -7.747 -1.802 1.00 82.25 539 GLU A N 1
ATOM 4195 C CA . GLU A 1 539 ? 26.342 -9.128 -1.421 1.00 82.25 539 GLU A CA 1
ATOM 4196 C C . GLU A 1 539 ? 25.285 -9.160 -0.318 1.00 82.25 539 GLU A C 1
ATOM 4198 O O . GLU A 1 539 ? 24.233 -9.762 -0.518 1.00 82.25 539 GLU A O 1
ATOM 4203 N N . ASP A 1 540 ? 25.541 -8.433 0.773 1.00 79.62 540 ASP A N 1
ATOM 4204 C CA . ASP A 1 540 ? 24.668 -8.309 1.939 1.00 79.62 540 ASP A CA 1
ATOM 4205 C C . ASP A 1 540 ? 24.543 -6.836 2.359 1.00 79.62 540 ASP A C 1
ATOM 4207 O O . ASP A 1 540 ? 25.517 -6.078 2.314 1.00 79.62 540 ASP A O 1
ATOM 4211 N N . MET A 1 541 ? 23.346 -6.438 2.789 1.00 86.19 541 MET A N 1
ATOM 4212 C CA . MET A 1 541 ? 23.061 -5.160 3.443 1.00 86.19 541 MET A CA 1
ATOM 4213 C C . MET A 1 541 ? 21.863 -5.317 4.381 1.00 86.19 541 MET A C 1
ATOM 4215 O O . MET A 1 541 ? 20.877 -5.961 4.032 1.00 86.19 541 MET A O 1
ATOM 4219 N N . VAL A 1 542 ? 21.901 -4.675 5.544 1.00 83.88 542 VAL A N 1
ATOM 4220 C CA . VAL A 1 542 ? 20.757 -4.578 6.456 1.00 83.88 542 VAL A CA 1
ATOM 4221 C C . VAL A 1 542 ? 20.251 -3.142 6.460 1.00 83.88 542 VAL A C 1
ATOM 4223 O O . VAL A 1 542 ? 21.035 -2.208 6.637 1.00 83.88 542 VAL A O 1
ATOM 4226 N N . LEU A 1 543 ? 18.941 -2.959 6.279 1.00 79.12 543 LEU A N 1
ATOM 4227 C CA . LEU A 1 543 ? 18.285 -1.675 6.524 1.00 79.12 543 LEU A CA 1
ATOM 4228 C C . LEU A 1 543 ? 17.741 -1.690 7.962 1.00 79.12 543 LEU A C 1
ATOM 4230 O O . LEU A 1 543 ? 16.733 -2.359 8.201 1.00 79.12 543 LEU A O 1
ATOM 4234 N N . PRO A 1 544 ? 18.423 -1.048 8.929 1.00 82.25 544 PRO A N 1
ATOM 4235 C CA . PRO A 1 544 ? 18.053 -1.137 10.337 1.00 82.25 544 PRO A CA 1
ATOM 4236 C C . PRO A 1 544 ? 16.826 -0.273 10.666 1.00 82.25 544 PRO A C 1
ATOM 4238 O O . PRO A 1 544 ? 16.245 0.385 9.803 1.00 82.25 544 PRO A O 1
ATOM 4241 N N . GLU A 1 545 ? 16.458 -0.253 11.947 1.00 82.56 545 GLU A N 1
ATOM 4242 C CA . GLU A 1 545 ? 15.574 0.769 12.517 1.00 82.56 545 GLU A CA 1
ATOM 4243 C C . GLU A 1 545 ? 16.108 2.175 12.217 1.00 82.56 545 GLU A C 1
ATOM 4245 O O . GLU A 1 545 ? 17.324 2.405 12.209 1.00 82.56 545 GLU A O 1
ATOM 4250 N N . GLY A 1 546 ? 15.197 3.114 11.971 1.00 71.62 546 GLY A N 1
ATOM 4251 C CA . GLY A 1 546 ? 15.568 4.507 11.766 1.00 71.62 546 GLY A CA 1
ATOM 4252 C C . GLY A 1 546 ? 15.943 5.220 13.059 1.00 71.62 546 GLY A C 1
ATOM 4253 O O . GLY A 1 546 ? 15.896 4.669 14.154 1.00 71.62 546 GLY A O 1
ATOM 4254 N N . THR A 1 547 ? 16.321 6.486 12.939 1.00 84.62 547 THR A N 1
ATOM 4255 C CA . THR A 1 547 ? 16.466 7.395 14.083 1.00 84.62 547 THR A CA 1
ATOM 4256 C C . THR A 1 547 ? 15.622 8.632 13.827 1.00 84.62 547 THR A C 1
ATOM 4258 O O . THR A 1 547 ? 15.781 9.270 12.787 1.00 84.62 547 THR A O 1
ATOM 4261 N N . LEU A 1 548 ? 14.717 8.971 14.752 1.00 87.12 548 LEU A N 1
ATOM 4262 C CA . LEU A 1 548 ? 13.950 10.214 14.678 1.00 87.12 548 LEU A CA 1
ATOM 4263 C C . LEU A 1 548 ? 14.891 11.406 14.846 1.00 87.12 548 LEU A C 1
ATOM 4265 O O . LEU A 1 548 ? 15.546 11.547 15.875 1.00 87.12 548 LEU A O 1
ATOM 4269 N N . ILE A 1 549 ? 14.936 12.255 13.828 1.00 86.19 549 ILE A N 1
ATOM 4270 C CA . ILE A 1 549 ? 15.715 13.490 13.816 1.00 86.19 549 ILE A CA 1
ATOM 4271 C C . ILE A 1 549 ? 14.858 14.666 14.300 1.00 86.19 549 ILE A C 1
ATOM 4273 O O . ILE A 1 549 ? 15.337 15.518 15.045 1.00 86.19 549 ILE A O 1
ATOM 4277 N N . HIS A 1 550 ? 13.598 14.731 13.865 1.00 84.56 550 HIS A N 1
ATOM 4278 C CA . HIS A 1 550 ? 12.698 15.845 14.161 1.00 84.56 550 HIS A CA 1
ATOM 4279 C C . HIS A 1 550 ? 11.230 15.445 13.950 1.00 84.56 550 HIS A C 1
ATOM 4281 O O . HIS A 1 550 ? 10.954 14.635 13.065 1.00 84.56 550 HIS A O 1
ATOM 4287 N N . ASP A 1 551 ? 10.306 16.014 14.732 1.00 87.62 551 ASP A N 1
ATOM 4288 C CA . ASP A 1 551 ? 8.857 15.787 14.632 1.00 87.62 551 ASP A CA 1
ATOM 4289 C C . ASP A 1 551 ? 8.102 17.123 14.555 1.00 87.62 551 ASP A C 1
ATOM 4291 O O . ASP A 1 551 ? 7.954 17.829 15.552 1.00 87.62 551 ASP A O 1
ATOM 4295 N N . TYR A 1 552 ? 7.591 17.441 13.366 1.00 87.75 552 TYR A N 1
ATOM 4296 C CA . TYR A 1 552 ? 6.916 18.706 13.074 1.00 87.75 552 TYR A CA 1
ATOM 4297 C C . TYR A 1 552 ? 5.562 18.840 13.788 1.00 87.75 552 TYR A C 1
ATOM 4299 O O . TYR A 1 552 ? 5.042 19.952 13.931 1.00 87.75 552 TYR A O 1
ATOM 4307 N N . THR A 1 553 ? 4.969 17.736 14.257 1.00 82.06 553 THR A N 1
ATOM 4308 C CA . THR A 1 553 ? 3.665 17.762 14.942 1.00 82.06 553 THR A CA 1
ATOM 4309 C C . THR A 1 553 ? 3.759 18.290 16.377 1.00 82.06 553 THR A C 1
ATOM 4311 O O . THR A 1 553 ? 2.766 18.779 16.911 1.00 82.06 553 THR A O 1
ATOM 4314 N N . LEU A 1 554 ? 4.953 18.268 16.983 1.00 80.44 554 LEU A N 1
ATOM 4315 C CA . LEU A 1 554 ? 5.170 18.622 18.392 1.00 80.44 554 LEU A CA 1
ATOM 4316 C C . LEU A 1 554 ? 5.606 20.080 18.619 1.00 80.44 554 LEU A C 1
ATOM 4318 O O . LEU A 1 554 ? 5.598 20.547 19.754 1.00 80.44 554 LEU A O 1
ATOM 4322 N N . ASP A 1 555 ? 5.937 20.821 17.562 1.00 69.06 555 ASP A N 1
ATOM 4323 C CA . ASP A 1 555 ? 6.506 22.178 17.653 1.00 69.06 555 ASP A CA 1
ATOM 4324 C C . ASP A 1 555 ? 5.497 23.300 17.986 1.00 69.06 555 ASP A C 1
ATOM 4326 O O . ASP A 1 555 ? 5.819 24.488 17.906 1.00 69.06 555 ASP A O 1
ATOM 4330 N N . ALA A 1 556 ? 4.268 22.966 18.389 1.00 45.09 556 ALA A N 1
ATOM 4331 C CA . ALA A 1 556 ? 3.287 23.959 18.817 1.00 45.09 556 ALA A CA 1
ATOM 4332 C C . ALA A 1 556 ? 3.678 24.554 20.188 1.00 45.09 556 ALA A C 1
ATOM 4334 O O . ALA A 1 556 ? 3.344 23.996 21.231 1.00 45.09 556 ALA A O 1
ATOM 4335 N N . GLY A 1 557 ? 4.392 25.688 20.193 1.00 39.75 557 GLY A N 1
ATOM 4336 C CA . GLY A 1 557 ? 4.642 26.454 21.424 1.00 39.75 557 GLY A CA 1
ATOM 4337 C C . GLY A 1 557 ? 5.900 27.325 21.498 1.00 39.75 557 GLY A C 1
ATOM 4338 O O . GLY A 1 557 ? 6.143 27.905 22.552 1.00 39.75 557 GLY A O 1
ATOM 4339 N N . LYS A 1 558 ? 6.705 27.453 20.437 1.00 33.47 558 LYS A N 1
ATOM 4340 C CA . LYS A 1 558 ? 7.786 28.457 20.386 1.00 33.47 558 LYS A CA 1
ATOM 4341 C C . LYS A 1 558 ? 7.411 29.610 19.457 1.00 33.47 558 LYS A C 1
ATOM 4343 O O . LYS A 1 558 ? 8.076 29.843 18.457 1.00 33.47 558 LYS A O 1
ATOM 4348 N N . GLU A 1 559 ? 6.331 30.313 19.785 1.00 32.91 559 GLU A N 1
ATOM 4349 C CA . GLU A 1 559 ? 6.209 31.705 19.347 1.00 32.91 559 GLU A CA 1
ATOM 4350 C C . GLU A 1 559 ? 7.218 32.553 20.138 1.00 32.91 559 GLU A C 1
ATOM 4352 O O . GLU A 1 559 ? 7.501 32.288 21.309 1.00 32.91 559 GLU A O 1
ATOM 4357 N N . ASP A 1 560 ? 7.807 33.528 19.454 1.00 37.22 560 ASP A N 1
ATOM 4358 C CA . ASP A 1 560 ? 8.911 34.379 19.885 1.00 37.22 560 ASP A CA 1
ATOM 4359 C C . ASP A 1 560 ? 8.770 34.964 21.305 1.00 37.22 560 ASP A C 1
ATOM 4361 O O . ASP A 1 560 ? 8.184 36.023 21.527 1.00 37.22 560 ASP A O 1
ATOM 4365 N N . HIS A 1 561 ? 9.463 34.353 22.267 1.00 30.91 561 HIS A N 1
ATOM 4366 C CA . HIS A 1 561 ? 10.014 35.059 23.426 1.00 30.91 561 HIS A CA 1
ATOM 4367 C C . HIS A 1 561 ? 11.520 35.284 23.232 1.00 30.91 561 HIS A C 1
ATOM 4369 O O . HIS A 1 561 ? 12.355 34.858 24.025 1.00 30.91 561 HIS A O 1
ATOM 4375 N N . GLN A 1 562 ? 11.869 35.999 22.165 1.00 29.34 562 GLN A N 1
ATOM 4376 C CA . GLN A 1 562 ? 13.036 36.881 22.161 1.00 29.34 562 GLN A CA 1
ATOM 4377 C C . GLN A 1 562 ? 12.560 38.319 21.941 1.00 29.34 562 GLN A C 1
ATOM 4379 O O . GLN A 1 562 ? 12.915 38.988 20.976 1.00 29.34 562 GLN A O 1
ATOM 4384 N N . GLN A 1 563 ? 11.751 38.817 22.880 1.00 30.17 563 GLN A N 1
ATOM 4385 C CA . GLN A 1 563 ? 11.750 40.250 23.140 1.00 30.17 563 GLN A CA 1
ATOM 4386 C C . GLN A 1 563 ? 13.106 40.600 23.747 1.00 30.17 563 GLN A C 1
ATOM 4388 O O . GLN A 1 563 ? 13.487 40.094 24.803 1.00 30.17 563 GLN A O 1
ATOM 4393 N N . GLN A 1 564 ? 13.839 41.435 23.016 1.00 30.28 564 GLN A N 1
ATOM 4394 C CA . GLN A 1 564 ? 15.041 42.113 23.467 1.00 30.28 564 GLN A CA 1
ATOM 4395 C C . GLN A 1 564 ? 14.793 42.722 24.850 1.00 30.28 564 GLN A C 1
ATOM 4397 O O . GLN A 1 564 ? 13.907 43.553 25.035 1.00 30.28 564 GLN A O 1
ATOM 4402 N N . SER A 1 565 ? 15.585 42.293 25.825 1.00 26.20 565 SER A N 1
ATOM 4403 C CA . SER A 1 565 ? 15.714 42.973 27.103 1.00 26.20 565 SER A CA 1
ATOM 4404 C C . SER A 1 565 ? 16.479 44.282 26.883 1.00 26.20 565 SER A C 1
ATOM 4406 O O . SER A 1 565 ? 17.711 44.287 26.895 1.00 26.20 565 SER A O 1
ATOM 4408 N N . GLU A 1 566 ? 15.766 45.385 26.668 1.00 31.08 566 GLU A N 1
ATOM 4409 C CA . GLU A 1 566 ? 16.300 46.722 26.942 1.00 31.08 566 GLU A CA 1
ATOM 4410 C C . GLU A 1 566 ? 16.168 47.020 28.449 1.00 31.08 566 GLU A C 1
ATOM 4412 O O . GLU A 1 566 ? 15.151 46.669 29.059 1.00 31.08 566 GLU A O 1
ATOM 4417 N N . PRO A 1 567 ? 17.187 47.616 29.095 1.00 28.59 567 PRO A N 1
ATOM 4418 C CA . PRO A 1 567 ? 17.118 47.950 30.508 1.00 28.59 567 PRO A CA 1
ATOM 4419 C C . PRO A 1 567 ? 16.244 49.186 30.749 1.00 28.59 567 PRO A C 1
ATOM 4421 O O . PRO A 1 567 ? 16.186 50.115 29.950 1.00 28.59 567 PRO A O 1
ATOM 4424 N N . ALA A 1 568 ? 15.577 49.156 31.898 1.00 27.33 568 ALA A N 1
ATOM 4425 C CA . ALA A 1 568 ? 14.568 50.094 32.355 1.00 27.33 568 ALA A CA 1
ATOM 4426 C C . ALA A 1 568 ? 15.008 51.568 32.368 1.00 27.33 568 ALA A C 1
ATOM 4428 O O . ALA A 1 568 ? 15.975 51.923 33.041 1.00 27.33 568 ALA A O 1
ATOM 4429 N N . GLU A 1 569 ? 14.172 52.434 31.792 1.00 28.45 569 GLU A N 1
ATOM 4430 C CA . GLU A 1 569 ? 13.970 53.789 32.301 1.00 28.45 569 GLU A CA 1
ATOM 4431 C C . GLU A 1 569 ? 12.524 53.960 32.765 1.00 28.45 569 GLU A C 1
ATOM 4433 O O . GLU A 1 569 ? 11.554 53.548 32.128 1.00 28.45 569 GLU A O 1
ATOM 4438 N N . ALA A 1 570 ? 12.418 54.501 33.970 1.00 28.33 570 ALA A N 1
ATOM 4439 C CA . ALA A 1 570 ? 11.202 54.631 34.731 1.00 28.33 570 ALA A CA 1
ATOM 4440 C C . ALA A 1 570 ? 10.386 55.861 34.313 1.00 28.33 570 ALA A C 1
ATOM 4442 O O . ALA A 1 570 ? 10.934 56.904 33.974 1.00 28.33 570 ALA A O 1
ATOM 4443 N N . SER A 1 571 ? 9.085 55.748 34.589 1.00 26.77 571 SER A N 1
ATOM 4444 C CA . SER A 1 571 ? 8.235 56.799 35.161 1.00 26.77 571 SER A CA 1
ATOM 4445 C C . SER A 1 571 ? 7.220 57.499 34.246 1.00 26.77 571 SER A C 1
ATOM 4447 O O . SER A 1 571 ? 7.551 58.256 33.343 1.00 26.77 571 SER A O 1
ATOM 4449 N N . ALA A 1 572 ? 5.974 57.359 34.714 1.00 29.22 572 ALA A N 1
ATOM 4450 C CA . ALA A 1 572 ? 4.879 58.330 34.724 1.00 29.22 572 ALA A CA 1
ATOM 4451 C C . ALA A 1 572 ? 3.837 58.293 33.591 1.00 29.22 572 ALA A C 1
ATOM 4453 O O . ALA A 1 572 ? 3.921 58.979 32.583 1.00 29.22 572 ALA A O 1
ATOM 4454 N N . ALA A 1 573 ? 2.773 57.547 33.909 1.00 29.42 573 ALA A N 1
ATOM 4455 C CA . ALA A 1 573 ? 1.382 58.003 33.977 1.00 29.42 573 ALA A CA 1
ATOM 4456 C C . ALA A 1 573 ? 0.765 58.691 32.744 1.00 29.42 573 ALA A C 1
ATOM 4458 O O . ALA A 1 573 ? 0.966 59.871 32.470 1.00 29.42 573 ALA A O 1
ATOM 4459 N N . ALA A 1 574 ? -0.145 57.951 32.111 1.00 29.16 574 ALA A N 1
ATOM 4460 C CA . ALA A 1 574 ? -1.190 58.487 31.251 1.00 29.16 574 ALA A CA 1
ATOM 4461 C C . ALA A 1 574 ? -2.090 59.502 31.984 1.00 29.16 574 ALA A C 1
ATOM 4463 O O . ALA A 1 574 ? -2.352 59.358 33.183 1.00 29.16 574 ALA A O 1
ATOM 4464 N N . PRO A 1 575 ? -2.731 60.396 31.220 1.00 27.06 575 PRO A N 1
ATOM 4465 C CA . PRO A 1 575 ? -4.146 60.647 31.412 1.00 27.06 575 PRO A CA 1
ATOM 4466 C C . PRO A 1 575 ? -4.954 60.316 30.153 1.00 27.06 575 PRO A C 1
ATOM 4468 O O . PRO A 1 575 ? -4.502 60.423 29.016 1.00 27.06 575 PRO A O 1
ATOM 4471 N N . GLN A 1 576 ? -6.171 59.864 30.422 1.00 29.06 576 GLN A N 1
ATOM 4472 C CA . GLN A 1 576 ? -7.201 59.435 29.484 1.00 29.06 576 GLN A CA 1
ATOM 4473 C C . GLN A 1 576 ? -7.966 60.635 28.849 1.00 29.06 576 GLN A C 1
ATOM 4475 O O . GLN A 1 576 ? -7.623 61.782 29.131 1.00 29.06 576 GLN A O 1
ATOM 4480 N N . PRO A 1 577 ? -8.934 60.401 27.935 1.00 40.97 577 PRO A N 1
ATOM 4481 C CA . PRO A 1 577 ? -9.018 61.063 26.634 1.00 40.97 577 PRO A CA 1
ATOM 4482 C C . PRO A 1 577 ? -10.004 62.240 26.581 1.00 40.97 577 PRO A C 1
ATOM 4484 O O . PRO A 1 577 ? -10.912 62.353 27.401 1.00 40.97 577 PRO A O 1
ATOM 4487 N N . GLY A 1 578 ? -9.876 63.075 25.545 1.00 26.58 578 GLY A N 1
ATOM 4488 C CA . GLY A 1 578 ? -10.806 64.168 25.263 1.00 26.58 578 GLY A CA 1
ATOM 4489 C C . GLY A 1 578 ? -10.966 64.438 23.766 1.00 26.58 578 GLY A C 1
ATOM 4490 O O . GLY A 1 578 ? -10.043 64.919 23.123 1.00 26.58 578 GLY A O 1
ATOM 4491 N N . THR A 1 579 ? -12.146 64.082 23.252 1.00 29.97 579 THR A N 1
ATOM 4492 C CA . THR A 1 579 ? -13.011 64.838 22.319 1.00 29.97 579 THR A CA 1
ATOM 4493 C C . THR A 1 579 ? -12.378 65.755 21.259 1.00 29.97 579 THR A C 1
ATOM 4495 O O . THR A 1 579 ? -11.751 66.754 21.602 1.00 29.97 579 THR A O 1
ATOM 4498 N N . GLY A 1 580 ? -12.721 65.555 19.981 1.00 27.92 580 GLY A N 1
ATOM 4499 C CA . GLY A 1 580 ? -12.581 66.616 18.978 1.00 27.92 580 GLY A CA 1
ATOM 4500 C C . GLY A 1 580 ? -12.787 66.165 17.536 1.00 27.92 580 GLY A C 1
ATOM 4501 O O . GLY A 1 580 ? -12.080 65.293 17.053 1.00 27.92 580 GLY A O 1
ATOM 4502 N N . ASP A 1 581 ? -13.767 66.779 16.888 1.00 27.91 581 ASP A N 1
ATOM 4503 C CA . ASP A 1 581 ? -14.305 66.529 15.552 1.00 27.91 581 ASP A CA 1
ATOM 4504 C C . ASP A 1 581 ? -13.387 66.869 14.357 1.00 27.91 581 ASP A C 1
ATOM 4506 O O . ASP A 1 581 ? -12.568 67.780 14.418 1.00 27.91 581 ASP A O 1
ATOM 4510 N N . ALA A 1 582 ? -13.705 66.192 13.245 1.00 32.28 582 ALA A N 1
ATOM 4511 C CA . ALA A 1 582 ? -13.793 66.649 11.848 1.00 32.28 582 ALA A CA 1
ATOM 4512 C C . ALA A 1 582 ? -12.589 67.246 11.073 1.00 32.28 582 ALA A C 1
ATOM 4514 O O . ALA A 1 582 ? -11.855 68.119 11.519 1.00 32.28 582 ALA A O 1
ATOM 4515 N N . SER A 1 583 ? -12.586 66.870 9.782 1.00 30.30 583 SER A N 1
ATOM 4516 C CA . SER A 1 583 ? -11.810 67.346 8.618 1.00 30.30 583 SER A CA 1
ATOM 4517 C C . SER A 1 583 ? -10.470 66.644 8.343 1.00 30.30 583 SER A C 1
ATOM 4519 O O . SER A 1 583 ? -9.513 66.769 9.092 1.00 30.30 583 SER A O 1
ATOM 4521 N N . ASP A 1 584 ? -10.405 65.868 7.251 1.00 32.81 584 ASP A N 1
ATOM 4522 C CA . ASP A 1 584 ? -9.727 66.286 6.005 1.00 32.81 584 ASP A CA 1
ATOM 4523 C C . ASP A 1 584 ? -9.498 65.075 5.062 1.00 32.81 584 ASP A C 1
ATOM 4525 O O . ASP A 1 584 ? -8.438 64.447 5.017 1.00 32.81 584 ASP A O 1
ATOM 4529 N N . SER A 1 585 ? -10.536 64.693 4.311 1.00 39.00 585 SER A N 1
ATOM 4530 C CA . SER A 1 585 ? -10.495 63.636 3.291 1.00 39.00 585 SER A CA 1
ATOM 4531 C C . SER A 1 585 ? -10.198 64.223 1.905 1.00 39.00 585 SER A C 1
ATOM 4533 O O . SER A 1 585 ? -11.043 64.162 1.013 1.00 39.00 585 SER A O 1
ATOM 4535 N N . ALA A 1 586 ? -9.022 64.834 1.726 1.00 39.72 586 ALA A N 1
ATOM 4536 C CA . ALA A 1 586 ? -8.639 65.452 0.447 1.00 39.72 586 ALA A CA 1
ATOM 4537 C C . ALA A 1 586 ? -7.138 65.355 0.088 1.00 39.72 586 ALA A C 1
ATOM 4539 O O . ALA A 1 586 ? -6.661 66.113 -0.752 1.00 39.72 586 ALA A O 1
ATOM 4540 N N . SER A 1 587 ? -6.362 64.426 0.672 1.00 46.62 587 SER A N 1
ATOM 4541 C CA . SER A 1 587 ? -4.897 64.385 0.445 1.00 46.62 587 SER A CA 1
ATOM 4542 C C . SER A 1 587 ? -4.279 63.037 0.039 1.00 46.62 587 SER A C 1
ATOM 4544 O O . SER A 1 587 ? -3.061 62.963 -0.150 1.00 46.62 587 SER A O 1
ATOM 4546 N N . GLN A 1 588 ? -5.066 61.976 -0.182 1.00 41.31 588 GLN A N 1
ATOM 4547 C CA . GLN A 1 588 ? -4.517 60.678 -0.623 1.00 41.31 588 GLN A CA 1
ATOM 4548 C C . GLN A 1 588 ? -4.677 60.381 -2.124 1.00 41.31 588 GLN A C 1
ATOM 4550 O O . GLN A 1 588 ? -3.859 59.651 -2.685 1.00 41.31 588 GLN A O 1
ATOM 4555 N N . GLU A 1 589 ? -5.631 61.009 -2.812 1.00 40.50 589 GLU A N 1
ATOM 4556 C CA . GLU A 1 589 ? -5.896 60.746 -4.236 1.00 40.50 589 GLU A CA 1
ATOM 4557 C C . GLU A 1 589 ? -4.930 61.506 -5.178 1.00 40.50 589 GLU A C 1
ATOM 4559 O O . GLU A 1 589 ? -4.510 60.993 -6.217 1.00 40.50 589 GLU A O 1
ATOM 4564 N N . GLU A 1 590 ? -4.434 62.674 -4.752 1.00 40.81 590 GLU A N 1
ATOM 4565 C CA . GLU A 1 590 ? -3.453 63.494 -5.488 1.00 40.81 590 GLU A CA 1
ATOM 4566 C C . GLU A 1 590 ? -2.031 62.877 -5.483 1.00 40.81 590 GLU A C 1
ATOM 4568 O O . GLU A 1 590 ? -1.240 63.060 -6.415 1.00 40.81 590 GLU A O 1
ATOM 4573 N N . ARG A 1 591 ? -1.691 62.087 -4.448 1.00 45.00 591 ARG A N 1
ATOM 4574 C CA . ARG A 1 591 ? -0.387 61.399 -4.326 1.00 45.00 591 ARG A CA 1
ATOM 4575 C C . ARG A 1 591 ? -0.286 60.142 -5.190 1.00 45.00 591 ARG A C 1
ATOM 4577 O O . ARG A 1 591 ? 0.823 59.766 -5.572 1.00 45.00 591 ARG A O 1
ATOM 4584 N N . PHE A 1 592 ? -1.413 59.519 -5.528 1.00 40.91 592 PHE A N 1
ATOM 4585 C CA . PHE A 1 592 ? -1.449 58.314 -6.358 1.00 40.91 592 PHE A CA 1
ATOM 4586 C C . PHE A 1 592 ? -1.271 58.645 -7.850 1.00 40.91 592 PHE A C 1
ATOM 4588 O O . PHE A 1 592 ? -0.552 57.949 -8.568 1.00 40.91 592 PHE A O 1
ATOM 4595 N N . ARG A 1 593 ? -1.817 59.782 -8.304 1.00 41.50 593 ARG A N 1
ATOM 4596 C CA . ARG A 1 593 ? -1.774 60.207 -9.714 1.00 41.50 593 ARG A CA 1
ATOM 4597 C C . ARG A 1 593 ? -0.380 60.654 -10.183 1.00 41.50 593 ARG A C 1
ATOM 4599 O O . ARG A 1 593 ? 0.028 60.323 -11.291 1.00 41.50 593 ARG A O 1
ATOM 4606 N N . ARG A 1 594 ? 0.416 61.296 -9.315 1.00 42.22 594 ARG A N 1
ATOM 4607 C CA . ARG A 1 594 ? 1.785 61.759 -9.647 1.00 42.22 594 ARG A CA 1
ATOM 4608 C C . ARG A 1 594 ? 2.846 60.653 -9.731 1.00 42.22 594 ARG A C 1
ATOM 4610 O O . ARG A 1 594 ? 3.949 60.914 -10.206 1.00 42.22 594 ARG A O 1
ATOM 4617 N N . ARG A 1 595 ? 2.551 59.426 -9.284 1.00 41.16 595 ARG A N 1
ATOM 4618 C CA . ARG A 1 595 ? 3.511 58.304 -9.327 1.00 41.16 595 ARG A CA 1
ATOM 4619 C C . ARG A 1 595 ? 3.383 57.449 -10.596 1.00 41.16 595 ARG A C 1
ATOM 4621 O O . ARG A 1 595 ? 4.341 56.766 -10.945 1.00 41.16 595 ARG A O 1
ATOM 4628 N N . MET A 1 596 ? 2.258 57.540 -11.313 1.00 37.25 596 MET A N 1
ATOM 4629 C CA . MET A 1 596 ? 2.009 56.798 -12.559 1.00 37.25 596 MET A CA 1
ATOM 4630 C C . MET A 1 596 ? 2.609 57.440 -13.824 1.00 37.25 596 MET A C 1
ATOM 4632 O O . MET A 1 596 ? 2.849 56.733 -14.796 1.00 37.25 596 MET A O 1
ATOM 4636 N N . GLU A 1 597 ? 2.926 58.737 -13.824 1.00 36.94 597 GLU A N 1
ATOM 4637 C CA . GLU A 1 597 ? 3.434 59.436 -15.023 1.00 36.94 597 GLU A CA 1
ATOM 4638 C C . GLU A 1 597 ? 4.960 59.342 -15.231 1.00 36.94 597 GLU A C 1
ATOM 4640 O O . GLU A 1 597 ? 5.481 59.869 -16.209 1.00 36.94 597 GLU A O 1
ATOM 4645 N N . ARG A 1 598 ? 5.706 58.635 -14.367 1.00 38.06 598 ARG A N 1
ATOM 4646 C CA . ARG A 1 598 ? 7.169 58.455 -14.513 1.00 38.06 598 ARG A CA 1
ATOM 4647 C C . ARG A 1 598 ? 7.619 57.122 -15.120 1.00 38.06 598 ARG A C 1
ATOM 4649 O O . ARG A 1 598 ? 8.819 56.924 -15.265 1.00 38.06 598 ARG A O 1
ATOM 4656 N N . PHE A 1 599 ? 6.700 56.228 -15.493 1.00 32.69 599 PHE A N 1
ATOM 4657 C CA . PHE A 1 599 ? 7.046 54.893 -16.019 1.00 32.69 599 PHE A CA 1
ATOM 4658 C C . PHE A 1 599 ? 6.816 54.700 -17.528 1.00 32.69 599 PHE A C 1
ATOM 4660 O O . PHE A 1 599 ? 7.037 53.609 -18.045 1.00 32.69 599 PHE A O 1
ATOM 4667 N N . LEU A 1 600 ? 6.419 55.745 -18.257 1.00 32.91 600 LEU A N 1
ATOM 4668 C CA . LEU A 1 600 ? 6.202 55.688 -19.705 1.00 32.91 600 LEU A CA 1
ATOM 4669 C C . LEU A 1 600 ? 7.054 56.742 -20.412 1.00 32.91 600 LEU A C 1
ATOM 4671 O O . LEU A 1 600 ? 6.535 57.791 -20.776 1.00 32.91 600 LEU A O 1
ATOM 4675 N N . GLN A 1 601 ? 8.352 56.477 -20.605 1.00 31.19 601 GLN A N 1
ATOM 4676 C CA . GLN A 1 601 ? 9.164 57.156 -21.625 1.00 31.19 601 GLN A CA 1
ATOM 4677 C C . GLN A 1 601 ? 10.479 56.396 -21.939 1.00 31.19 601 GLN A C 1
ATOM 4679 O O . GLN A 1 601 ? 11.380 56.337 -21.109 1.00 31.19 601 GLN A O 1
ATOM 4684 N N . MET A 1 602 ? 10.576 55.942 -23.205 1.00 30.00 602 MET A N 1
ATOM 4685 C CA . MET A 1 602 ? 11.773 55.634 -24.037 1.00 30.00 602 MET A CA 1
ATOM 4686 C C . MET A 1 602 ? 12.295 54.165 -24.112 1.00 30.00 602 MET A C 1
ATOM 4688 O O . MET A 1 602 ? 12.009 53.374 -23.222 1.00 30.00 602 MET A O 1
ATOM 4692 N N . PRO A 1 603 ? 13.017 53.757 -25.191 1.00 38.72 603 PRO A N 1
ATOM 4693 C CA . PRO A 1 603 ? 12.439 53.331 -26.473 1.00 38.72 603 PRO A CA 1
ATOM 4694 C C . PRO A 1 603 ? 12.966 51.965 -26.994 1.00 38.72 603 PRO A C 1
ATOM 4696 O O . PRO A 1 603 ? 13.908 51.374 -26.478 1.00 38.72 603 PRO A O 1
ATOM 4699 N N . THR A 1 604 ? 12.332 51.493 -28.067 1.00 37.69 604 THR A N 1
ATOM 4700 C CA . THR A 1 604 ? 12.559 50.273 -28.864 1.00 37.69 604 THR A CA 1
ATOM 4701 C C . THR A 1 604 ? 13.977 50.135 -29.448 1.00 37.69 604 THR A C 1
ATOM 4703 O O . THR A 1 604 ? 14.416 51.058 -30.128 1.00 37.69 604 THR A O 1
ATOM 4706 N N . ILE A 1 605 ? 14.623 48.959 -29.322 1.00 27.92 605 ILE A N 1
ATOM 4707 C CA . ILE A 1 605 ? 15.655 48.453 -30.260 1.00 27.92 605 ILE A CA 1
ATOM 4708 C C . ILE A 1 605 ? 15.505 46.928 -30.443 1.00 27.92 605 ILE A C 1
ATOM 4710 O O . ILE A 1 605 ? 15.237 46.190 -29.501 1.00 27.92 605 ILE A O 1
ATOM 4714 N N . VAL A 1 606 ? 15.650 46.518 -31.702 1.00 32.22 606 VAL A N 1
ATOM 4715 C CA . VAL A 1 606 ? 15.530 45.187 -32.316 1.00 32.22 606 VAL A CA 1
ATOM 4716 C C . VAL A 1 606 ? 16.816 44.362 -32.153 1.00 32.22 606 VAL A C 1
ATOM 4718 O O . VAL A 1 606 ? 17.877 44.872 -32.507 1.00 32.22 606 VAL A O 1
ATOM 4721 N N . GLN A 1 607 ? 16.712 43.096 -31.728 1.00 33.97 607 GLN A N 1
ATOM 4722 C CA . GLN A 1 607 ? 17.158 41.884 -32.452 1.00 33.97 607 GLN A CA 1
ATOM 4723 C C . GLN A 1 607 ? 16.750 40.615 -31.702 1.00 33.97 607 GLN A C 1
ATOM 4725 O O . GLN A 1 607 ? 16.918 40.589 -30.464 1.00 33.97 607 GLN A O 1
#

Foldseek 3Di:
DDDDDDDDDDDDDDDDDDDDDDDDDDDDDDDDDDFACELVNLLVDLAFPSVDHLWDDDFKWFAFKKKKKWKFFFDPLLVQAQDEPPKAAPHRIKIWMKIWRCQIPRFHTWIKIFIWTWIDDVNHTEIETQAMEIQGPSCVQSVQQQANHQYFYWDWDWDDDPQKTKIWTGHPNHTFKIKIWGPQPAFDDPVVVVVVQQHKYWYFHFFAELQLFTPFTFIKIFGKPPKDWPGKGWGAMDMDGDDDLQRGPCSRPGPGTPTMMITTIIIITAFIDTPDTLCVVVVVVVVVPVVPDDVVPVVVVVVVVVVVVVPDDDDDPSSHYCYSVNSRLQSGGSSRRHLFHSFWKKKFFKKKKKWKDFDDQVVCRHSDYRQKAFDRIWIWMWMWIAIPRQGTKIKTWIWTWIDHVNAIAIETSAMEMQTRSCQCCCQRNVQHRYHYWDWDWDDDPQKTKIWTDDVNDTFKIKIWGPQDAWDDVVVVCVVQQHWYWHFHFRAYSNSGTPWTFIWTKGKPPWAWPTKGWGWMFMCGVDDDGTTIIMMTTTGIIITHRIDTPDTSVPPPDPDDPPPDDDDDDDDDDDDDDDDDDDDDPDPPVVVVVVVVVPPDDDDDDDD

Organism: Acanthamoeba castellanii (strain ATCC 30010 / Neff) (NCBI:txid1257118)

Sequence (607 aa):
MLRRSHSAARSVLSGAPCVLATSGTRCLASSTLNGGLTREQILALPSMPAISPSYPMGPYRFVNREYFIVTYETDMDSLRRVIPEPLEPISNQVLYEWIAMPDSSGFGSYQESGTVVPCLYEGKPVNYTVQMFLNDEPPIACGREIWGFPKKYAEAELRVEKDTLTGILTYGGRRAAMGTMAYKYNRLDKTTATNSLSKLNCNLKIIPGYDFKPQIAQLVAYNLQDIEVMEAWEGPARLHLIPHVNAPAADLPVRKIVGGKHIRANLTLPHGFVLHDYISERKKSEANFYMNGNPLAAAAEKAKATEKEKAKVAPQDDKAGLTREKVLNLPSMPAICPSYPAAPSQMSNREYMIISYKTDPEAVRRWVPELLQPDDNVHLSWVKTESSGYGVYQKMTASVGCKYNGEDCTFPLMAIVNCSSAITAGREVHGQPQKFGFPSLTVDKDTLYGETKYGQQEVATGSMVYKHHRLDLSQAYKFFEKPEINLKVIPSVTGEAEIAQLISLLPKDVKIKDAWRGPARLNIIPHVGTCEGHYIVVEDMVLPEGTLIHDYTLDAGKEDHQQQSEPAEASAAAPQPGTGDASDSASQEERFRRRMERFLQMPTIVQ

InterPro domains:
  IPR010451 Acetoacetate decarboxylase [PF06314] (47-278)
  IPR010451 Acetoacetate decarboxylase [PF06314] (333-528)
  IPR023375 Acetoacetate decarboxylase domain superfamily [G3DSA:2.40.400.10] (44-285)
  IPR023375 Acetoacetate decarboxylase domain superfamily [G3DSA:2.40.400.10] (334-553)
  IPR023375 Acetoacetate decarboxylase domain superfamily [SSF160104] (40-279)
  IPR023375 Acetoacetate decarboxylase domain superfamily [SSF160104] (325-552)

pLDDT: mean 81.6, std 24.77, range [23.52, 98.88]

Radius of gyration: 30.13 Å; chains: 1; bounding box: 74×91×98 Å